Protein AF-0000000076790280 (afdb_homodimer)

InterPro domains:
  IPR036277 SMCs flexible hinge superfamily [SSF75553] (32-235)

Nearest PDB structures (foldseek):
  6oit-assembly1_D  TM=9.360E-01  e=8.923E-25  Arabidopsis thaliana
  6ois-assembly1_C  TM=7.483E-01  e=7.691E-26  Arabidopsis thaliana
  6ois-assembly1_E  TM=7.516E-01  e=1.442E-25  Arabidopsis thaliana
  6oit-assembly1_F  TM=7.176E-01  e=7.223E-26  Arabidopsis thaliana
  6oit-assembly1_E  TM=7.458E-01  e=9.502E-25  Arabidopsis thaliana

Sequence (640 aa):
ADEIGHRVGAKEITRHKIEENVGTAAAVLCNLSNHKAYEPGRSFKDEVVGIVALLGTVANRDLSRMLSVYLGEDNMLAVVCKTQDAANYFEKYDTEGNVDIRFGIHQEAAKLGVPISRRFPIICLDEIRPYNGDVFWNIRQKKLNLPFPHSKTHKGFRGLAVNLINLSAENLEIITSSGHGLRETLFYRLFGELQVYETRNDMRQAMPHLRNGAISLDGGIIKGDGMLLLGYSDPEIIFPVMPDAPDILEDPEDVFTKVKKMNAEKSVLETVENKIRKAEENRQKLVMKRNKKKRKFDEMAEVMSQPSGSQLDQYHPVSQADEIGHRVGAKEITRHKIEENVGTAAAVLCNLSNHKAYEPGRSFKDEVVGIVALLGTVANRDLSRMLSVYLGEDNMLAVVCKTQDAANYFEKYDTEGNVDIRFGIHQEAAKLGVPISRRFPIICLDEIRPYNGDVFWNIRQKKLNLPFPHSKTHKGFRGLAVNLINLSAENLEIITSSGHGLRETLFYRLFGELQVYETRNDMRQAMPHLRNGAISLDGGIIKGDGMLLLGYSDPEIIFPVMPDAPDILEDPEDVFTKVKKMNAEKSVLETVENKIRKAEENRQKLVMKRNKKKRKFDEMAEVMSQPSGSQLDQYHPVSQ

Organism: Aegilops tauschii subsp. strangulata (NCBI:txid200361)

Solvent-accessible surface area (backbone atoms only — not comparable to full-atom values): 34635 Å² total; per-residue (Å²): 117,67,65,60,50,48,49,53,47,26,46,46,53,35,48,50,47,40,46,65,41,72,25,32,61,47,16,44,52,52,51,50,68,69,45,73,76,68,73,86,61,94,47,68,61,77,41,44,75,44,40,49,36,72,59,36,28,22,53,38,64,48,55,19,45,46,54,30,54,70,57,29,68,61,54,38,47,15,36,30,20,48,38,64,72,42,54,53,49,41,53,46,62,48,97,86,50,44,75,37,59,82,29,45,52,38,29,54,16,49,75,71,70,50,53,60,56,39,58,41,38,35,35,17,51,59,52,34,79,53,64,84,70,55,60,40,72,93,38,96,75,49,37,69,60,66,81,67,80,49,99,59,83,56,66,48,60,75,46,44,50,44,62,54,49,43,58,50,74,74,48,64,66,42,59,38,91,88,67,45,36,46,60,36,26,59,40,29,69,74,39,48,68,17,32,33,19,53,31,48,69,38,39,58,72,42,49,91,63,50,80,48,18,34,34,11,50,58,59,37,40,33,61,30,66,29,31,33,45,40,71,60,63,81,65,83,64,34,36,19,51,42,66,73,66,74,86,72,76,69,63,66,66,62,55,49,53,47,48,50,49,45,49,51,47,46,50,50,47,48,52,48,47,50,49,48,51,53,50,48,51,52,47,49,53,51,50,50,54,49,48,53,52,48,48,55,50,49,51,54,48,52,65,65,60,52,73,74,78,70,77,72,73,81,73,72,80,77,81,123,117,68,64,62,50,50,50,53,46,28,46,47,53,36,50,50,47,40,46,67,41,72,27,33,61,48,16,43,52,54,50,50,65,68,44,70,81,69,71,85,60,93,48,70,63,76,40,44,75,43,39,50,36,72,59,37,29,22,53,39,63,49,55,19,44,45,52,29,55,70,60,28,68,61,54,38,47,13,36,30,21,49,39,64,72,43,53,53,46,41,54,46,63,48,96,86,49,44,75,38,60,81,29,46,52,39,29,54,16,48,75,72,70,50,52,61,56,40,58,38,38,37,35,17,52,58,51,34,78,52,64,83,70,54,58,41,73,93,39,96,76,49,37,68,60,66,82,66,80,50,99,60,84,56,66,49,60,75,47,44,51,45,60,54,50,42,58,50,74,73,49,64,65,42,59,37,90,89,68,45,35,45,59,36,24,59,40,30,70,74,41,47,69,19,32,32,18,52,30,47,69,38,39,58,72,41,48,91,65,51,80,49,19,34,34,10,48,57,59,38,39,35,62,31,68,28,31,32,46,41,71,62,61,82,65,86,65,36,38,17,50,42,66,71,67,73,85,72,76,68,61,67,67,62,56,50,53,47,47,51,48,46,50,52,46,46,51,51,48,49,53,48,46,51,48,48,50,52,49,48,50,51,47,49,54,52,50,50,53,48,49,52,52,47,48,54,48,50,53,54,48,51,64,64,59,50,73,73,78,67,79,72,72,81,72,76,79,77,85,119

Radius of gyration: 35.87 Å; Cα contacts (8 Å, |Δi|>4): 957; chains: 2; bounding box: 126×132×103 Å

Secondary structure (DSSP, 8-state):
-HHHHHHHHHHHHHHHHHHTSTTSHHHHHHHHHHS----SS--GGGGEEEEGGGS-BBSSHHHHHHHHHHH-HHHHT-EEESSHHHHHTT--B-TTS-B-TTSHHHHHHHHHT----S-EEEEEGGGS----S-B-TTSTT--B----S-SSPPTTEEEEHHHH-B--HHHHT-B-TTS-BTIIIIIHHHHTT-EEESSHHHHHHHGGG-SS-EEETTS-EEEETTEEEES----SS-PPB----------HHHHHHHHHHHHHHHHHHHHHHHHHHHHHHHHHHHHHHHHHHHHHHHHHHHHHTS--------------/-HHHHHHHHHHHHHHHHHHTSTTSHHHHHHHHHHS-----S--GGGGEEEEHHHH-BBSSHHHHHHHHHHH-HHHHT-EEESSHHHHHTT--B-TTS-B-TTSHHHHHHHHHT----S-EEEEEGGGS----S-B-TTSTT--B----S-SS--TTEEEEHHHH-B--HHHHT-B-TTS-BTIIIIIHHHHTT-EEESSHHHHHHHGGG-SS-EEETTS-EEEETTEEEES----SS-PPB----------HHHHHHHHHHHHHHHHHHHHHHHHHHHHHHHHHHHHHHHHHHHHHHHHHHHHHTS--------------

Foldseek 3Di:
DVQVVLLCVLLVLLLVLQLVPFQALLVLLSVVVVVPPPDPPPALNVQWPHFQLNFWAFADDLLQFFLDVLLDDQNRGEIEGAAVVSVPQQWDADPVGHTDCCGHSSVSCVVVVGGRDDDHHYHHQQPFDFAPAAFDPVDLQRAGPDDDLDPDDFAQWDAFSLRRIGGDPVQQPDAHPVGDGCSRGVSCVRRPRETEGADPVSQVVCVVRDAQWYDHSVGWTGRDPPDTDDDDDTDSRTHRHRRPDPPPCPPPVPVVVVVVVVVVVVVVVVVVVVVVVVVVVVVVVVVVVVVVVVVVVVVVVVVVPPPPPPPVPPPDPDPD/DVQVVLLCVLLVLLLVLQLVPFQALLVLLSVVVVVPPCPPPPALNVQWPHFQLNFWAFADDLLQFFLDVLLDDQNRGETEGAAVVSVPQQWDADPVGHTDCCGHSSVSCVVVVGGRDDDHHYHHQQPFDFAPAAFDPVDLQRAGPDDDLDPDDFPQWDAFSLRRIGGDPVQQPDAHPVGDGCSRGVSCVRRPRETEGADPVSQVVCVVRDDQWYDHSVGWTGRDPPDTDDDDDTDSRTHRHRNPDPPPPPPPVPVVVVVVVVVVVVVVVVVVVVVVVVVVVVVVVVVVVVVVVVVVVVVVVVVVPPPPPPPPPPPPPDPD

Structure (mmCIF, N/CA/C/O backbone):
data_AF-0000000076790280-model_v1
#
loop_
_entity.id
_entity.type
_entity.pdbx_description
1 polymer 'Uncharacterized protein'
#
loop_
_atom_site.group_PDB
_atom_site.id
_atom_site.type_symbol
_atom_site.label_atom_id
_atom_site.label_alt_id
_atom_site.label_comp_id
_atom_site.label_asym_id
_atom_site.label_entity_id
_atom_site.label_seq_id
_atom_site.pdbx_PDB_ins_code
_atom_site.Cartn_x
_atom_site.Cartn_y
_atom_site.Cartn_z
_atom_site.occupancy
_atom_site.B_iso_or_equiv
_atom_site.auth_seq_id
_atom_site.auth_comp_id
_atom_site.auth_asym_id
_atom_site.auth_atom_id
_atom_site.pdbx_PDB_model_num
ATOM 1 N N . ALA A 1 1 ? 20.922 -30.781 -12.688 1 37.59 1 ALA A N 1
ATOM 2 C CA . ALA A 1 1 ? 20.672 -31.328 -11.359 1 37.59 1 ALA A CA 1
ATOM 3 C C . ALA A 1 1 ? 20.953 -30.297 -10.273 1 37.59 1 ALA A C 1
ATOM 5 O O . ALA A 1 1 ? 20.172 -30.141 -9.328 1 37.59 1 ALA A O 1
ATOM 6 N N . ASP A 1 2 ? 22 -29.453 -10.32 1 41.66 2 ASP A N 1
ATOM 7 C CA . ASP A 1 2 ? 22.5 -28.531 -9.297 1 41.66 2 ASP A CA 1
ATOM 8 C C . ASP A 1 2 ? 21.656 -27.25 -9.273 1 41.66 2 ASP A C 1
ATOM 10 O O . ASP A 1 2 ? 21.438 -26.672 -8.203 1 41.66 2 ASP A O 1
ATOM 14 N N . GLU A 1 3 ? 21.281 -26.797 -10.477 1 40.38 3 GLU A N 1
ATOM 15 C CA . GLU A 1 3 ? 20.516 -25.547 -10.625 1 40.38 3 GLU A CA 1
ATOM 16 C C . GLU A 1 3 ? 19.125 -25.688 -10.031 1 40.38 3 GLU A C 1
ATOM 18 O O . GLU A 1 3 ? 18.609 -24.766 -9.398 1 40.38 3 GLU A O 1
ATOM 23 N N . ILE A 1 4 ? 18.469 -26.828 -10.344 1 40.03 4 ILE A N 1
ATOM 24 C CA . ILE A 1 4 ? 17.172 -27.156 -9.789 1 40.03 4 ILE A CA 1
ATOM 25 C C . ILE A 1 4 ? 17.25 -27.188 -8.266 1 40.03 4 ILE A C 1
ATOM 27 O O . ILE A 1 4 ? 16.359 -26.703 -7.57 1 40.03 4 ILE A O 1
ATOM 31 N N . GLY A 1 5 ? 18.297 -27.703 -7.852 1 38.91 5 GLY A N 1
ATOM 32 C CA . GLY A 1 5 ? 18.516 -27.781 -6.414 1 38.91 5 GLY A CA 1
ATOM 33 C C . GLY A 1 5 ? 18.594 -26.422 -5.75 1 38.91 5 GLY A C 1
ATOM 34 O O . GLY A 1 5 ? 18.016 -26.203 -4.684 1 38.91 5 GLY A O 1
ATOM 35 N N . HIS A 1 6 ? 19.312 -25.531 -6.5 1 44.66 6 HIS A N 1
ATOM 36 C CA . HIS A 1 6 ? 19.547 -24.203 -5.949 1 44.66 6 HIS A CA 1
ATOM 37 C C . HIS A 1 6 ? 18.281 -23.359 -5.98 1 44.66 6 HIS A C 1
ATOM 39 O O . HIS A 1 6 ? 18.016 -22.609 -5.043 1 44.66 6 HIS A O 1
ATOM 45 N N . ARG A 1 7 ? 17.531 -23.688 -7.102 1 48.97 7 ARG A N 1
ATOM 46 C CA . ARG A 1 7 ? 16.266 -22.953 -7.227 1 48.97 7 ARG A CA 1
ATOM 47 C C . ARG A 1 7 ? 15.297 -23.344 -6.117 1 48.97 7 ARG A C 1
ATOM 49 O O . ARG A 1 7 ? 14.625 -22.484 -5.539 1 48.97 7 ARG A O 1
ATOM 56 N N . VAL A 1 8 ? 15.242 -24.703 -5.91 1 53.31 8 VAL A N 1
ATOM 57 C CA . VAL A 1 8 ? 14.383 -25.266 -4.871 1 53.31 8 VAL A CA 1
ATOM 58 C C . VAL A 1 8 ? 14.797 -24.703 -3.51 1 53.31 8 VAL A C 1
ATOM 60 O O . VAL A 1 8 ? 13.945 -24.328 -2.699 1 53.31 8 VAL A O 1
ATOM 63 N N . GLY A 1 9 ? 16.078 -24.312 -3.514 1 75.81 9 GLY A N 1
ATOM 64 C CA . GLY A 1 9 ? 16.562 -23.859 -2.219 1 75.81 9 GLY A CA 1
ATOM 65 C C . GLY A 1 9 ? 16.172 -22.438 -1.893 1 75.81 9 GLY A C 1
ATOM 66 O O . GLY A 1 9 ? 15.711 -22.141 -0.784 1 75.81 9 GLY A O 1
ATOM 67 N N . ALA A 1 10 ? 16.141 -21.594 -2.939 1 81.06 10 ALA A N 1
ATOM 68 C CA . ALA A 1 10 ? 15.844 -20.188 -2.684 1 81.06 10 ALA A CA 1
ATOM 69 C C . ALA A 1 10 ? 14.359 -19.969 -2.42 1 81.06 10 ALA A C 1
ATOM 71 O O . ALA A 1 10 ? 13.984 -19.219 -1.515 1 81.06 10 ALA A O 1
ATOM 72 N N . LYS A 1 11 ? 13.555 -20.734 -3.201 1 88.56 11 LYS A N 1
ATOM 73 C CA . LYS A 1 11 ? 12.117 -20.609 -3.014 1 88.56 11 LYS A CA 1
ATOM 74 C C . LYS A 1 11 ? 11.68 -21.219 -1.683 1 88.56 11 LYS A C 1
ATOM 76 O O . LYS A 1 11 ? 10.758 -20.719 -1.04 1 88.56 11 LYS A O 1
ATOM 81 N N . GLU A 1 12 ? 12.391 -22.219 -1.351 1 87.69 12 GLU A N 1
ATOM 82 C CA . GLU A 1 12 ? 12.062 -22.875 -0.092 1 87.69 12 GLU A CA 1
ATOM 83 C C . GLU A 1 12 ? 12.352 -21.969 1.101 1 87.69 12 GLU A C 1
ATOM 85 O O . GLU A 1 12 ? 11.594 -21.953 2.076 1 87.69 12 GLU A O 1
ATOM 90 N N . ILE A 1 13 ? 13.375 -21.25 0.987 1 89.62 13 ILE A N 1
ATOM 91 C CA . ILE A 1 13 ? 13.711 -20.312 2.057 1 89.62 13 ILE A CA 1
ATOM 92 C C . ILE A 1 13 ? 12.602 -19.266 2.205 1 89.62 13 ILE A C 1
ATOM 94 O O . ILE A 1 13 ? 12.141 -19 3.316 1 89.62 13 ILE A O 1
ATOM 98 N N . THR A 1 14 ? 12.164 -18.734 1.117 1 93.88 14 THR A N 1
ATOM 99 C CA . THR A 1 14 ? 11.094 -17.75 1.14 1 93.88 14 THR A CA 1
ATOM 100 C C . THR A 1 14 ? 9.789 -18.375 1.632 1 93.88 14 THR A C 1
ATOM 102 O O . THR A 1 14 ? 9.055 -17.766 2.404 1 93.88 14 THR A O 1
ATOM 105 N N . ARG A 1 15 ? 9.531 -19.578 1.193 1 93.31 15 ARG A N 1
ATOM 106 C CA . ARG A 1 15 ? 8.328 -20.281 1.633 1 93.31 15 ARG A CA 1
ATOM 107 C C . ARG A 1 15 ? 8.312 -20.438 3.15 1 93.31 15 ARG A C 1
ATOM 109 O O . ARG A 1 15 ? 7.285 -20.234 3.791 1 93.31 15 ARG A O 1
ATOM 116 N N . HIS A 1 16 ? 9.406 -20.75 3.699 1 91.44 16 HIS A N 1
ATOM 117 C CA . HIS A 1 16 ? 9.508 -20.922 5.145 1 91.44 16 HIS A CA 1
ATOM 118 C C . HIS A 1 16 ? 9.25 -19.609 5.875 1 91.44 16 HIS A C 1
ATOM 120 O O . HIS A 1 16 ? 8.578 -19.594 6.91 1 91.44 16 HIS A O 1
ATOM 126 N N . LYS A 1 17 ? 9.805 -18.594 5.34 1 94.31 17 LYS A N 1
ATOM 127 C CA . LYS A 1 17 ? 9.586 -17.281 5.941 1 94.31 17 LYS A CA 1
ATOM 128 C C . LYS A 1 17 ? 8.102 -16.906 5.91 1 94.31 17 LYS A C 1
ATOM 130 O O . LYS A 1 17 ? 7.602 -16.281 6.844 1 94.31 17 LYS A O 1
ATOM 135 N N . ILE A 1 18 ? 7.43 -17.266 4.848 1 96.44 18 ILE A N 1
ATOM 136 C CA . ILE A 1 18 ? 5.996 -17 4.734 1 96.44 18 ILE A CA 1
ATOM 137 C C . ILE A 1 18 ? 5.238 -17.828 5.777 1 96.44 18 ILE A C 1
ATOM 139 O O . ILE A 1 18 ? 4.34 -17.312 6.445 1 96.44 18 ILE A O 1
ATOM 143 N N . GLU A 1 19 ? 5.629 -19.031 5.934 1 92 19 GLU A N 1
ATOM 144 C CA . GLU A 1 19 ? 4.984 -19.922 6.895 1 92 19 GLU A CA 1
ATOM 145 C C . GLU A 1 19 ? 5.113 -19.391 8.32 1 92 19 GLU A C 1
ATOM 147 O O . GLU A 1 19 ? 4.219 -19.578 9.141 1 92 19 GLU A O 1
ATOM 152 N N . GLU A 1 20 ? 6.164 -18.688 8.547 1 90.38 20 GLU A N 1
ATOM 153 C CA . GLU A 1 20 ? 6.426 -18.125 9.867 1 90.38 20 GLU A CA 1
ATOM 154 C C . GLU A 1 20 ? 5.602 -16.875 10.109 1 90.38 20 GLU A C 1
ATOM 156 O O . GLU A 1 20 ? 5.52 -16.375 11.234 1 90.38 20 GLU A O 1
ATOM 161 N N . ASN A 1 21 ? 5.035 -16.359 9.125 1 92.81 21 ASN A N 1
ATOM 162 C CA . ASN A 1 21 ? 4.203 -15.164 9.266 1 92.81 21 ASN A CA 1
ATOM 163 C C . ASN A 1 21 ? 2.785 -15.523 9.703 1 92.81 21 ASN A C 1
ATOM 165 O O . ASN A 1 21 ? 1.837 -15.367 8.93 1 92.81 21 ASN A O 1
ATOM 169 N N . VAL A 1 22 ? 2.629 -15.852 10.883 1 89.25 22 VAL A N 1
ATOM 170 C CA . VAL A 1 22 ? 1.412 -16.422 11.445 1 89.25 22 VAL A CA 1
ATOM 171 C C . VAL A 1 22 ? 0.276 -15.406 11.359 1 89.25 22 VAL A C 1
ATOM 173 O O . VAL A 1 22 ? 0.503 -14.195 11.484 1 89.25 22 VAL A O 1
ATOM 176 N N . GLY A 1 23 ? -0.874 -15.945 11.125 1 92.69 23 GLY A N 1
ATOM 177 C CA . GLY A 1 23 ? -2.066 -15.117 11.094 1 92.69 23 GLY A CA 1
ATOM 178 C C . GLY A 1 23 ? -2.402 -14.602 9.711 1 92.69 23 GLY A C 1
ATOM 179 O O . GLY A 1 23 ? -3.373 -13.859 9.531 1 92.69 23 GLY A O 1
ATOM 180 N N . THR A 1 24 ? -1.587 -14.953 8.75 1 95.44 24 THR A N 1
ATOM 181 C CA . THR A 1 24 ? -1.825 -14.516 7.379 1 95.44 24 THR A CA 1
ATOM 182 C C . THR A 1 24 ? -2.395 -15.656 6.539 1 95.44 24 THR A C 1
ATOM 184 O O . THR A 1 24 ? -2.143 -16.828 6.82 1 95.44 24 THR A O 1
ATOM 187 N N . ALA A 1 25 ? -3.189 -15.32 5.527 1 95.06 25 ALA A N 1
ATOM 188 C CA . ALA A 1 25 ? -3.711 -16.312 4.594 1 95.06 25 ALA A CA 1
ATOM 189 C C . ALA A 1 25 ? -2.576 -17.016 3.846 1 95.06 25 ALA A C 1
ATOM 191 O O . ALA A 1 25 ? -2.654 -18.219 3.566 1 95.06 25 ALA A O 1
ATOM 192 N N . ALA A 1 26 ? -1.526 -16.25 3.545 1 96.31 26 ALA A N 1
ATOM 193 C CA . ALA A 1 26 ? -0.38 -16.812 2.834 1 96.31 26 ALA A CA 1
ATOM 194 C C . ALA A 1 26 ? 0.265 -17.938 3.637 1 96.31 26 ALA A C 1
ATOM 196 O O . ALA A 1 26 ? 0.62 -18.984 3.08 1 96.31 26 ALA A O 1
ATOM 197 N N . ALA A 1 27 ? 0.389 -17.719 4.918 1 95.44 27 ALA A N 1
ATOM 198 C CA . ALA A 1 27 ? 0.971 -18.734 5.781 1 95.44 27 ALA A CA 1
ATOM 199 C C . ALA A 1 27 ? 0.121 -20 5.781 1 95.44 27 ALA A C 1
ATOM 201 O O . ALA A 1 27 ? 0.652 -21.125 5.723 1 95.44 27 ALA A O 1
ATOM 202 N N . VAL A 1 28 ? -1.146 -19.844 5.824 1 93.31 28 VAL A N 1
ATOM 203 C CA . VAL A 1 28 ? -2.072 -20.969 5.812 1 93.31 28 VAL A CA 1
ATOM 204 C C . VAL A 1 28 ? -1.938 -21.734 4.5 1 93.31 28 VAL A C 1
ATOM 206 O O . VAL A 1 28 ? -1.819 -22.969 4.496 1 93.31 28 VAL A O 1
ATOM 209 N N . LEU A 1 29 ? -1.911 -21.031 3.393 1 92 29 LEU A N 1
ATOM 210 C CA . LEU A 1 29 ? -1.804 -21.641 2.076 1 92 29 LEU A CA 1
ATOM 211 C C . LEU A 1 29 ? -0.496 -22.422 1.945 1 92 29 LEU A C 1
ATOM 213 O O . LEU A 1 29 ? -0.472 -23.516 1.389 1 92 29 LEU A O 1
ATOM 217 N N . CYS A 1 30 ? 0.544 -21.812 2.447 1 90.62 30 CYS A N 1
ATOM 218 C CA . CYS A 1 30 ? 1.837 -22.484 2.383 1 90.62 30 CYS A CA 1
ATOM 219 C C . CYS A 1 30 ? 1.834 -23.75 3.221 1 90.62 30 CYS A C 1
ATOM 221 O O . CYS A 1 30 ? 2.432 -24.75 2.834 1 90.62 30 CYS A O 1
ATOM 223 N N . ASN A 1 31 ? 1.155 -23.719 4.309 1 87.31 31 ASN A N 1
ATOM 224 C CA . ASN A 1 31 ? 1.062 -24.891 5.172 1 87.31 31 ASN A CA 1
ATOM 225 C C . ASN A 1 31 ? 0.216 -25.984 4.535 1 87.31 31 ASN A C 1
ATOM 227 O O . ASN A 1 31 ? 0.524 -27.172 4.668 1 87.31 31 ASN A O 1
ATOM 231 N N . LEU A 1 32 ? -0.841 -25.531 3.877 1 83.88 32 LEU A N 1
ATOM 232 C CA . LEU A 1 32 ? -1.73 -26.484 3.219 1 83.88 32 LEU A CA 1
ATOM 233 C C . LEU A 1 32 ? -1.023 -27.172 2.061 1 83.88 32 LEU A C 1
ATOM 235 O O . LEU A 1 32 ? -1.289 -28.344 1.778 1 83.88 32 LEU A O 1
ATOM 239 N N . SER A 1 33 ? -0.233 -26.438 1.41 1 76.62 33 SER A N 1
ATOM 240 C CA . SER A 1 33 ? 0.487 -27 0.275 1 76.62 33 SER A CA 1
ATOM 241 C C . SER A 1 33 ? 1.491 -28.062 0.729 1 76.62 33 SER A C 1
ATOM 243 O O . SER A 1 33 ? 1.824 -28.969 -0.027 1 76.62 33 SER A O 1
ATOM 245 N N . ASN A 1 34 ? 2.012 -27.875 1.895 1 65.25 34 ASN A N 1
ATOM 246 C CA . ASN A 1 34 ? 2.943 -28.844 2.457 1 65.25 34 ASN A CA 1
ATOM 247 C C . ASN A 1 34 ? 2.225 -30.109 2.922 1 65.25 34 ASN A C 1
ATOM 249 O O . ASN A 1 34 ? 2.834 -31.172 3.023 1 65.25 34 ASN A O 1
ATOM 253 N N . HIS A 1 35 ? 1.038 -29.859 3.338 1 56.97 35 HIS A N 1
ATOM 254 C CA . HIS A 1 35 ? 0.288 -31.016 3.83 1 56.97 35 HIS A CA 1
ATOM 255 C C . HIS A 1 35 ? -0.497 -31.672 2.707 1 56.97 35 HIS A C 1
ATOM 257 O O . HIS A 1 35 ? -1.242 -31.016 1.983 1 56.97 35 HIS A O 1
ATOM 263 N N . LYS A 1 36 ? 0.088 -32.5 1.906 1 50.97 36 LYS A N 1
ATOM 264 C CA . LYS A 1 36 ? -0.399 -33.375 0.832 1 50.97 36 LYS A CA 1
ATOM 265 C C . LYS A 1 36 ? -1.866 -33.75 1.041 1 50.97 36 LYS A C 1
ATOM 267 O O . LYS A 1 36 ? -2.461 -34.438 0.219 1 50.97 36 LYS A O 1
ATOM 272 N N . ALA A 1 37 ? -2.461 -33.656 2.182 1 43.94 37 ALA A N 1
ATOM 273 C CA . ALA A 1 37 ? -3.707 -34.406 2.295 1 43.94 37 ALA A CA 1
ATOM 274 C C . ALA A 1 37 ? -4.816 -33.75 1.474 1 43.94 37 ALA A C 1
ATOM 276 O O . ALA A 1 37 ? -5.586 -32.938 1.989 1 43.94 37 ALA A O 1
ATOM 277 N N . TYR A 1 38 ? -4.531 -33.344 0.346 1 40.44 38 TYR A N 1
ATOM 278 C CA . TYR A 1 38 ? -5.676 -32.781 -0.379 1 40.44 38 TYR A CA 1
ATOM 279 C C . TYR A 1 38 ? -6.832 -33.781 -0.404 1 40.44 38 TYR A C 1
ATOM 281 O O . TYR A 1 38 ? -6.637 -34.969 -0.689 1 40.44 38 TYR A O 1
ATOM 289 N N . GLU A 1 39 ? -7.871 -33.594 0.32 1 43.88 39 GLU A N 1
ATOM 290 C CA . GLU A 1 39 ? -9.188 -34.156 -0.005 1 43.88 39 GLU A CA 1
ATOM 291 C C . GLU A 1 39 ? -9.508 -33.969 -1.486 1 43.88 39 GLU A C 1
ATOM 293 O O . GLU A 1 39 ? -9.156 -32.969 -2.088 1 43.88 39 GLU A O 1
ATOM 298 N N . PRO A 1 40 ? -9.906 -34.844 -2.381 1 41.28 40 PRO A N 1
ATOM 299 C CA . PRO A 1 40 ? -10.281 -35 -3.791 1 41.28 40 PRO A CA 1
ATOM 300 C C . PRO A 1 40 ? -10.992 -33.75 -4.336 1 41.28 40 PRO A C 1
ATOM 302 O O . PRO A 1 40 ? -11.227 -33.656 -5.543 1 41.28 40 PRO A O 1
ATOM 305 N N . GLY A 1 41 ? -12.023 -33.125 -3.65 1 44.62 41 GLY A N 1
ATOM 306 C CA . GLY A 1 41 ? -12.992 -32.281 -4.32 1 44.62 41 GLY A CA 1
ATOM 307 C C . GLY A 1 41 ? -12.391 -30.984 -4.871 1 44.62 41 GLY A C 1
ATOM 308 O O . GLY A 1 41 ? -11.273 -30.625 -4.512 1 44.62 41 GLY A O 1
ATOM 309 N N . ARG A 1 42 ? -12.906 -30.5 -6.008 1 48.72 42 ARG A N 1
ATOM 310 C CA . ARG A 1 42 ? -12.508 -29.266 -6.66 1 48.72 42 ARG A CA 1
ATOM 311 C C . ARG A 1 42 ? -11.961 -28.266 -5.648 1 48.72 42 ARG A C 1
ATOM 313 O O . ARG A 1 42 ? -12.68 -27.812 -4.75 1 48.72 42 ARG A O 1
ATOM 320 N N . SER A 1 43 ? -10.844 -28.281 -5.062 1 55.47 43 SER A N 1
ATOM 321 C CA . SER A 1 43 ? -10.336 -27.531 -3.918 1 55.47 43 SER A CA 1
ATOM 322 C C . SER A 1 43 ? -9.914 -26.125 -4.32 1 55.47 43 SER A C 1
ATOM 324 O O . SER A 1 43 ? -9.523 -25.891 -5.469 1 55.47 43 SER A O 1
ATOM 326 N N . PHE A 1 44 ? -10.547 -25.047 -3.732 1 59.47 44 PHE A N 1
ATOM 327 C CA . PHE A 1 44 ? -10.234 -23.641 -3.967 1 59.47 44 PHE A CA 1
ATOM 328 C C . PHE A 1 44 ? -8.758 -23.469 -4.309 1 59.47 44 PHE A C 1
ATOM 330 O O . PHE A 1 44 ? -8.383 -22.516 -4.992 1 59.47 44 PHE A O 1
ATOM 337 N N . LYS A 1 45 ? -8.039 -24.531 -4.141 1 62.22 45 LYS A N 1
ATOM 338 C CA . LYS A 1 45 ? -6.594 -24.469 -4.316 1 62.22 45 LYS A CA 1
ATOM 339 C C . LYS A 1 45 ? -6.223 -24.5 -5.797 1 62.22 45 LYS A C 1
ATOM 341 O O . LYS A 1 45 ? -5.195 -23.953 -6.199 1 62.22 45 LYS A O 1
ATOM 346 N N . ASP A 1 46 ? -7.215 -25.094 -6.559 1 67.38 46 ASP A N 1
ATOM 347 C CA . ASP A 1 46 ? -6.848 -25.266 -7.961 1 67.38 46 ASP A CA 1
ATOM 348 C C . ASP A 1 46 ? -6.891 -23.938 -8.703 1 67.38 46 ASP A C 1
ATOM 350 O O . ASP A 1 46 ? -6.32 -23.812 -9.789 1 67.38 46 ASP A O 1
ATOM 354 N N . GLU A 1 47 ? -7.523 -23.078 -8.125 1 75.44 47 GLU A N 1
ATOM 355 C CA . GLU A 1 47 ? -7.652 -21.797 -8.812 1 75.44 47 GLU A CA 1
ATOM 356 C C . GLU A 1 47 ? -6.699 -20.75 -8.234 1 75.44 47 GLU A C 1
ATOM 358 O O . GLU A 1 47 ? -6.668 -19.609 -8.688 1 75.44 47 GLU A O 1
ATOM 363 N N . VAL A 1 48 ? -5.969 -21.219 -7.316 1 88.94 48 VAL A N 1
ATOM 364 C CA . VAL A 1 48 ? -4.949 -20.344 -6.742 1 88.94 48 VAL A CA 1
ATOM 365 C C . VAL A 1 48 ? -3.664 -20.453 -7.562 1 88.94 48 VAL A C 1
ATOM 367 O O . VAL A 1 48 ? -3.129 -21.531 -7.766 1 88.94 48 VAL A O 1
ATOM 370 N N . VAL A 1 49 ? -3.303 -19.344 -8.133 1 94.06 49 VAL A N 1
ATOM 371 C CA . VAL A 1 49 ? -2.064 -19.281 -8.906 1 94.06 49 VAL A CA 1
ATOM 372 C C . VAL A 1 49 ? -0.865 -19.344 -7.965 1 94.06 49 VAL A C 1
ATOM 374 O O . VAL A 1 49 ? 0.107 -20.062 -8.242 1 94.06 49 VAL A O 1
ATOM 377 N N . GLY A 1 50 ? -0.949 -18.625 -6.836 1 95.19 50 GLY A N 1
ATOM 378 C CA . GLY A 1 50 ? 0.121 -18.641 -5.852 1 95.19 50 GLY A CA 1
ATOM 379 C C . GLY A 1 50 ? 0.175 -17.391 -5.004 1 95.19 50 GLY A C 1
ATOM 380 O O . GLY A 1 50 ? -0.806 -16.641 -4.926 1 95.19 50 GLY A O 1
ATOM 381 N N . ILE A 1 51 ? 1.261 -17.297 -4.285 1 97 51 ILE A N 1
ATOM 382 C CA . ILE A 1 51 ? 1.581 -16.109 -3.498 1 97 51 ILE A CA 1
ATOM 383 C C . ILE A 1 51 ? 2.586 -15.242 -4.254 1 97 51 ILE A C 1
ATOM 385 O O . ILE A 1 51 ? 3.541 -15.758 -4.84 1 97 51 ILE A O 1
ATOM 389 N N . VAL A 1 52 ? 2.381 -13.938 -4.242 1 98.56 52 VAL A N 1
ATOM 390 C CA . VAL A 1 52 ? 3.178 -13.016 -5.047 1 98.56 52 VAL A CA 1
ATOM 391 C C . VAL A 1 52 ? 4.664 -13.281 -4.812 1 98.56 52 VAL A C 1
ATOM 393 O O . VAL A 1 52 ? 5.434 -13.414 -5.766 1 98.56 52 VAL A O 1
ATOM 396 N N . ALA A 1 53 ? 5.078 -13.453 -3.592 1 98.31 53 ALA A N 1
ATOM 397 C CA . ALA A 1 53 ? 6.48 -13.594 -3.215 1 98.31 53 ALA A CA 1
ATOM 398 C C . ALA A 1 53 ? 7.102 -14.828 -3.848 1 98.31 53 ALA A C 1
ATOM 400 O O . ALA A 1 53 ? 8.328 -14.922 -3.973 1 98.31 53 ALA A O 1
ATOM 401 N N . LEU A 1 54 ? 6.289 -15.727 -4.293 1 96.88 54 LEU A N 1
ATOM 402 C CA . LEU A 1 54 ? 6.809 -17.016 -4.758 1 96.88 54 LEU A CA 1
ATOM 403 C C . LEU A 1 54 ? 6.621 -17.156 -6.266 1 96.8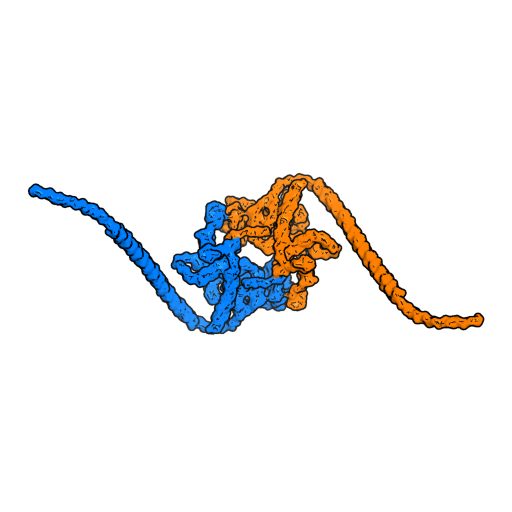8 54 LEU A C 1
ATOM 405 O O . LEU A 1 54 ? 6.988 -18.188 -6.844 1 96.88 54 LEU A O 1
ATOM 409 N N . LEU A 1 55 ? 6.125 -16.141 -6.91 1 97.44 55 LEU A N 1
ATOM 410 C CA . LEU A 1 55 ? 5.773 -16.281 -8.32 1 97.44 55 LEU A CA 1
ATOM 411 C C . LEU A 1 55 ? 6.918 -15.805 -9.211 1 97.44 55 LEU A C 1
ATOM 413 O O . LEU A 1 55 ? 6.883 -16 -10.43 1 97.44 55 LEU A O 1
ATOM 417 N N . GLY A 1 56 ? 7.875 -15.164 -8.648 1 96.44 56 GLY A N 1
ATOM 418 C CA . GLY A 1 56 ? 9.031 -14.695 -9.391 1 96.44 56 GLY A CA 1
ATOM 419 C C . GLY A 1 56 ? 10.336 -14.844 -8.633 1 96.44 56 GLY A C 1
ATOM 420 O O . GLY A 1 56 ? 10.328 -15.055 -7.414 1 96.44 56 GLY A O 1
ATOM 421 N N . THR A 1 57 ? 11.414 -14.844 -9.352 1 96.31 57 THR A N 1
ATOM 422 C CA . THR A 1 57 ? 12.75 -14.82 -8.773 1 96.31 57 THR A CA 1
ATOM 423 C C . THR A 1 57 ? 13.555 -13.633 -9.312 1 96.31 57 THR A C 1
ATOM 425 O O . THR A 1 57 ? 13.195 -13.062 -10.344 1 96.31 57 THR A O 1
ATOM 428 N N . VAL A 1 58 ? 14.539 -13.281 -8.57 1 96.25 58 VAL A N 1
ATOM 429 C CA . VAL A 1 58 ? 15.367 -12.156 -9 1 96.25 58 VAL A CA 1
ATOM 430 C C . VAL A 1 58 ? 16.844 -12.531 -8.906 1 96.25 58 VAL A C 1
ATOM 432 O O . VAL A 1 58 ? 17.203 -13.469 -8.188 1 96.25 58 VAL A O 1
ATOM 435 N N . ALA A 1 59 ? 17.688 -11.773 -9.523 1 92.56 59 ALA A N 1
ATOM 436 C CA . ALA A 1 59 ? 19.062 -12.164 -9.789 1 92.56 59 ALA A CA 1
ATOM 437 C C . ALA A 1 59 ? 19.938 -11.953 -8.562 1 92.56 59 ALA A C 1
ATOM 439 O O . ALA A 1 59 ? 20.953 -12.648 -8.383 1 92.56 59 ALA A O 1
ATOM 440 N N . ASN A 1 60 ? 19.672 -10.992 -7.758 1 91.38 60 ASN A N 1
ATOM 441 C CA . ASN A 1 60 ? 20.547 -10.758 -6.613 1 91.38 60 ASN A CA 1
ATOM 442 C C . ASN A 1 60 ? 19.766 -10.281 -5.395 1 91.38 60 ASN A C 1
ATOM 444 O O . ASN A 1 60 ? 18.609 -9.906 -5.512 1 91.38 60 ASN A O 1
ATOM 448 N N . ARG A 1 61 ? 20.5 -10.328 -4.344 1 93.31 61 ARG A N 1
ATOM 449 C CA . ARG A 1 61 ? 19.859 -10.102 -3.045 1 93.31 61 ARG A CA 1
ATOM 450 C C . ARG A 1 61 ? 19.438 -8.648 -2.885 1 93.31 61 ARG A C 1
ATOM 452 O O . ARG A 1 61 ? 18.391 -8.367 -2.312 1 93.31 61 ARG A O 1
ATOM 459 N N . ASP A 1 62 ? 20.25 -7.738 -3.35 1 94.5 62 ASP A N 1
ATOM 460 C CA . ASP A 1 62 ? 19.906 -6.324 -3.211 1 94.5 62 ASP A CA 1
ATOM 461 C C . ASP A 1 62 ? 18.641 -5.984 -3.984 1 94.5 62 ASP A C 1
ATOM 463 O O . ASP A 1 62 ? 17.781 -5.262 -3.482 1 94.5 62 ASP A O 1
ATOM 467 N N . LEU A 1 63 ? 18.562 -6.504 -5.121 1 97.06 63 LEU A N 1
ATOM 468 C CA . LEU A 1 63 ? 17.375 -6.297 -5.926 1 97.06 63 LEU A CA 1
ATOM 469 C C . LEU A 1 63 ? 16.141 -6.91 -5.25 1 97.06 63 LEU A C 1
ATOM 471 O O . LEU A 1 63 ? 15.094 -6.27 -5.164 1 97.06 63 LEU A O 1
ATOM 475 N N . SER A 1 64 ? 16.281 -8.086 -4.781 1 97.25 64 SER A N 1
ATOM 476 C CA . SER A 1 64 ? 15.203 -8.773 -4.082 1 97.25 64 SER A CA 1
ATOM 477 C C . SER A 1 64 ? 14.711 -7.957 -2.891 1 97.25 64 SER A C 1
ATOM 479 O O . SER A 1 64 ? 13.508 -7.734 -2.736 1 97.25 64 SER A O 1
ATOM 481 N N . ARG A 1 65 ? 15.656 -7.523 -2.168 1 96.75 65 ARG A N 1
ATOM 482 C CA . ARG A 1 65 ? 15.367 -6.719 -0.985 1 96.75 65 ARG A CA 1
ATOM 483 C C . ARG A 1 65 ? 14.602 -5.457 -1.357 1 96.75 65 ARG A C 1
ATOM 485 O O . ARG A 1 65 ? 13.531 -5.184 -0.803 1 96.75 65 ARG A O 1
ATOM 492 N N . MET A 1 66 ? 15.039 -4.723 -2.324 1 97.19 66 MET A N 1
ATOM 493 C CA . MET A 1 66 ? 14.477 -3.414 -2.639 1 97.19 66 MET A CA 1
ATOM 494 C C . MET A 1 66 ? 13.109 -3.553 -3.311 1 97.19 66 MET A C 1
ATOM 496 O O . MET A 1 66 ? 12.211 -2.75 -3.066 1 97.19 66 MET A O 1
ATOM 500 N N . LEU A 1 67 ? 12.961 -4.582 -4.133 1 98.25 67 LEU A N 1
ATOM 501 C CA . LEU A 1 67 ? 11.656 -4.816 -4.73 1 98.25 67 LEU A CA 1
ATOM 502 C C . LEU A 1 67 ? 10.625 -5.168 -3.664 1 98.25 67 LEU A C 1
ATOM 504 O O . LEU A 1 67 ? 9.469 -4.73 -3.736 1 98.25 67 LEU A O 1
ATOM 508 N N . SER A 1 68 ? 11.07 -5.918 -2.703 1 98.06 68 SER A N 1
ATOM 509 C CA . SER A 1 68 ? 10.172 -6.336 -1.63 1 98.06 68 SER A CA 1
ATOM 510 C C . SER A 1 68 ? 9.789 -5.156 -0.743 1 98.06 68 SER A C 1
ATOM 512 O O . SER A 1 68 ? 8.641 -5.035 -0.325 1 98.06 68 SER A O 1
ATOM 514 N N . VAL A 1 69 ? 10.766 -4.309 -0.486 1 96.88 69 VAL A N 1
ATOM 515 C CA . VAL A 1 69 ? 10.469 -3.111 0.291 1 96.88 69 VAL A CA 1
ATOM 516 C C . VAL A 1 69 ? 9.492 -2.229 -0.476 1 96.88 69 VAL A C 1
ATOM 518 O O . VAL A 1 69 ? 8.523 -1.724 0.098 1 96.88 69 VAL A O 1
ATOM 521 N N . TYR A 1 70 ? 9.719 -2.086 -1.682 1 97.12 70 TYR A N 1
ATOM 522 C CA . TYR A 1 70 ? 8.875 -1.243 -2.516 1 97.12 70 TYR A CA 1
ATOM 523 C C . TYR A 1 70 ? 7.43 -1.741 -2.504 1 97.12 70 TYR A C 1
ATOM 525 O O . TYR A 1 70 ? 6.496 -0.949 -2.367 1 97.12 70 TYR A O 1
ATOM 533 N N . LEU A 1 71 ? 7.191 -2.996 -2.664 1 97.06 71 LEU A N 1
ATOM 534 C CA . LEU A 1 71 ? 5.859 -3.586 -2.719 1 97.06 71 LEU A CA 1
ATOM 535 C C . LEU A 1 71 ? 5.191 -3.549 -1.349 1 97.06 71 LEU A C 1
ATOM 537 O O . LEU A 1 71 ? 3.977 -3.357 -1.251 1 97.06 71 LEU A O 1
ATOM 541 N N . GLY A 1 72 ? 5.98 -3.791 -0.347 1 95.69 72 GLY A N 1
ATOM 542 C CA . GLY A 1 72 ? 5.426 -3.938 0.99 1 95.69 72 GLY A CA 1
ATOM 543 C C . GLY A 1 72 ? 4.984 -5.355 1.3 1 95.69 72 GLY A C 1
ATOM 544 O O . GLY A 1 72 ? 4.727 -6.145 0.388 1 95.69 72 GLY A O 1
ATOM 545 N N . GLU A 1 73 ? 4.836 -5.605 2.553 1 95.19 73 GLU A N 1
ATOM 546 C CA . GLU A 1 73 ? 4.562 -6.961 3.027 1 95.19 73 GLU A CA 1
ATOM 547 C C . GLU A 1 73 ? 3.209 -7.457 2.533 1 95.19 73 GLU A C 1
ATOM 549 O O . GLU A 1 73 ? 3.078 -8.609 2.115 1 95.19 73 GLU A O 1
ATOM 554 N N . ASP A 1 74 ? 2.234 -6.648 2.557 1 95 74 ASP A N 1
ATOM 555 C CA . ASP A 1 74 ? 0.893 -7.059 2.154 1 95 74 ASP A CA 1
ATOM 556 C C . ASP A 1 74 ? 0.879 -7.555 0.711 1 95 74 ASP A C 1
ATOM 558 O O . ASP A 1 74 ? 0.332 -8.625 0.421 1 95 74 ASP A O 1
ATOM 562 N N . ASN A 1 75 ? 1.479 -6.789 -0.141 1 97.5 75 ASN A N 1
ATOM 563 C CA . ASN A 1 75 ? 1.513 -7.191 -1.543 1 97.5 75 ASN A CA 1
ATOM 564 C C . ASN A 1 75 ? 2.367 -8.438 -1.745 1 97.5 75 ASN A C 1
ATOM 566 O O . ASN A 1 75 ? 2.025 -9.312 -2.549 1 97.5 75 ASN A O 1
ATOM 570 N N . MET A 1 76 ? 3.428 -8.539 -0.984 1 98.25 76 MET A N 1
ATOM 571 C CA . MET A 1 76 ? 4.297 -9.711 -1.084 1 98.25 76 MET A CA 1
ATOM 572 C C . MET A 1 76 ? 3.553 -10.977 -0.669 1 98.25 76 MET A C 1
ATOM 574 O O . MET A 1 76 ? 3.801 -12.055 -1.213 1 98.25 76 MET A O 1
ATOM 578 N N . LEU A 1 77 ? 2.625 -10.812 0.239 1 98.19 77 LEU A N 1
ATOM 579 C CA . LEU A 1 77 ? 1.901 -11.953 0.783 1 98.19 77 LEU A CA 1
ATOM 580 C C . LEU A 1 77 ? 0.542 -12.109 0.111 1 98.19 77 LEU A C 1
ATOM 582 O O . LEU A 1 77 ? -0.264 -12.945 0.515 1 98.19 77 LEU A O 1
ATOM 586 N N . ALA A 1 78 ? 0.302 -11.344 -0.885 1 98.19 78 ALA A N 1
ATOM 587 C CA . ALA A 1 78 ? -0.993 -11.391 -1.56 1 98.19 78 ALA A CA 1
ATOM 588 C C . ALA A 1 78 ? -1.197 -12.742 -2.248 1 98.19 78 ALA A C 1
ATOM 590 O O . ALA A 1 78 ? -0.261 -13.297 -2.828 1 98.19 78 ALA A O 1
ATOM 591 N N . VAL A 1 79 ? -2.422 -13.18 -2.141 1 96.62 79 VAL A N 1
ATOM 592 C CA . VAL A 1 79 ? -2.805 -14.406 -2.832 1 96.62 79 VAL A CA 1
ATOM 593 C C . VAL A 1 79 ? -3.297 -14.078 -4.238 1 96.62 79 VAL A C 1
ATOM 595 O O . VAL A 1 79 ? -4.113 -13.172 -4.422 1 96.62 79 VAL A O 1
ATOM 598 N N . VAL A 1 80 ? -2.793 -14.805 -5.203 1 97.56 80 VAL A N 1
ATOM 599 C CA . VAL A 1 80 ? -3.158 -14.562 -6.594 1 97.56 80 VAL A CA 1
ATOM 600 C C . VAL A 1 80 ? -4.07 -15.68 -7.094 1 97.56 80 VAL A C 1
ATOM 602 O O . VAL A 1 80 ? -3.744 -16.859 -6.961 1 97.56 80 VAL A O 1
ATOM 605 N N . CYS A 1 81 ? -5.164 -15.211 -7.559 1 95.19 81 CYS A N 1
ATOM 606 C CA . CYS A 1 81 ? -6.105 -16.125 -8.195 1 95.19 81 CYS A CA 1
ATOM 607 C C . CYS A 1 81 ? -6.312 -15.773 -9.664 1 95.19 81 CYS A C 1
ATOM 609 O O . CYS A 1 81 ? -6.074 -14.633 -10.062 1 95.19 81 CYS A O 1
ATOM 611 N N . LYS A 1 82 ? -6.73 -16.75 -10.375 1 92.06 82 LYS A N 1
ATOM 612 C CA . LYS A 1 82 ? -6.973 -16.484 -11.797 1 92.06 82 LYS A CA 1
ATOM 613 C C . LYS A 1 82 ? -8.25 -15.68 -11.992 1 92.06 82 LYS A C 1
ATOM 615 O O . LYS A 1 82 ? -8.266 -14.695 -12.734 1 92.06 82 LYS A O 1
ATOM 620 N N . THR A 1 83 ? -9.32 -16.109 -11.312 1 90.06 83 THR A N 1
ATOM 621 C CA . THR A 1 83 ? -10.625 -15.5 -11.531 1 90.06 83 THR A CA 1
ATOM 622 C C . THR A 1 83 ? -11.203 -14.969 -10.227 1 90.06 83 THR A C 1
ATOM 624 O O . THR A 1 83 ? -10.766 -15.359 -9.141 1 90.06 83 THR A O 1
ATOM 627 N N . GLN A 1 84 ? -12.227 -14.156 -10.391 1 87.44 84 GLN A N 1
ATOM 628 C CA . GLN A 1 84 ? -12.945 -13.633 -9.227 1 87.44 84 GLN A CA 1
ATOM 629 C C . GLN A 1 84 ? -13.711 -14.75 -8.516 1 87.44 84 GLN A C 1
ATOM 631 O O . GLN A 1 84 ? -13.844 -14.727 -7.289 1 87.44 84 GLN A O 1
ATOM 636 N N . ASP A 1 85 ? -14.219 -15.648 -9.266 1 84.12 85 ASP A N 1
ATOM 637 C CA . ASP A 1 85 ? -14.938 -16.766 -8.688 1 84.12 85 ASP A CA 1
ATOM 638 C C . ASP A 1 85 ? -14.055 -17.562 -7.723 1 84.12 85 ASP A C 1
ATOM 640 O O . ASP A 1 85 ? -14.523 -18 -6.672 1 84.12 85 ASP A O 1
ATOM 644 N N . ALA A 1 86 ? -12.836 -17.703 -8.062 1 85.62 86 ALA A N 1
ATOM 645 C CA . ALA A 1 86 ? -11.891 -18.359 -7.176 1 85.62 86 ALA A CA 1
ATOM 646 C C . ALA A 1 86 ? -11.711 -17.578 -5.879 1 85.62 86 ALA A C 1
ATOM 648 O O . ALA A 1 86 ? -11.633 -18.172 -4.797 1 85.62 86 ALA A O 1
ATOM 649 N N . ALA A 1 87 ? -11.703 -16.312 -6.004 1 85.94 87 ALA A N 1
ATOM 650 C CA . ALA A 1 87 ? -11.555 -15.445 -4.832 1 85.94 87 ALA A CA 1
ATOM 651 C C . ALA A 1 87 ? -12.75 -15.586 -3.893 1 85.94 87 ALA A C 1
ATOM 653 O O . ALA A 1 87 ? -12.594 -15.539 -2.67 1 85.94 87 ALA A O 1
ATOM 654 N N . ASN A 1 88 ? -13.828 -15.797 -4.477 1 82.69 88 ASN A N 1
ATOM 655 C CA . ASN A 1 88 ? -15.055 -15.93 -3.693 1 82.69 88 ASN A CA 1
ATOM 656 C C . ASN A 1 88 ? -15.039 -17.188 -2.83 1 82.69 88 ASN A C 1
ATOM 658 O O . ASN A 1 88 ? -15.805 -17.297 -1.872 1 82.69 88 ASN A O 1
ATOM 662 N N . TYR A 1 89 ? -14.234 -18.078 -3.16 1 84.25 89 TYR A N 1
ATOM 663 C CA . TYR A 1 89 ? -14.141 -19.312 -2.406 1 84.25 89 TYR A CA 1
ATOM 664 C C . TYR A 1 89 ? -13.297 -19.141 -1.153 1 84.25 89 TYR A C 1
ATOM 666 O O . TYR A 1 89 ? -13.312 -19.984 -0.257 1 84.25 89 TYR A O 1
ATOM 674 N N . PHE A 1 90 ? -12.68 -18.047 -1.061 1 89.81 90 PHE A N 1
ATOM 675 C CA . PHE A 1 90 ? -11.812 -17.828 0.087 1 89.81 90 PHE A CA 1
ATOM 676 C C . PHE A 1 90 ? -12.617 -17.406 1.309 1 89.81 90 PHE A C 1
ATOM 678 O O . PHE A 1 90 ? -12.266 -17.75 2.439 1 89.81 90 PHE A O 1
ATOM 685 N N . GLU A 1 91 ? -13.617 -16.641 1.043 1 89.81 91 GLU A N 1
ATOM 686 C CA . GLU A 1 91 ? -14.336 -16.062 2.174 1 89.81 91 GLU A CA 1
ATOM 687 C C . GLU A 1 91 ? -15.812 -15.867 1.84 1 89.81 91 GLU A C 1
ATOM 689 O O . GLU A 1 91 ? -16.156 -15.484 0.718 1 89.81 91 GLU A O 1
ATOM 694 N N . LYS A 1 92 ? -16.578 -16.188 2.811 1 87.31 92 LYS A N 1
ATOM 695 C CA . LYS A 1 92 ? -18.016 -15.922 2.75 1 87.31 92 LYS A CA 1
ATOM 696 C C . LYS A 1 92 ? -18.484 -15.094 3.947 1 87.31 92 LYS A C 1
ATOM 698 O O . LYS A 1 92 ? -17.781 -15.016 4.957 1 87.31 92 LYS A O 1
ATOM 703 N N . TYR A 1 93 ? -19.641 -14.492 3.742 1 86 93 TYR A N 1
ATOM 704 C CA . TYR A 1 93 ? -20.156 -13.609 4.781 1 86 93 TYR A CA 1
ATOM 705 C C . TYR A 1 93 ? -21.562 -14 5.188 1 86 93 TYR A C 1
ATOM 707 O O . TYR A 1 93 ? -22.344 -14.477 4.355 1 86 93 TYR A O 1
ATOM 715 N N . ASP A 1 94 ? -21.875 -13.805 6.441 1 80.94 94 ASP A N 1
ATOM 716 C CA . ASP A 1 94 ? -23.219 -14.102 6.91 1 80.94 94 ASP A CA 1
ATOM 717 C C . ASP A 1 94 ? -24.172 -12.945 6.613 1 80.94 94 ASP A C 1
ATOM 719 O O . ASP A 1 94 ? -23.812 -12 5.91 1 80.94 94 ASP A O 1
ATOM 723 N N . THR A 1 95 ? -25.375 -13.086 7.082 1 77.56 95 THR A N 1
ATOM 724 C CA . THR A 1 95 ? -26.438 -12.133 6.77 1 77.56 95 THR A CA 1
ATOM 725 C C . THR A 1 95 ? -26.125 -10.773 7.387 1 77.56 95 THR A C 1
ATOM 727 O O . THR A 1 95 ? -26.641 -9.75 6.918 1 77.56 95 THR A O 1
ATOM 730 N N . GLU A 1 96 ? -25.312 -10.789 8.406 1 75.12 96 GLU A N 1
ATOM 731 C CA . GLU A 1 96 ? -24.969 -9.547 9.094 1 75.12 96 GLU A CA 1
ATOM 732 C C . GLU A 1 96 ? -23.688 -8.938 8.523 1 75.12 96 GLU A C 1
ATOM 734 O O . GLU A 1 96 ? -23.234 -7.891 8.992 1 75.12 96 GLU A O 1
ATOM 739 N N . GLY A 1 97 ? -23.062 -9.633 7.555 1 75.31 97 GLY A N 1
ATOM 740 C CA . GLY A 1 97 ? -21.859 -9.109 6.918 1 75.31 97 GLY A CA 1
ATOM 741 C C . GLY A 1 97 ? -20.578 -9.562 7.586 1 75.31 97 GLY A C 1
ATOM 742 O O . GLY A 1 97 ? -19.5 -9.086 7.238 1 75.31 97 GLY A O 1
ATOM 743 N N . ASN A 1 98 ? -20.719 -10.445 8.508 1 79.75 98 ASN A N 1
ATOM 744 C CA . ASN A 1 98 ? -19.531 -10.945 9.18 1 79.75 98 ASN A CA 1
ATOM 745 C C . ASN A 1 98 ? -18.891 -12.102 8.398 1 79.75 98 ASN A C 1
ATOM 747 O O . ASN A 1 98 ? -19.594 -12.867 7.738 1 79.75 98 ASN A O 1
ATOM 751 N N . VAL A 1 99 ? -17.609 -12.211 8.547 1 85.75 99 VAL A N 1
ATOM 752 C CA . VAL A 1 99 ? -16.875 -13.289 7.91 1 85.75 99 VAL A CA 1
ATOM 753 C C . VAL A 1 99 ? -17.297 -14.633 8.516 1 85.75 99 VAL A C 1
ATOM 755 O O . VAL A 1 99 ? -17.344 -14.773 9.734 1 85.75 99 VAL A O 1
ATOM 758 N N . ASP A 1 100 ? -17.656 -15.562 7.684 1 87.75 100 ASP A N 1
ATOM 759 C CA . ASP A 1 100 ? -17.938 -16.922 8.117 1 87.75 100 ASP A CA 1
ATOM 760 C C . ASP A 1 100 ? -16.656 -17.719 8.367 1 87.75 100 ASP A C 1
ATOM 762 O O . ASP A 1 100 ? -16.016 -18.188 7.422 1 87.75 100 ASP A O 1
ATOM 766 N N . ILE A 1 101 ? -16.344 -17.938 9.594 1 86.38 101 ILE A N 1
ATOM 767 C CA . ILE A 1 101 ? -15.07 -18.531 9.977 1 86.38 101 ILE A CA 1
ATOM 768 C C . ILE A 1 101 ? -15.078 -20.031 9.648 1 86.38 101 ILE A C 1
ATOM 770 O O . ILE A 1 101 ? -14.039 -20.688 9.688 1 86.38 101 ILE A O 1
ATOM 774 N N . ARG A 1 102 ? -16.203 -20.625 9.312 1 87.12 102 ARG A N 1
ATOM 775 C CA . ARG A 1 102 ? -16.328 -22.047 9.008 1 87.12 102 ARG A CA 1
ATOM 776 C C . ARG A 1 102 ? -16.297 -22.297 7.504 1 87.12 102 ARG A C 1
ATOM 778 O O . ARG A 1 102 ? -16.703 -23.359 7.031 1 87.12 102 ARG A O 1
ATOM 785 N N . PHE A 1 103 ? -15.844 -21.297 6.871 1 89.69 103 PHE A N 1
ATOM 786 C CA . PHE A 1 103 ? -15.844 -21.406 5.418 1 89.69 103 PHE A CA 1
ATOM 787 C C . PHE A 1 103 ? -14.492 -21.016 4.84 1 89.69 103 PHE A C 1
ATOM 789 O O . PHE A 1 103 ? -13.805 -20.156 5.383 1 89.69 103 PHE A O 1
ATOM 796 N N . GLY A 1 104 ? -14.164 -21.703 3.723 1 89.69 104 GLY A N 1
ATOM 797 C CA . GLY A 1 104 ? -13.023 -21.328 2.908 1 89.69 104 GLY A CA 1
ATOM 798 C C . GLY A 1 104 ? -11.703 -21.406 3.648 1 89.69 104 GLY A C 1
ATOM 799 O O . GLY A 1 104 ? -11.438 -22.391 4.348 1 89.69 104 GLY A O 1
ATOM 800 N N . ILE A 1 105 ? -10.938 -20.359 3.486 1 91.19 105 ILE A N 1
ATOM 801 C CA . ILE A 1 105 ? -9.578 -20.406 4.016 1 91.19 105 ILE A CA 1
ATOM 802 C C . ILE A 1 105 ? -9.617 -20.312 5.539 1 91.19 105 ILE A C 1
ATOM 804 O O . ILE A 1 105 ? -8.695 -20.766 6.219 1 91.19 105 ILE A O 1
ATOM 808 N N . HIS A 1 106 ? -10.617 -19.703 6.039 1 92.06 106 HIS A N 1
ATOM 809 C CA . HIS A 1 106 ? -10.75 -19.578 7.484 1 92.06 106 HIS A CA 1
ATOM 810 C C . HIS A 1 106 ? -10.984 -20.938 8.133 1 92.06 106 HIS A C 1
ATOM 812 O O . HIS A 1 106 ? -10.461 -21.203 9.219 1 92.06 106 HIS A O 1
ATOM 818 N N . GLN A 1 107 ? -11.758 -21.688 7.465 1 90.62 107 GLN A N 1
ATOM 819 C CA . GLN A 1 107 ? -11.992 -23.047 7.957 1 90.62 107 GLN A CA 1
ATOM 820 C C . GLN A 1 107 ? -10.703 -23.859 7.953 1 90.62 107 GLN A C 1
ATOM 822 O O . GLN A 1 107 ? -10.398 -24.562 8.922 1 90.62 107 GLN A O 1
ATOM 827 N N . GLU A 1 108 ? -9.984 -23.766 6.871 1 89.31 108 GLU A N 1
ATOM 828 C CA . GLU A 1 108 ? -8.711 -24.484 6.762 1 89.31 108 GLU A CA 1
ATOM 829 C C . GLU A 1 108 ? -7.723 -24.016 7.824 1 89.31 108 GLU A C 1
ATOM 831 O O . GLU A 1 108 ? -7 -24.812 8.406 1 89.31 108 GLU A O 1
ATOM 836 N N . ALA A 1 109 ? -7.719 -22.75 8.031 1 92.06 109 ALA A N 1
ATOM 837 C CA . ALA A 1 109 ? -6.848 -22.188 9.055 1 92.06 109 ALA A CA 1
ATOM 838 C C . ALA A 1 109 ? -7.199 -22.719 10.438 1 92.06 109 ALA A C 1
ATOM 840 O O . ALA A 1 109 ? -6.309 -23.047 11.227 1 92.06 109 ALA A O 1
ATOM 841 N N . ALA A 1 110 ? -8.445 -22.812 10.695 1 89.81 110 ALA A N 1
ATOM 842 C CA . ALA A 1 110 ? -8.914 -23.328 11.977 1 89.81 110 ALA A CA 1
ATOM 843 C C . ALA A 1 110 ? -8.477 -24.781 12.164 1 89.81 110 ALA A C 1
ATOM 845 O O . ALA A 1 110 ? -8.062 -25.172 13.258 1 89.81 110 ALA A O 1
ATOM 846 N N . LYS A 1 111 ? -8.602 -25.547 11.133 1 87.38 111 LYS A N 1
ATOM 847 C CA . LYS A 1 111 ? -8.203 -26.953 11.188 1 87.38 111 LYS A CA 1
ATOM 848 C C . LYS A 1 111 ? -6.719 -27.078 11.523 1 87.38 111 LYS A C 1
ATOM 850 O O . LYS A 1 111 ? -6.316 -28.031 12.203 1 87.38 111 LYS A O 1
ATOM 855 N N . LEU A 1 112 ? -5.949 -26.141 11.031 1 87.19 112 LEU A N 1
ATOM 856 C CA . LEU A 1 112 ? -4.508 -26.141 11.258 1 87.19 112 LEU A CA 1
ATOM 857 C C . LEU A 1 112 ? -4.168 -25.562 12.625 1 87.19 112 LEU A C 1
ATOM 859 O O . LEU A 1 112 ? -3.025 -25.672 13.086 1 87.19 112 LEU A O 1
ATOM 863 N N . GLY A 1 113 ? -5.152 -24.922 13.297 1 87.94 113 GLY A N 1
ATOM 864 C CA . GLY A 1 113 ? -4.918 -24.312 14.602 1 87.94 113 GLY A CA 1
ATOM 865 C C . GLY A 1 113 ? -4.242 -22.953 14.508 1 87.94 113 GLY A C 1
ATOM 866 O O . GLY A 1 113 ? -3.631 -22.5 15.477 1 87.94 113 GLY A O 1
ATOM 867 N N . VAL A 1 114 ? -4.207 -22.391 13.352 1 88.19 114 VAL A N 1
ATOM 868 C CA . VAL A 1 114 ? -3.562 -21.094 13.141 1 88.19 114 VAL A CA 1
ATOM 869 C C . VAL A 1 114 ? -4.543 -20.125 12.477 1 88.19 114 VAL A C 1
ATOM 871 O O . VAL A 1 114 ? -4.367 -19.75 11.312 1 88.19 114 VAL A O 1
ATOM 874 N N . PRO A 1 115 ? -5.469 -19.641 13.211 1 90.5 115 PRO A N 1
ATOM 875 C CA . PRO A 1 115 ? -6.484 -18.766 12.617 1 90.5 115 PRO A CA 1
ATOM 876 C C . PRO A 1 115 ? -5.891 -17.531 11.961 1 90.5 115 PRO A C 1
ATOM 878 O O . PRO A 1 115 ? -4.844 -17.031 12.391 1 90.5 115 PRO A O 1
ATOM 881 N N . ILE A 1 116 ? -6.574 -17.062 10.922 1 94.06 116 ILE A N 1
ATOM 882 C CA . ILE A 1 116 ? -6.184 -15.844 10.234 1 94.06 116 ILE A CA 1
ATOM 883 C C . ILE A 1 116 ? -6.645 -14.633 11.031 1 94.06 116 ILE A C 1
ATOM 885 O O . ILE A 1 116 ? -7.828 -14.5 11.352 1 94.06 116 ILE A O 1
ATOM 889 N N . SER A 1 117 ? -5.688 -13.789 11.375 1 92.19 117 SER A N 1
ATOM 890 C CA . SER A 1 117 ? -6.016 -12.648 12.219 1 92.19 117 SER A CA 1
ATOM 891 C C . SER A 1 117 ? -5.723 -11.328 11.516 1 92.19 117 SER A C 1
ATOM 893 O O . SER A 1 117 ? -5.977 -10.258 12.062 1 92.19 117 SER A O 1
ATOM 895 N N . ARG A 1 118 ? -5.23 -11.375 10.312 1 93.31 118 ARG A N 1
ATOM 896 C CA . ARG A 1 118 ? -4.895 -10.18 9.555 1 93.31 118 ARG A CA 1
ATOM 897 C C . ARG A 1 118 ? -5.66 -10.133 8.234 1 93.31 118 ARG A C 1
ATOM 899 O O . ARG A 1 118 ? -6 -11.172 7.672 1 93.31 118 ARG A O 1
ATOM 906 N N . ARG A 1 119 ? -5.918 -8.945 7.785 1 94.56 119 ARG A N 1
ATOM 907 C CA . ARG A 1 119 ? -6.449 -8.797 6.434 1 94.56 119 ARG A CA 1
ATOM 908 C C . ARG A 1 119 ? -5.441 -9.273 5.395 1 94.56 119 ARG A C 1
ATOM 910 O O . ARG A 1 119 ? -4.23 -9.227 5.629 1 94.56 119 ARG A O 1
ATOM 917 N N . PHE A 1 120 ? -5.965 -9.734 4.324 1 95.56 120 PHE A N 1
ATOM 918 C CA . PHE A 1 120 ? -5.043 -10.211 3.299 1 95.56 120 PHE A CA 1
ATOM 919 C C . PHE A 1 120 ? -5.574 -9.898 1.904 1 95.56 120 PHE A C 1
ATOM 921 O O . PHE A 1 120 ? -6.77 -10.047 1.639 1 95.56 120 PHE A O 1
ATOM 928 N N . PRO A 1 121 ? -4.703 -9.445 1.053 1 97.06 121 PRO A N 1
ATOM 929 C CA . PRO A 1 121 ? -5.098 -9.109 -0.319 1 97.06 121 PRO A CA 1
ATOM 930 C C . PRO A 1 121 ? -5.207 -10.344 -1.213 1 97.06 121 PRO A C 1
ATOM 932 O O . PRO A 1 121 ? -4.426 -11.289 -1.07 1 97.06 121 PRO A O 1
ATOM 935 N N . ILE A 1 122 ? -6.164 -10.305 -2.012 1 96.31 122 ILE A N 1
ATOM 936 C CA . ILE A 1 122 ? -6.305 -11.258 -3.109 1 96.31 122 ILE A CA 1
ATOM 937 C C . ILE A 1 122 ? -6.289 -10.516 -4.441 1 96.31 122 ILE A C 1
ATOM 939 O O . ILE A 1 122 ? -6.949 -9.484 -4.598 1 96.31 122 ILE A O 1
ATOM 943 N N . ILE A 1 123 ? -5.512 -10.992 -5.348 1 97.25 123 ILE A N 1
ATOM 944 C CA . ILE A 1 123 ? -5.414 -10.391 -6.672 1 97.25 123 ILE A CA 1
ATOM 945 C C . ILE A 1 123 ? -5.977 -11.352 -7.719 1 97.25 123 ILE A C 1
ATOM 947 O O . ILE A 1 123 ? -5.512 -12.484 -7.844 1 97.25 123 ILE A O 1
ATOM 951 N N . CYS A 1 124 ? -6.953 -10.867 -8.398 1 95.5 124 CYS A N 1
ATOM 952 C CA . CYS A 1 124 ? -7.57 -11.664 -9.461 1 95.5 124 CYS A CA 1
ATOM 953 C C . CYS A 1 124 ? -7.043 -11.25 -10.828 1 95.5 124 CYS A C 1
ATOM 955 O O . CYS A 1 124 ? -7.355 -10.164 -11.32 1 95.5 124 CYS A O 1
ATOM 957 N N . LEU A 1 125 ? -6.371 -12.18 -11.492 1 96.56 125 LEU A N 1
ATOM 958 C CA . LEU A 1 125 ? -5.648 -11.875 -12.719 1 96.56 125 LEU A CA 1
ATOM 959 C C . LEU A 1 125 ? -6.605 -11.422 -13.82 1 96.56 125 LEU A C 1
ATOM 961 O O . LEU A 1 125 ? -6.328 -10.461 -14.531 1 96.56 125 LEU A O 1
ATOM 965 N N . ASP A 1 126 ? -7.699 -12 -13.945 1 93.94 126 ASP A N 1
ATOM 966 C CA . ASP A 1 126 ? -8.625 -11.734 -15.039 1 93.94 126 ASP A CA 1
ATOM 967 C C . ASP A 1 126 ? -9.25 -10.344 -14.898 1 93.94 126 ASP A C 1
ATOM 969 O O . ASP A 1 126 ? -9.828 -9.82 -15.852 1 93.94 126 ASP A O 1
ATOM 973 N N . GLU A 1 127 ? -9.125 -9.836 -13.711 1 92.25 127 GLU A N 1
ATOM 974 C CA . GLU A 1 127 ? -9.766 -8.547 -13.453 1 92.25 127 GLU A CA 1
ATOM 975 C C . GLU A 1 127 ? -8.766 -7.398 -13.578 1 92.25 127 GLU A C 1
ATOM 977 O O . GLU A 1 127 ? -9.125 -6.23 -13.43 1 92.25 127 GLU A O 1
ATOM 982 N N . ILE A 1 128 ? -7.527 -7.723 -13.867 1 95.31 128 ILE A N 1
ATOM 983 C CA . ILE A 1 128 ? -6.477 -6.719 -13.992 1 95.31 128 ILE A CA 1
ATOM 984 C C . ILE A 1 128 ? -6.492 -6.141 -15.406 1 95.31 128 ILE A C 1
ATOM 986 O O . ILE A 1 128 ? -6.637 -6.879 -16.391 1 95.31 128 ILE A O 1
ATOM 990 N N . ARG A 1 129 ? -6.387 -4.832 -15.523 1 93.31 129 ARG A N 1
ATOM 991 C CA . ARG A 1 129 ? -6.074 -4.242 -16.828 1 93.31 129 ARG A CA 1
ATOM 992 C C . ARG A 1 129 ? -4.637 -4.547 -17.234 1 93.31 129 ARG A C 1
ATOM 994 O O . ARG A 1 129 ? -3.691 -4.059 -16.609 1 93.31 129 ARG A O 1
ATOM 1001 N N . PRO A 1 130 ? -4.445 -5.32 -18.219 1 95.88 130 PRO A N 1
ATOM 1002 C CA . PRO A 1 130 ? -3.092 -5.758 -18.578 1 95.88 130 PRO A CA 1
ATOM 1003 C C . PRO A 1 130 ? -2.299 -4.691 -19.328 1 95.88 130 PRO A C 1
ATOM 1005 O O . PRO A 1 130 ? -2.869 -3.691 -19.766 1 95.88 130 PRO A O 1
ATOM 1008 N N . TYR A 1 131 ? -0.982 -4.832 -19.312 1 95.88 131 TYR A N 1
ATOM 1009 C CA . TYR A 1 131 ? -0.138 -4.098 -20.234 1 95.88 131 TYR A CA 1
ATOM 1010 C C . TYR A 1 131 ? -0.511 -4.422 -21.688 1 95.88 131 TYR A C 1
ATOM 1012 O O . TYR A 1 131 ? -0.532 -5.59 -22.078 1 95.88 131 TYR A O 1
ATOM 1020 N N . ASN A 1 132 ? -0.733 -3.34 -22.406 1 91.38 132 ASN A N 1
ATOM 1021 C CA . ASN A 1 132 ? -1.222 -3.561 -23.766 1 91.38 132 ASN A CA 1
ATOM 1022 C C . ASN A 1 132 ? -0.158 -3.225 -24.812 1 91.38 132 ASN A C 1
ATOM 1024 O O . ASN A 1 132 ? -0.451 -3.162 -26 1 91.38 132 ASN A O 1
ATOM 1028 N N . GLY A 1 133 ? 1.039 -3.023 -24.375 1 90.5 133 GLY A N 1
ATOM 1029 C CA . GLY A 1 133 ? 2.119 -2.754 -25.312 1 90.5 133 GLY A CA 1
ATOM 1030 C C . GLY A 1 133 ? 2.775 -4.012 -25.844 1 90.5 133 GLY A C 1
ATOM 1031 O O . GLY A 1 133 ? 2.248 -5.113 -25.672 1 90.5 133 GLY A O 1
ATOM 1032 N N . ASP A 1 134 ? 3.93 -3.857 -26.484 1 87.06 134 ASP A N 1
ATOM 1033 C CA . ASP A 1 134 ? 4.637 -4.961 -27.125 1 87.06 134 ASP A CA 1
ATOM 1034 C C . ASP A 1 134 ? 5.477 -5.738 -26.109 1 87.06 134 ASP A C 1
ATOM 1036 O O . ASP A 1 134 ? 5.938 -5.18 -25.125 1 87.06 134 ASP A O 1
ATOM 1040 N N . VAL A 1 135 ? 5.59 -6.961 -26.422 1 88.31 135 VAL A N 1
ATOM 1041 C CA . VAL A 1 135 ? 6.438 -7.852 -25.641 1 88.31 135 VAL A CA 1
ATOM 1042 C C . VAL A 1 135 ? 7.566 -8.391 -26.516 1 88.31 135 VAL A C 1
ATOM 1044 O O . VAL A 1 135 ? 7.383 -8.594 -27.719 1 88.31 135 VAL A O 1
ATOM 1047 N N . PHE A 1 136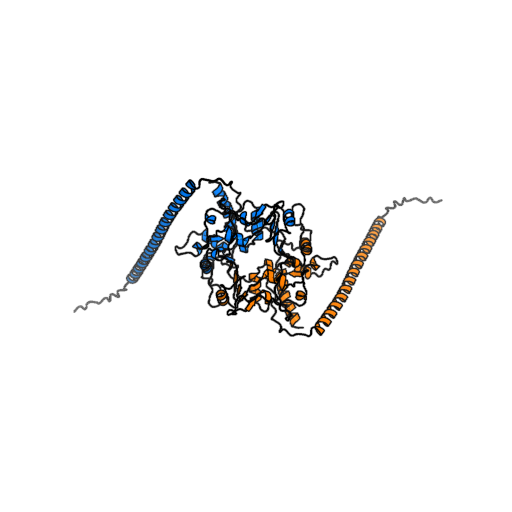 ? 8.695 -8.562 -25.844 1 85.88 136 PHE A N 1
ATOM 1048 C CA . PHE A 1 136 ? 9.805 -9.18 -26.562 1 85.88 136 PHE A CA 1
ATOM 1049 C C . PHE A 1 136 ? 9.594 -10.688 -26.672 1 85.88 136 PHE A C 1
ATOM 1051 O O . PHE A 1 136 ? 9.883 -11.422 -25.719 1 85.88 136 PHE A O 1
ATOM 1058 N N . TRP A 1 137 ? 9.219 -11.109 -27.812 1 72.62 137 TRP A N 1
ATOM 1059 C CA . TRP A 1 137 ? 8.805 -12.5 -28 1 72.62 137 TRP A CA 1
ATOM 1060 C C . TRP A 1 137 ? 10.016 -13.406 -28.203 1 72.62 137 TRP A C 1
ATOM 1062 O O . TRP A 1 137 ? 9.953 -14.602 -27.922 1 72.62 137 TRP A O 1
ATOM 1072 N N . ASN A 1 138 ? 11.023 -12.859 -28.609 1 66.06 138 ASN A N 1
ATOM 1073 C CA . ASN A 1 138 ? 12.188 -13.68 -28.938 1 66.06 138 ASN A CA 1
ATOM 1074 C C . ASN A 1 138 ? 12.969 -14.078 -27.688 1 66.06 138 ASN A C 1
ATOM 1076 O O . ASN A 1 138 ? 13.984 -14.766 -27.781 1 66.06 138 ASN A O 1
ATOM 1080 N N . ILE A 1 139 ? 12.352 -13.719 -26.578 1 72.19 139 ILE A N 1
ATOM 1081 C CA . ILE A 1 139 ? 13.039 -14.023 -25.328 1 72.19 139 ILE A CA 1
ATOM 1082 C C . ILE A 1 139 ? 12.125 -14.852 -24.422 1 72.19 139 ILE A C 1
ATOM 1084 O O . ILE A 1 139 ? 10.914 -14.609 -24.375 1 72.19 139 ILE A O 1
ATOM 1088 N N . ARG A 1 140 ? 12.602 -15.906 -23.906 1 80.25 140 ARG A N 1
ATOM 1089 C CA . ARG A 1 140 ? 11.883 -16.844 -23.047 1 80.25 140 ARG A CA 1
ATOM 1090 C C . ARG A 1 140 ? 11.133 -16.094 -21.938 1 80.25 140 ARG A C 1
ATOM 1092 O O . ARG A 1 140 ? 10.016 -16.484 -21.578 1 80.25 140 ARG A O 1
ATOM 1099 N N . GLN A 1 141 ? 11.602 -15.031 -21.531 1 91.44 141 GLN A N 1
ATOM 1100 C CA . GLN A 1 141 ? 11.078 -14.32 -20.375 1 91.44 141 GLN A CA 1
ATOM 1101 C C . GLN A 1 141 ? 9.992 -13.328 -20.781 1 91.44 141 GLN A C 1
ATOM 1103 O O . GLN A 1 141 ? 9.359 -12.711 -19.938 1 91.44 141 GLN A O 1
ATOM 1108 N N . LYS A 1 142 ? 9.711 -13.18 -22.094 1 89.81 142 LYS A N 1
ATOM 1109 C CA . LYS A 1 142 ? 8.656 -12.312 -22.609 1 89.81 142 LYS A CA 1
ATOM 1110 C C . LYS A 1 142 ? 8.68 -10.945 -21.906 1 89.81 142 LYS A C 1
ATOM 1112 O O . LYS A 1 142 ? 7.66 -10.477 -21.422 1 89.81 142 LYS A O 1
ATOM 1117 N N . LYS A 1 143 ? 9.734 -10.328 -21.922 1 93.88 143 LYS A N 1
ATOM 1118 C CA . LYS A 1 143 ? 9.906 -9.031 -21.281 1 93.88 143 LYS A CA 1
ATOM 1119 C C . LYS A 1 143 ? 9.086 -7.953 -22 1 93.88 143 LYS A C 1
ATOM 1121 O O . LYS A 1 143 ? 8.859 -8.039 -23.203 1 93.88 143 LYS A O 1
ATOM 1126 N N . LEU A 1 144 ? 8.633 -6.98 -21.219 1 94.44 144 LEU A N 1
ATOM 1127 C CA . LEU A 1 144 ? 7.809 -5.91 -21.766 1 94.44 144 LEU A CA 1
ATOM 1128 C C . LEU A 1 144 ? 8.664 -4.871 -22.484 1 94.44 144 LEU A C 1
ATOM 1130 O O . LEU A 1 144 ? 9.758 -4.531 -22.016 1 94.44 144 LEU A O 1
ATOM 1134 N N . ASN A 1 145 ? 8.148 -4.457 -23.594 1 90.06 145 ASN A N 1
ATOM 1135 C CA . ASN A 1 145 ? 8.797 -3.367 -24.312 1 90.06 145 ASN A CA 1
ATOM 1136 C C . ASN A 1 145 ? 8.305 -2.004 -23.828 1 90.06 145 ASN A C 1
ATOM 1138 O O . ASN A 1 145 ? 7.539 -1.337 -24.531 1 90.06 145 ASN A O 1
ATOM 1142 N N . LEU A 1 146 ? 8.781 -1.573 -22.703 1 87.12 146 LEU A N 1
ATOM 1143 C CA . LEU A 1 146 ? 8.367 -0.312 -22.094 1 87.12 146 LEU A CA 1
ATOM 1144 C C . LEU A 1 146 ? 9.227 0.842 -22.609 1 87.12 146 LEU A C 1
ATOM 1146 O O . LEU A 1 146 ? 10.43 0.675 -22.844 1 87.12 146 LEU A O 1
ATOM 1150 N N . PRO A 1 147 ? 8.508 1.895 -22.859 1 72.06 147 PRO A N 1
ATOM 1151 C CA . PRO A 1 147 ? 9.273 3.045 -23.359 1 72.06 147 PRO A CA 1
ATOM 1152 C C . PRO A 1 147 ? 10.32 3.527 -22.359 1 72.06 147 PRO A C 1
ATOM 1154 O O . PRO A 1 147 ? 10.086 3.482 -21.141 1 72.06 147 PRO A O 1
ATOM 1157 N N . PHE A 1 148 ? 11.516 3.436 -22.812 1 65.62 148 PHE A N 1
ATOM 1158 C CA . PHE A 1 148 ? 12.539 4.012 -21.953 1 65.62 148 PHE A CA 1
ATOM 1159 C C . PHE A 1 148 ? 12.375 5.527 -21.859 1 65.62 148 PHE A C 1
ATOM 1161 O O . PHE A 1 148 ? 12.227 6.203 -22.875 1 65.62 148 PHE A O 1
ATOM 1168 N N . PRO A 1 149 ? 11.961 5.938 -20.656 1 57.06 149 PRO A N 1
ATOM 1169 C CA . PRO A 1 149 ? 11.648 7.367 -20.547 1 57.06 149 PRO A CA 1
ATOM 1170 C C . PRO A 1 149 ? 12.711 8.25 -21.203 1 57.06 149 PRO A C 1
ATOM 1172 O O . PRO A 1 149 ? 12.445 9.422 -21.5 1 57.06 149 PRO A O 1
ATOM 1175 N N . HIS A 1 150 ? 14.055 7.832 -21.078 1 58 150 HIS A N 1
ATOM 1176 C CA . HIS A 1 150 ? 15.055 8.789 -21.547 1 58 150 HIS A CA 1
ATOM 1177 C C . HIS A 1 150 ? 15.727 8.297 -22.828 1 58 150 HIS A C 1
ATOM 1179 O O . HIS A 1 150 ? 15.781 7.09 -23.078 1 58 150 HIS A O 1
ATOM 1185 N N . SER A 1 151 ? 15.812 9.211 -23.781 1 55.16 151 SER A N 1
ATOM 1186 C CA . SER A 1 151 ? 16.625 8.992 -24.969 1 55.16 151 SER A CA 1
ATOM 1187 C C . SER A 1 151 ? 17.969 8.352 -24.625 1 55.16 151 SER A C 1
ATOM 1189 O O . SER A 1 151 ? 18.5 7.559 -25.391 1 55.16 151 SER A O 1
ATOM 1191 N N . LYS A 1 152 ? 18.5 8.859 -23.375 1 61.03 152 LYS A N 1
ATOM 1192 C CA . LYS A 1 152 ? 19.812 8.383 -22.938 1 61.03 152 LYS A CA 1
ATOM 1193 C C . LYS A 1 152 ? 19.719 7.617 -21.625 1 61.03 152 LYS A C 1
ATOM 1195 O O . LYS A 1 152 ? 18.953 8 -20.734 1 61.03 152 LYS A O 1
ATOM 1200 N N . THR A 1 153 ? 20.141 6.461 -21.641 1 67.75 153 THR A N 1
ATOM 1201 C CA . THR A 1 153 ? 20.219 5.656 -20.422 1 67.75 153 THR A CA 1
ATOM 1202 C C . THR A 1 153 ? 21.016 6.383 -19.344 1 67.75 153 THR A C 1
ATOM 1204 O O . THR A 1 153 ? 22.141 6.805 -19.562 1 67.75 153 THR A O 1
ATOM 1207 N N . HIS A 1 154 ? 20.312 6.695 -18.25 1 79.88 154 HIS A N 1
ATOM 1208 C CA . HIS A 1 154 ? 20.938 7.383 -17.125 1 79.88 154 HIS A CA 1
ATOM 1209 C C . HIS A 1 154 ? 21.984 6.5 -16.453 1 79.88 154 HIS A C 1
ATOM 1211 O O . HIS A 1 154 ? 21.875 5.273 -16.484 1 79.88 154 HIS A O 1
ATOM 1217 N N . LYS A 1 155 ? 22.938 7.121 -16.031 1 86.38 155 LYS A N 1
ATOM 1218 C CA . LYS A 1 155 ? 23.984 6.422 -15.289 1 86.38 155 LYS A CA 1
ATOM 1219 C C . LYS A 1 155 ? 23.406 5.574 -14.164 1 86.38 155 LYS A C 1
ATOM 1221 O O . LYS A 1 155 ? 22.5 6.023 -13.445 1 86.38 155 LYS A O 1
ATOM 1226 N N . GLY A 1 156 ? 23.859 4.301 -14.133 1 91.69 156 GLY A N 1
ATOM 1227 C CA . GLY A 1 156 ? 23.469 3.432 -13.031 1 91.69 156 GLY A CA 1
ATOM 1228 C C . GLY A 1 156 ? 22.125 2.768 -13.242 1 91.69 156 GLY A C 1
ATOM 1229 O O . GLY A 1 156 ? 21.656 2.004 -12.398 1 91.69 156 GLY A O 1
ATOM 1230 N N . PHE A 1 157 ? 21.562 3.059 -14.375 1 93.12 157 PHE A N 1
ATOM 1231 C CA . PHE A 1 157 ? 20.281 2.439 -14.68 1 93.12 157 PHE A CA 1
ATOM 1232 C C . PHE A 1 157 ? 20.438 0.94 -14.898 1 93.12 157 PHE A C 1
ATOM 1234 O O . PHE A 1 157 ? 21.266 0.509 -15.703 1 93.12 157 PHE A O 1
ATOM 1241 N N . ARG A 1 158 ? 19.578 0.117 -14.195 1 93.06 158 ARG A N 1
ATOM 1242 C CA . ARG A 1 158 ? 19.703 -1.335 -14.273 1 93.06 158 ARG A CA 1
ATOM 1243 C C . ARG A 1 158 ? 18.531 -1.946 -15.039 1 93.06 158 ARG A C 1
ATOM 1245 O O . ARG A 1 158 ? 18.609 -3.096 -15.477 1 93.06 158 ARG A O 1
ATOM 1252 N N . GLY A 1 159 ? 17.453 -1.197 -15.164 1 91.88 159 GLY A N 1
ATOM 1253 C CA . GLY A 1 159 ? 16.312 -1.698 -15.898 1 91.88 159 GLY A CA 1
ATOM 1254 C C . GLY A 1 159 ? 14.984 -1.37 -15.227 1 91.88 159 GLY A C 1
ATOM 1255 O O . GLY A 1 159 ? 14.945 -0.609 -14.258 1 91.88 159 GLY A O 1
ATOM 1256 N N . LEU A 1 160 ? 13.945 -1.854 -15.852 1 93.81 160 LEU A N 1
ATOM 1257 C CA . LEU A 1 160 ? 12.609 -1.749 -15.281 1 93.81 160 LEU A CA 1
ATOM 1258 C C . LEU A 1 160 ? 12.289 -2.957 -14.398 1 93.81 160 LEU A C 1
ATOM 1260 O O . LEU A 1 160 ? 12.484 -4.102 -14.82 1 93.81 160 LEU A O 1
ATOM 1264 N N . ALA A 1 161 ? 11.773 -2.68 -13.227 1 96.25 161 ALA A N 1
ATOM 1265 C CA . ALA A 1 161 ? 11.586 -3.713 -12.211 1 96.25 161 ALA A CA 1
ATOM 1266 C C . ALA A 1 161 ? 10.789 -4.891 -12.766 1 96.25 161 ALA A C 1
ATOM 1268 O O . ALA A 1 161 ? 11.148 -6.051 -12.539 1 96.25 161 ALA A O 1
ATOM 1269 N N . VAL A 1 162 ? 9.797 -4.598 -13.539 1 96.88 162 VAL A N 1
ATOM 1270 C CA . VAL A 1 162 ? 8.898 -5.621 -14.062 1 96.88 162 VAL A CA 1
ATOM 1271 C C . VAL A 1 162 ? 9.68 -6.605 -14.93 1 96.88 162 VAL A C 1
ATOM 1273 O O . VAL A 1 162 ? 9.359 -7.797 -14.969 1 96.88 162 VAL A O 1
ATOM 1276 N N . ASN A 1 163 ? 10.703 -6.16 -15.57 1 94.81 163 ASN A N 1
ATOM 1277 C CA . ASN A 1 163 ? 11.492 -6.977 -16.484 1 94.81 163 ASN A CA 1
ATOM 1278 C C . ASN A 1 163 ? 12.68 -7.629 -15.781 1 94.81 163 ASN A C 1
ATOM 1280 O O . ASN A 1 163 ? 13.406 -8.422 -16.375 1 94.81 163 ASN A O 1
ATOM 1284 N N . LEU A 1 164 ? 12.828 -7.344 -14.539 1 95.88 164 LEU A N 1
ATOM 1285 C CA . LEU A 1 164 ? 13.953 -7.902 -13.789 1 95.88 164 LEU A CA 1
ATOM 1286 C C . LEU A 1 164 ? 13.508 -9.094 -12.953 1 95.88 164 LEU A C 1
ATOM 1288 O O . LEU A 1 164 ? 14.328 -9.758 -12.32 1 95.88 164 LEU A O 1
ATOM 1292 N N . ILE A 1 165 ? 12.227 -9.328 -12.992 1 96.75 165 ILE A N 1
ATOM 1293 C CA . ILE A 1 165 ? 11.68 -10.516 -12.336 1 96.75 165 ILE A CA 1
ATOM 1294 C C . ILE A 1 165 ? 11.734 -11.695 -13.305 1 96.75 165 ILE A C 1
ATOM 1296 O O . ILE A 1 165 ? 11.266 -11.602 -14.438 1 96.75 165 ILE A O 1
ATOM 1300 N N . ASN A 1 166 ? 12.289 -12.766 -12.836 1 95.25 166 ASN A N 1
ATOM 1301 C CA . ASN A 1 166 ? 12.328 -13.984 -13.641 1 95.25 166 ASN A CA 1
ATOM 1302 C C . ASN A 1 166 ? 11.172 -14.922 -13.305 1 95.25 166 ASN A C 1
ATOM 1304 O O . ASN A 1 166 ? 10.898 -15.172 -12.133 1 95.25 166 ASN A O 1
ATOM 1308 N N . LEU A 1 167 ? 10.609 -15.383 -14.344 1 95.19 167 LEU A N 1
ATOM 1309 C CA . LEU A 1 167 ? 9.508 -16.328 -14.188 1 95.19 167 LEU A CA 1
ATOM 1310 C C . LEU A 1 167 ? 9.922 -17.734 -14.586 1 95.19 167 LEU A C 1
ATOM 1312 O O . LEU A 1 167 ? 10.641 -17.906 -15.57 1 95.19 167 LEU A O 1
ATOM 1316 N N . SER A 1 168 ? 9.5 -18.688 -13.773 1 91 168 SER A N 1
ATOM 1317 C CA . SER A 1 168 ? 9.727 -20.078 -14.141 1 91 168 SER A CA 1
ATOM 1318 C C . SER A 1 168 ? 8.93 -20.469 -15.383 1 91 168 SER A C 1
ATOM 1320 O O . SER A 1 168 ? 8.023 -19.734 -15.789 1 91 168 SER A O 1
ATOM 1322 N N . ALA A 1 169 ? 9.297 -21.547 -15.922 1 89 169 ALA A N 1
ATOM 1323 C CA . ALA A 1 169 ? 8.586 -22.047 -17.109 1 89 169 ALA A CA 1
ATOM 1324 C C . ALA A 1 169 ? 7.109 -22.25 -16.812 1 89 169 ALA A C 1
ATOM 1326 O O . ALA A 1 169 ? 6.25 -21.906 -17.625 1 89 169 ALA A O 1
ATOM 1327 N N . GLU A 1 170 ? 6.805 -22.812 -15.672 1 89.56 170 GLU A N 1
ATOM 1328 C CA . GLU A 1 170 ? 5.422 -23.047 -15.258 1 89.56 170 GLU A CA 1
ATOM 1329 C C . GLU A 1 170 ? 4.656 -21.734 -15.148 1 89.56 170 GLU A C 1
ATOM 1331 O O . GLU A 1 170 ? 3.504 -21.641 -15.578 1 89.56 170 GLU A O 1
ATOM 1336 N N . ASN A 1 171 ? 5.293 -20.75 -14.641 1 93.69 171 ASN A N 1
ATOM 1337 C CA . ASN A 1 171 ? 4.633 -19.469 -14.43 1 93.69 171 ASN A CA 1
ATOM 1338 C C . ASN A 1 171 ? 4.441 -18.703 -15.734 1 93.69 171 ASN A C 1
ATOM 1340 O O . ASN A 1 171 ? 3.494 -17.938 -15.875 1 93.69 171 ASN A O 1
ATOM 1344 N N . LEU A 1 172 ? 5.348 -18.953 -16.656 1 93.88 172 LEU A N 1
ATOM 1345 C CA . LEU A 1 172 ? 5.23 -18.328 -17.969 1 93.88 172 LEU A CA 1
ATOM 1346 C C . LEU A 1 172 ? 4.02 -18.859 -18.719 1 93.88 172 LEU A C 1
ATOM 1348 O O . LEU A 1 172 ? 3.537 -18.234 -19.656 1 93.88 172 LEU A O 1
ATOM 1352 N N . GLU A 1 173 ? 3.551 -19.984 -18.297 1 91.69 173 GLU A N 1
ATOM 1353 C CA . GLU A 1 173 ? 2.428 -20.625 -18.969 1 91.69 173 GLU A CA 1
ATOM 1354 C C . GLU A 1 173 ? 1.095 -20.125 -18.422 1 91.69 173 GLU A C 1
ATOM 1356 O O . GLU A 1 173 ? 0.036 -20.422 -18.969 1 91.69 173 GLU A O 1
ATOM 1361 N N . ILE A 1 174 ? 1.139 -19.469 -17.375 1 94 174 ILE A N 1
ATOM 1362 C CA . ILE A 1 174 ? -0.091 -18.922 -16.797 1 94 174 ILE A CA 1
ATOM 1363 C C . ILE A 1 174 ? -0.595 -17.766 -17.656 1 94 174 ILE A C 1
ATOM 1365 O O . ILE A 1 174 ? 0.086 -16.75 -17.797 1 94 174 ILE A O 1
ATOM 1369 N N . ILE A 1 175 ? -1.814 -17.938 -18.203 1 93.25 175 ILE A N 1
ATOM 1370 C CA . ILE A 1 175 ? -2.395 -16.953 -19.109 1 93.25 175 ILE A CA 1
ATOM 1371 C C . ILE A 1 175 ? -3.836 -16.656 -18.688 1 93.25 175 ILE A C 1
ATOM 1373 O O . ILE A 1 175 ? -4.59 -17.578 -18.344 1 93.25 175 ILE A O 1
ATOM 1377 N N . THR A 1 176 ? -4.145 -15.398 -18.734 1 94.31 176 THR A N 1
ATOM 1378 C CA . THR A 1 176 ? -5.512 -15 -18.406 1 94.31 176 THR A CA 1
ATOM 1379 C C . THR A 1 176 ? -6.465 -15.352 -19.547 1 94.31 176 THR A C 1
ATOM 1381 O O . THR A 1 176 ? -6.031 -15.781 -20.609 1 94.31 176 THR A O 1
ATOM 1384 N N . SER A 1 177 ? -7.746 -15.102 -19.219 1 92.31 177 SER A N 1
ATOM 1385 C CA . SER A 1 177 ? -8.766 -15.344 -20.234 1 92.31 177 SER A CA 1
ATOM 1386 C C . SER A 1 177 ? -8.57 -14.422 -21.438 1 92.31 177 SER A C 1
ATOM 1388 O O . SER A 1 177 ? -8.93 -14.781 -22.562 1 92.31 177 SER A O 1
ATOM 1390 N N . SER A 1 178 ? -7.965 -13.289 -21.281 1 93 178 SER A N 1
ATOM 1391 C CA . SER A 1 178 ? -7.742 -12.336 -22.359 1 93 178 SER A CA 1
ATOM 1392 C C . SER A 1 178 ? -6.41 -12.594 -23.062 1 93 178 SER A C 1
ATOM 1394 O O . SER A 1 178 ? -6.035 -11.859 -23.984 1 93 178 SER A O 1
ATOM 1396 N N . GLY A 1 179 ? -5.629 -13.562 -22.594 1 93.75 179 GLY A N 1
ATOM 1397 C CA . GLY A 1 179 ? -4.438 -13.992 -23.297 1 93.75 179 GLY A CA 1
ATOM 1398 C C . GLY A 1 179 ? -3.166 -13.352 -22.781 1 93.75 179 GLY A C 1
ATOM 1399 O O . GLY A 1 179 ? -2.121 -13.414 -23.438 1 93.75 179 GLY A O 1
ATOM 1400 N N . HIS A 1 180 ? -3.232 -12.758 -21.672 1 95.62 180 HIS A N 1
ATOM 1401 C CA . HIS A 1 180 ? -2.066 -12.07 -21.125 1 95.62 180 HIS A CA 1
ATOM 1402 C C . HIS A 1 180 ? -1.411 -12.898 -20.016 1 95.62 180 HIS A C 1
ATOM 1404 O O . HIS A 1 180 ? -2.1 -13.539 -19.219 1 95.62 180 HIS A O 1
ATOM 1410 N N . GLY A 1 181 ? -0.097 -12.805 -19.938 1 95.81 181 GLY A N 1
ATOM 1411 C CA . GLY A 1 181 ? 0.652 -13.555 -18.938 1 95.81 181 GLY A CA 1
ATOM 1412 C C . GLY A 1 181 ? 0.814 -12.812 -17.625 1 95.81 181 GLY A C 1
ATOM 1413 O O . GLY A 1 181 ? 0.297 -11.703 -17.469 1 95.81 181 GLY A O 1
ATOM 1414 N N . LEU A 1 182 ? 1.588 -13.43 -16.703 1 97.5 182 LEU A N 1
ATOM 1415 C CA . LEU A 1 182 ? 1.811 -12.898 -15.375 1 97.5 182 LEU A CA 1
ATOM 1416 C C . LEU A 1 182 ? 2.557 -11.57 -15.43 1 97.5 182 LEU A C 1
ATOM 1418 O O . LEU A 1 182 ? 2.248 -10.641 -14.68 1 97.5 182 LEU A O 1
ATOM 1422 N N . ARG A 1 183 ? 3.502 -11.492 -16.297 1 97.69 183 ARG A N 1
ATOM 1423 C CA . ARG A 1 183 ? 4.277 -10.258 -16.391 1 97.69 183 ARG A CA 1
ATOM 1424 C C . ARG A 1 183 ? 3.412 -9.094 -16.875 1 97.69 183 ARG A C 1
ATOM 1426 O O . ARG A 1 183 ? 3.48 -7.996 -16.328 1 97.69 183 ARG A O 1
ATOM 1433 N N . GLU A 1 184 ? 2.551 -9.328 -17.828 1 97.12 184 GLU A N 1
ATOM 1434 C CA . GLU A 1 184 ? 1.702 -8.297 -18.422 1 97.12 184 GLU A CA 1
ATOM 1435 C C . GLU A 1 184 ? 0.576 -7.895 -17.484 1 97.12 184 GLU A C 1
ATOM 1437 O O . GLU A 1 184 ? -0.063 -6.859 -17.672 1 97.12 184 GLU A O 1
ATOM 1442 N N . THR A 1 185 ? 0.265 -8.719 -16.547 1 97.44 185 THR A N 1
ATOM 1443 C CA . THR A 1 185 ? -0.85 -8.453 -15.641 1 97.44 185 THR A CA 1
ATOM 1444 C C . THR A 1 185 ? -0.347 -8.188 -14.227 1 97.44 185 THR A C 1
ATOM 1446 O O . THR A 1 185 ? -0.028 -7.051 -13.875 1 97.44 185 THR A O 1
ATOM 1449 N N . LEU A 1 186 ? 0.027 -9.258 -13.531 1 98.38 186 LEU A N 1
ATOM 1450 C CA . LEU A 1 186 ? 0.348 -9.18 -12.109 1 98.38 186 LEU A CA 1
ATOM 1451 C C . LEU A 1 186 ? 1.524 -8.242 -11.867 1 98.38 186 LEU A C 1
ATOM 1453 O O . LEU A 1 186 ? 1.398 -7.254 -11.141 1 98.38 186 LEU A O 1
ATOM 1457 N N . PHE A 1 187 ? 2.635 -8.531 -12.492 1 98.44 187 PHE A N 1
ATOM 1458 C CA . PHE A 1 187 ? 3.848 -7.801 -12.148 1 98.44 187 PHE A CA 1
ATOM 1459 C C . PHE A 1 187 ? 3.814 -6.387 -12.719 1 98.44 187 PHE A C 1
ATOM 1461 O O . PHE A 1 187 ? 4.348 -5.453 -12.117 1 98.44 187 PHE A O 1
ATOM 1468 N N . TYR A 1 188 ? 3.156 -6.223 -13.852 1 97.12 188 TYR A N 1
ATOM 1469 C CA . TYR A 1 188 ? 2.984 -4.859 -14.344 1 97.12 188 TYR A CA 1
ATOM 1470 C C . TYR A 1 188 ? 2.086 -4.055 -13.414 1 97.12 188 TYR A C 1
ATOM 1472 O O . TYR A 1 188 ? 2.318 -2.861 -13.195 1 97.12 188 TYR A O 1
ATOM 1480 N N . ARG A 1 189 ? 1.101 -4.637 -12.914 1 96.38 189 ARG A N 1
ATOM 1481 C CA . ARG A 1 189 ? 0.235 -3.955 -11.961 1 96.38 189 ARG A CA 1
ATOM 1482 C C . ARG A 1 189 ? 1.011 -3.547 -10.711 1 96.38 189 ARG A C 1
ATOM 1484 O O . ARG A 1 189 ? 0.808 -2.455 -10.18 1 96.38 189 ARG A O 1
ATOM 1491 N N . LEU A 1 190 ? 1.866 -4.371 -10.266 1 97.31 190 LEU A N 1
ATOM 1492 C CA . LEU A 1 190 ? 2.561 -4.184 -8.992 1 97.31 190 LEU A CA 1
ATOM 1493 C C . LEU A 1 190 ? 3.703 -3.186 -9.141 1 97.31 190 LEU A C 1
ATOM 1495 O O . LEU A 1 190 ? 3.945 -2.373 -8.25 1 97.31 190 LEU A O 1
ATOM 1499 N N . PHE A 1 191 ? 4.359 -3.213 -10.305 1 96.62 191 PHE A N 1
ATOM 1500 C CA . PHE A 1 191 ? 5.582 -2.426 -10.414 1 96.62 191 PHE A CA 1
ATOM 1501 C C . PHE A 1 191 ? 5.426 -1.326 -11.461 1 96.62 191 PHE A C 1
ATOM 1503 O O . PHE A 1 191 ? 6.191 -0.361 -11.469 1 96.62 191 PHE A O 1
ATOM 1510 N N . GLY A 1 192 ? 4.484 -1.522 -12.344 1 93.06 192 GLY A N 1
ATOM 1511 C CA . GLY A 1 192 ? 4.375 -0.562 -13.43 1 93.06 192 GLY A CA 1
ATOM 1512 C C . GLY A 1 192 ? 5.691 -0.303 -14.141 1 93.06 192 GLY A C 1
ATOM 1513 O O . GLY A 1 192 ? 6.371 -1.242 -14.555 1 93.06 192 GLY A O 1
ATOM 1514 N N . GLU A 1 193 ? 6.035 0.954 -14.234 1 92.44 193 GLU A N 1
ATOM 1515 C CA . GLU A 1 193 ? 7.262 1.349 -14.922 1 92.44 193 GLU A CA 1
ATOM 1516 C C . GLU A 1 193 ? 8.352 1.735 -13.93 1 92.44 193 GLU A C 1
ATOM 1518 O O . GLU A 1 193 ? 9.18 2.604 -14.211 1 92.44 193 GLU A O 1
ATOM 1523 N N . LEU A 1 194 ? 8.312 1.127 -12.852 1 94.88 194 LEU A N 1
ATOM 1524 C CA . LEU A 1 194 ? 9.305 1.368 -11.805 1 94.88 194 LEU A CA 1
ATOM 1525 C C . LEU A 1 194 ? 10.719 1.137 -12.328 1 94.88 194 LEU A C 1
ATOM 1527 O O . LEU A 1 194 ? 11.016 0.068 -12.867 1 94.88 194 LEU A O 1
ATOM 1531 N N . GLN A 1 195 ? 11.555 2.131 -12.086 1 93.94 195 GLN A N 1
ATOM 1532 C CA . GLN A 1 195 ? 12.938 2.045 -12.547 1 93.94 195 GLN A CA 1
ATOM 1533 C C . GLN A 1 195 ? 13.867 1.618 -11.422 1 93.94 195 GLN A C 1
ATOM 1535 O O . GLN A 1 195 ? 13.641 1.955 -10.258 1 93.94 195 GLN A O 1
ATOM 1540 N N . VAL A 1 196 ? 14.906 0.891 -11.812 1 95.44 196 VAL A N 1
ATOM 1541 C CA . VAL A 1 196 ? 15.898 0.417 -10.852 1 95.44 196 VAL A CA 1
ATOM 1542 C C . VAL A 1 196 ? 17.25 1.033 -11.156 1 95.44 196 VAL A C 1
ATOM 1544 O O . VAL A 1 196 ? 17.719 0.986 -12.297 1 95.44 196 VAL A O 1
ATOM 1547 N N . TYR A 1 197 ? 17.844 1.582 -10.109 1 94.38 197 TYR A N 1
ATOM 1548 C CA . TYR A 1 197 ? 19.156 2.205 -10.234 1 94.38 197 TYR A CA 1
ATOM 1549 C C . TYR A 1 197 ? 20.156 1.57 -9.273 1 94.38 197 TYR A C 1
ATOM 1551 O O . TYR A 1 197 ? 19.766 0.949 -8.281 1 94.38 197 TYR A O 1
ATOM 1559 N N . GLU A 1 198 ? 21.438 1.751 -9.609 1 94.38 198 GLU A N 1
ATOM 1560 C CA . GLU A 1 198 ? 22.5 1.2 -8.773 1 94.38 198 GLU A CA 1
ATOM 1561 C C . GLU A 1 198 ? 22.578 1.937 -7.438 1 94.38 198 GLU A C 1
ATOM 1563 O O . GLU A 1 198 ? 22.688 1.309 -6.379 1 94.38 198 GLU A O 1
ATOM 1568 N N . THR A 1 199 ? 22.531 3.221 -7.508 1 92.44 199 THR A N 1
ATOM 1569 C CA . THR A 1 199 ? 22.703 4.012 -6.293 1 92.44 199 THR A CA 1
ATOM 1570 C C . THR A 1 199 ? 21.625 5.082 -6.184 1 92.44 199 THR A C 1
ATOM 1572 O O . THR A 1 199 ? 21.016 5.461 -7.188 1 92.44 199 THR A O 1
ATOM 1575 N N . ARG A 1 200 ? 21.5 5.629 -4.98 1 91.56 200 ARG A N 1
ATOM 1576 C CA . ARG A 1 200 ? 20.594 6.734 -4.719 1 91.56 200 ARG A CA 1
ATOM 1577 C C . ARG A 1 200 ? 20.953 7.961 -5.551 1 91.56 200 ARG A C 1
ATOM 1579 O O . ARG A 1 200 ? 20.078 8.672 -6.039 1 91.56 200 ARG A O 1
ATOM 1586 N N . ASN A 1 201 ? 22.25 8.18 -5.637 1 88.44 201 ASN A N 1
ATOM 1587 C CA . ASN A 1 201 ? 22.719 9.328 -6.406 1 88.44 201 ASN A CA 1
ATOM 1588 C C . ASN A 1 201 ? 22.312 9.219 -7.875 1 88.44 201 ASN A C 1
ATOM 1590 O O . ASN A 1 201 ? 21.859 10.188 -8.477 1 88.44 201 ASN A O 1
ATOM 1594 N N . ASP A 1 202 ? 22.484 8.078 -8.453 1 90.75 202 ASP A N 1
ATOM 1595 C CA . ASP A 1 202 ? 22.062 7.844 -9.828 1 90.75 202 ASP A CA 1
ATOM 1596 C C . ASP A 1 202 ? 20.562 8.062 -9.984 1 90.75 202 ASP A C 1
ATOM 1598 O O . ASP A 1 202 ? 20.109 8.695 -10.945 1 90.75 202 ASP A O 1
ATOM 1602 N N . MET A 1 203 ? 19.844 7.582 -9.062 1 91.62 203 MET A N 1
ATOM 1603 C CA . MET A 1 203 ? 18.391 7.68 -9.07 1 91.62 203 MET A CA 1
ATOM 1604 C C . MET A 1 203 ? 17.938 9.133 -8.984 1 91.62 203 MET A C 1
ATOM 1606 O O . MET A 1 203 ? 17.031 9.555 -9.703 1 91.62 203 MET A O 1
ATOM 1610 N N . ARG A 1 204 ? 18.547 9.867 -8.148 1 86.38 204 ARG A N 1
ATOM 1611 C CA . ARG A 1 204 ? 18.203 11.273 -7.953 1 86.38 204 ARG A CA 1
ATOM 1612 C C . ARG A 1 204 ? 18.422 12.07 -9.234 1 86.38 204 ARG A C 1
ATOM 1614 O O . ARG A 1 204 ? 17.656 12.984 -9.531 1 86.38 204 ARG A O 1
ATOM 1621 N N . GLN A 1 205 ? 19.406 11.695 -9.898 1 85.75 205 GLN A N 1
ATOM 1622 C CA . GLN A 1 205 ? 19.703 12.383 -11.148 1 85.75 205 GLN A CA 1
ATOM 1623 C C . GLN A 1 205 ? 18.625 12.109 -12.188 1 85.75 205 GLN A C 1
ATOM 1625 O O . GLN A 1 205 ? 18.391 12.922 -13.094 1 85.75 205 GLN A O 1
ATOM 1630 N N . ALA A 1 206 ? 17.953 11.086 -12 1 86.25 206 ALA A N 1
ATOM 1631 C CA . ALA A 1 206 ? 16.938 10.688 -12.969 1 86.25 206 ALA A CA 1
ATOM 1632 C C . ALA A 1 206 ? 15.547 11.164 -12.539 1 86.25 206 ALA A C 1
ATOM 1634 O O . ALA A 1 206 ? 14.578 11.023 -13.289 1 86.25 206 ALA A O 1
ATOM 1635 N N . MET A 1 207 ? 15.383 11.719 -11.414 1 82.88 207 MET A N 1
ATOM 1636 C CA . MET A 1 207 ? 14.117 12.039 -10.758 1 82.88 207 MET A CA 1
ATOM 1637 C C . MET A 1 207 ? 13.227 12.867 -11.68 1 82.88 207 MET A C 1
ATOM 1639 O O . MET A 1 207 ? 12.039 12.586 -11.812 1 82.88 207 MET A O 1
ATOM 1643 N N . PRO A 1 208 ? 13.797 13.844 -12.367 1 76.12 208 PRO A N 1
ATOM 1644 C CA . PRO A 1 208 ? 12.93 14.648 -13.227 1 76.12 208 PRO A CA 1
ATOM 1645 C C . PRO A 1 208 ? 12.312 13.836 -14.367 1 76.12 208 PRO A C 1
ATOM 1647 O O . PRO A 1 208 ? 11.344 14.273 -14.984 1 76.12 208 PRO A O 1
ATOM 1650 N N . HIS A 1 209 ? 12.828 12.672 -14.516 1 77.31 209 HIS A N 1
ATOM 1651 C CA . HIS A 1 209 ? 12.391 11.875 -15.656 1 77.31 209 HIS A CA 1
ATOM 1652 C C . HIS A 1 209 ? 11.602 10.648 -15.195 1 77.31 209 HIS A C 1
ATOM 1654 O O . HIS A 1 209 ? 11.234 9.805 -16.016 1 77.31 209 HIS A O 1
ATOM 1660 N N . LEU A 1 210 ? 11.359 10.641 -13.945 1 81.44 210 LEU A N 1
ATOM 1661 C CA . LEU A 1 210 ? 10.648 9.484 -13.422 1 81.44 210 LEU A CA 1
ATOM 1662 C C . LEU A 1 210 ? 9.141 9.648 -13.578 1 81.44 210 LEU A C 1
ATOM 1664 O O . LEU A 1 210 ? 8.594 10.703 -13.266 1 81.44 210 LEU A O 1
ATOM 1668 N N . ARG A 1 211 ? 8.469 8.688 -14.141 1 72.56 211 ARG A N 1
ATOM 1669 C CA . ARG A 1 211 ? 7.016 8.703 -14.242 1 72.56 211 ARG A CA 1
ATOM 1670 C C . ARG A 1 211 ? 6.379 7.98 -13.055 1 72.56 211 ARG A C 1
ATOM 1672 O O . ARG A 1 211 ? 5.414 8.477 -12.469 1 72.56 211 ARG A O 1
ATOM 1679 N N . ASN A 1 212 ? 6.801 6.695 -12.68 1 76.25 212 ASN A N 1
ATOM 1680 C CA . ASN A 1 212 ? 6.152 5.844 -11.688 1 76.25 212 ASN A CA 1
ATOM 1681 C C . ASN A 1 212 ? 7.055 5.602 -10.484 1 76.25 212 ASN A C 1
ATOM 1683 O O . ASN A 1 212 ? 6.777 4.734 -9.656 1 76.25 212 ASN A O 1
ATOM 1687 N N . GLY A 1 213 ? 8.102 6.102 -10.438 1 91.31 213 GLY A N 1
ATOM 1688 C CA . GLY A 1 213 ? 8.969 5.898 -9.289 1 91.31 213 GLY A CA 1
ATOM 1689 C C . GLY A 1 213 ? 10.258 5.172 -9.625 1 91.31 213 GLY A C 1
ATOM 1690 O O . GLY A 1 213 ? 10.531 4.898 -10.797 1 91.31 213 GLY A O 1
ATOM 1691 N N . ALA A 1 214 ? 11 4.961 -8.578 1 95.94 214 ALA A N 1
ATOM 1692 C CA . ALA A 1 214 ? 12.305 4.328 -8.766 1 95.94 214 ALA A CA 1
ATOM 1693 C C . ALA A 1 214 ? 12.844 3.795 -7.438 1 95.94 214 ALA A C 1
ATOM 1695 O O . ALA A 1 214 ? 12.453 4.266 -6.367 1 95.94 214 ALA A O 1
ATOM 1696 N N . ILE A 1 215 ? 13.656 2.803 -7.613 1 96.81 215 ILE A N 1
ATOM 1697 C CA . ILE A 1 215 ? 14.383 2.297 -6.453 1 96.81 215 ILE A CA 1
ATOM 1698 C C . ILE A 1 215 ? 15.883 2.25 -6.758 1 96.81 215 ILE A C 1
ATOM 1700 O O . ILE A 1 215 ? 16.281 2.16 -7.922 1 96.81 215 ILE A O 1
ATOM 1704 N N . SER A 1 216 ? 16.656 2.393 -5.762 1 95.56 216 SER A N 1
ATOM 1705 C CA . SER A 1 216 ? 18.094 2.174 -5.875 1 95.56 216 SER A CA 1
ATOM 1706 C C . SER A 1 216 ? 18.531 0.977 -5.043 1 95.56 216 SER A C 1
ATOM 1708 O O . SER A 1 216 ? 18 0.731 -3.961 1 95.56 216 SER A O 1
ATOM 1710 N N . LEU A 1 217 ? 19.484 0.267 -5.492 1 95.19 217 LEU A N 1
ATOM 1711 C CA . LEU A 1 217 ? 19.922 -0.976 -4.863 1 95.19 217 LEU A CA 1
ATOM 1712 C C . LEU A 1 217 ? 20.531 -0.706 -3.494 1 95.19 217 LEU A C 1
ATOM 1714 O O . LEU A 1 217 ? 20.547 -1.584 -2.629 1 95.19 217 LEU A O 1
ATOM 1718 N N . ASP A 1 218 ? 20.984 0.484 -3.271 1 91.81 218 ASP A N 1
ATOM 1719 C CA . ASP A 1 218 ? 21.594 0.81 -1.985 1 91.81 218 ASP A CA 1
ATOM 1720 C C . ASP A 1 218 ? 20.547 1.32 -0.996 1 91.81 218 ASP A C 1
ATOM 1722 O O . ASP A 1 218 ? 20.891 1.735 0.114 1 91.81 218 ASP A O 1
ATOM 1726 N N . GLY A 1 219 ? 19.25 1.431 -1.426 1 93.06 219 GLY A N 1
ATOM 1727 C CA . GLY A 1 219 ? 18.25 1.607 -0.377 1 93.06 219 GLY A CA 1
ATOM 1728 C C . GLY A 1 219 ? 17.266 2.723 -0.671 1 93.06 219 GLY A C 1
ATOM 1729 O O . GLY A 1 219 ? 16.312 2.926 0.079 1 93.06 219 GLY A O 1
ATOM 1730 N N . GLY A 1 220 ? 17.453 3.441 -1.707 1 93.5 220 GLY A N 1
ATOM 1731 C CA . GLY A 1 220 ? 16.547 4.535 -2.021 1 93.5 220 GLY A CA 1
ATOM 1732 C C . GLY A 1 220 ? 15.258 4.074 -2.668 1 93.5 220 GLY A C 1
ATOM 1733 O O . GLY A 1 220 ? 15.258 3.143 -3.473 1 93.5 220 GLY A O 1
ATOM 1734 N N . ILE A 1 221 ? 14.156 4.766 -2.273 1 95.19 221 ILE A N 1
ATOM 1735 C CA . ILE A 1 221 ? 12.859 4.438 -2.867 1 95.19 221 ILE A CA 1
ATOM 1736 C C . ILE A 1 221 ? 12.07 5.719 -3.125 1 95.19 221 ILE A C 1
ATOM 1738 O O . ILE A 1 221 ? 11.852 6.516 -2.209 1 95.19 221 ILE A O 1
ATOM 1742 N N . ILE A 1 222 ? 11.688 5.832 -4.32 1 94.5 222 ILE A N 1
ATOM 1743 C CA . ILE A 1 222 ? 10.742 6.855 -4.754 1 94.5 222 ILE A CA 1
ATOM 1744 C C . ILE A 1 222 ? 9.469 6.195 -5.273 1 94.5 222 ILE A C 1
ATOM 1746 O O . ILE A 1 222 ? 9.508 5.441 -6.254 1 94.5 222 ILE A O 1
ATOM 1750 N N . LYS A 1 223 ? 8.359 6.395 -4.633 1 93.38 223 LYS A N 1
ATOM 1751 C CA . LYS A 1 223 ? 7.098 5.766 -5.023 1 93.38 223 LYS A CA 1
ATOM 1752 C C . LYS A 1 223 ? 6.402 6.562 -6.121 1 93.38 223 LYS A C 1
ATOM 1754 O O . LYS A 1 223 ? 5.543 6.031 -6.828 1 93.38 223 LYS A O 1
ATOM 1759 N N . GLY A 1 224 ? 6.855 7.789 -6.301 1 87.5 224 GLY A N 1
ATOM 1760 C CA . GLY A 1 224 ? 6.25 8.641 -7.312 1 87.5 224 GLY A CA 1
ATOM 1761 C C . GLY A 1 224 ? 5.164 9.547 -6.762 1 87.5 224 GLY A C 1
ATOM 1762 O O . GLY A 1 224 ? 4.727 9.375 -5.621 1 87.5 224 GLY A O 1
ATOM 1763 N N . ASP A 1 225 ? 4.848 10.492 -7.504 1 90.06 225 ASP A N 1
ATOM 1764 C CA . ASP A 1 225 ? 3.77 11.43 -7.195 1 90.06 225 ASP A CA 1
ATOM 1765 C C . ASP A 1 225 ? 3.928 12 -5.789 1 90.06 225 ASP A C 1
ATOM 1767 O O . ASP A 1 225 ? 2.998 11.953 -4.98 1 90.06 225 ASP A O 1
ATOM 1771 N N . GLY A 1 226 ? 5.121 12.344 -5.434 1 90.5 226 GLY A N 1
ATOM 1772 C CA . GLY A 1 226 ? 5.426 13.078 -4.215 1 90.5 226 GLY A CA 1
ATOM 1773 C C . GLY A 1 226 ? 5.695 12.18 -3.025 1 90.5 226 GLY A C 1
ATOM 1774 O O . GLY A 1 226 ? 5.922 12.656 -1.913 1 90.5 226 GLY A O 1
ATOM 1775 N N . MET A 1 227 ? 5.691 10.945 -3.254 1 94.25 227 MET A N 1
ATOM 1776 C CA . MET A 1 227 ? 5.867 10.031 -2.125 1 94.25 227 MET A CA 1
ATOM 1777 C C . MET A 1 227 ? 7.25 9.391 -2.152 1 94.25 227 MET A C 1
ATOM 1779 O O . MET A 1 227 ? 7.684 8.891 -3.188 1 94.25 227 MET A O 1
ATOM 1783 N N . LEU A 1 228 ? 7.914 9.461 -0.985 1 94.31 228 LEU A N 1
ATOM 1784 C CA . LEU A 1 228 ? 9.203 8.82 -0.743 1 94.31 228 LEU A CA 1
ATOM 1785 C C . LEU A 1 228 ? 9.109 7.832 0.416 1 94.31 228 LEU A C 1
ATOM 1787 O O . LEU A 1 228 ? 8.266 7.984 1.3 1 94.31 228 LEU A O 1
ATOM 1791 N N . LEU A 1 229 ? 9.852 6.855 0.296 1 95.81 229 LEU A N 1
ATOM 1792 C CA . LEU A 1 229 ? 10 5.945 1.427 1 95.81 229 LEU A CA 1
ATOM 1793 C C . LEU A 1 229 ? 11.398 6.055 2.031 1 95.81 229 LEU A C 1
ATOM 1795 O O . LEU A 1 229 ? 12.383 5.688 1.389 1 95.81 229 LEU A O 1
ATOM 1799 N N . LEU A 1 230 ? 11.422 6.555 3.254 1 94.5 230 LEU A N 1
ATOM 1800 C CA . LEU A 1 230 ? 12.695 6.793 3.93 1 94.5 230 LEU A CA 1
ATOM 1801 C C . LEU A 1 230 ? 12.93 5.758 5.023 1 94.5 230 LEU A C 1
ATOM 1803 O O . LEU A 1 230 ? 12.102 4.863 5.227 1 94.5 230 LEU A O 1
ATOM 1807 N N . GLY A 1 231 ? 14.094 5.871 5.613 1 91.19 231 GLY A N 1
ATOM 1808 C CA . GLY A 1 231 ? 14.461 4.91 6.641 1 91.19 231 GLY A CA 1
ATOM 1809 C C . GLY A 1 231 ? 15.172 3.691 6.094 1 91.19 231 GLY A C 1
ATOM 1810 O O . GLY A 1 231 ? 15.516 3.648 4.91 1 91.19 231 GLY A O 1
ATOM 1811 N N . TYR A 1 232 ? 15.406 2.799 7.125 1 86.62 232 TYR A N 1
ATOM 1812 C CA . TYR A 1 232 ? 16.078 1.562 6.754 1 86.62 232 TYR A CA 1
ATOM 1813 C C . TYR A 1 232 ? 15.516 0.377 7.531 1 86.62 232 TYR A C 1
ATOM 1815 O O . TYR A 1 232 ? 15.359 0.446 8.75 1 86.62 232 TYR A O 1
ATOM 1823 N N . SER A 1 233 ? 15.039 -0.522 6.781 1 86.94 233 SER A N 1
ATOM 1824 C CA . SER A 1 233 ? 14.594 -1.802 7.328 1 86.94 233 SER A CA 1
ATOM 1825 C C . SER A 1 233 ? 14.539 -2.873 6.242 1 86.94 233 SER A C 1
ATOM 1827 O O . SER A 1 233 ? 14.133 -2.6 5.109 1 86.94 233 SER A O 1
ATOM 1829 N N . ASP A 1 234 ? 15.016 -3.986 6.699 1 88.5 234 ASP A N 1
ATOM 1830 C CA . ASP A 1 234 ? 14.953 -5.094 5.75 1 88.5 234 ASP A CA 1
ATOM 1831 C C . ASP A 1 234 ? 13.672 -5.902 5.934 1 88.5 234 ASP A C 1
ATOM 1833 O O . ASP A 1 234 ? 13.258 -6.168 7.066 1 88.5 234 ASP A O 1
ATOM 1837 N N . PRO A 1 235 ? 13.109 -6.18 4.793 1 93.69 235 PRO A N 1
ATOM 1838 C CA . PRO A 1 235 ? 11.914 -7.02 4.887 1 93.69 235 PRO A CA 1
ATOM 1839 C C . PRO A 1 235 ? 12.234 -8.477 5.219 1 93.69 235 PRO A C 1
ATOM 1841 O O . PRO A 1 235 ? 13.297 -8.969 4.852 1 93.69 235 PRO A O 1
ATOM 1844 N N . GLU A 1 236 ? 11.312 -9.102 5.895 1 90.81 236 GLU A N 1
ATOM 1845 C CA . GLU A 1 236 ? 11.492 -10.516 6.238 1 90.81 236 GLU A CA 1
ATOM 1846 C C . GLU A 1 236 ? 11.219 -11.406 5.035 1 90.81 236 GLU A C 1
ATOM 1848 O O . GLU A 1 236 ? 11.875 -12.438 4.855 1 90.81 236 GLU A O 1
ATOM 1853 N N . ILE A 1 237 ? 10.281 -11.016 4.281 1 96.56 237 ILE A N 1
ATOM 1854 C CA . ILE A 1 237 ? 9.891 -11.797 3.107 1 96.56 237 ILE A CA 1
ATOM 1855 C C . ILE A 1 237 ? 10.383 -11.094 1.841 1 96.56 237 ILE A C 1
ATOM 1857 O O . ILE A 1 237 ? 10.016 -9.953 1.573 1 96.56 237 ILE A O 1
ATOM 1861 N N . ILE A 1 238 ? 11.258 -11.766 1.132 1 97.31 238 ILE A N 1
ATOM 1862 C CA . ILE A 1 238 ? 11.773 -11.219 -0.115 1 97.31 238 ILE A CA 1
ATOM 1863 C C . ILE A 1 238 ? 11.594 -12.227 -1.242 1 97.31 238 ILE A C 1
ATOM 1865 O O . ILE A 1 238 ? 11.305 -13.398 -0.991 1 97.31 238 ILE A O 1
ATOM 1869 N N . PHE A 1 239 ? 11.695 -11.789 -2.477 1 97.81 239 PHE A N 1
ATOM 1870 C CA . PHE A 1 239 ? 11.672 -12.703 -3.607 1 97.81 239 PHE A CA 1
ATOM 1871 C C . PHE A 1 239 ? 12.836 -13.688 -3.529 1 97.81 239 PHE A C 1
ATOM 1873 O O . PHE A 1 239 ? 13.945 -13.312 -3.133 1 97.81 239 PHE A O 1
ATOM 1880 N N . PRO A 1 240 ? 12.562 -14.883 -3.926 1 96.75 240 PRO A N 1
ATOM 1881 C CA . PRO A 1 240 ? 13.695 -15.805 -4.012 1 96.75 240 PRO A CA 1
ATOM 1882 C C . PRO A 1 240 ? 14.797 -15.305 -4.941 1 96.75 240 PRO A C 1
ATOM 1884 O O . PRO A 1 240 ? 14.516 -14.766 -6.012 1 96.75 240 PRO A O 1
ATOM 1887 N N . VAL A 1 241 ? 16.047 -15.469 -4.473 1 94.81 241 VAL A N 1
ATOM 1888 C CA . VAL A 1 241 ? 17.203 -15.008 -5.234 1 94.81 241 VAL A CA 1
ATOM 1889 C C . VAL A 1 241 ? 17.812 -16.172 -6.004 1 94.81 241 VAL A C 1
ATOM 1891 O O . VAL A 1 241 ? 18.219 -17.172 -5.41 1 94.81 241 VAL A O 1
ATOM 1894 N N . MET A 1 242 ? 17.812 -16.016 -7.332 1 88.38 242 MET A N 1
ATOM 1895 C CA . MET A 1 242 ? 18.422 -17.016 -8.211 1 88.38 242 MET A CA 1
ATOM 1896 C C . MET A 1 242 ? 19.297 -16.344 -9.266 1 88.38 242 MET A C 1
ATOM 1898 O O . MET A 1 242 ? 18.797 -15.523 -10.055 1 88.38 242 MET A O 1
ATOM 1902 N N . PRO A 1 243 ? 20.625 -16.625 -9.102 1 75.31 243 PRO A N 1
ATOM 1903 C CA . PRO A 1 243 ? 21.5 -16 -10.109 1 75.31 243 PRO A CA 1
ATOM 1904 C C . PRO A 1 243 ? 21.094 -16.359 -11.539 1 75.31 243 PRO A C 1
ATOM 1906 O O . PRO A 1 243 ? 20.578 -17.453 -11.781 1 75.31 243 PRO A O 1
ATOM 1909 N N . ASP A 1 244 ? 21 -15.375 -12.398 1 60.97 244 ASP A N 1
ATOM 1910 C CA . ASP A 1 244 ? 20.625 -15.547 -13.805 1 60.97 244 ASP A CA 1
ATOM 1911 C C . ASP A 1 244 ? 21.344 -16.75 -14.422 1 60.97 244 ASP A C 1
ATOM 1913 O O . ASP A 1 244 ? 22.562 -16.906 -14.25 1 60.97 244 ASP A O 1
ATOM 1917 N N . ALA A 1 245 ? 20.844 -17.984 -14.406 1 50.44 245 ALA A N 1
ATOM 1918 C CA . ALA A 1 245 ? 21.5 -18.969 -15.258 1 50.44 245 ALA A CA 1
ATOM 1919 C C . ALA A 1 245 ? 21.766 -18.406 -16.656 1 50.44 245 ALA A C 1
ATOM 1921 O O . ALA A 1 245 ? 21 -17.562 -17.141 1 50.44 245 ALA A O 1
ATOM 1922 N N . PRO A 1 246 ? 22.938 -18.516 -17.219 1 43.41 246 PRO A N 1
ATOM 1923 C CA . PRO A 1 246 ? 23.047 -18.188 -18.656 1 43.41 246 PRO A CA 1
ATOM 1924 C C . PRO A 1 246 ? 21.844 -18.672 -19.453 1 43.41 246 PRO A C 1
ATOM 1926 O O . PRO A 1 246 ? 21.188 -19.641 -19.062 1 43.41 246 PRO A O 1
ATOM 1929 N N . ASP A 1 247 ? 21.172 -17.938 -20.25 1 39.12 247 ASP A N 1
ATOM 1930 C CA . ASP A 1 247 ? 20.266 -18.406 -21.281 1 39.12 247 ASP A CA 1
ATOM 1931 C C . ASP A 1 247 ? 20.688 -19.781 -21.797 1 39.12 247 ASP A C 1
ATOM 1933 O O . ASP A 1 247 ? 21.328 -19.891 -22.844 1 39.12 247 ASP A O 1
ATOM 1937 N N . ILE A 1 248 ? 21.422 -20.734 -21.266 1 37.06 248 ILE A N 1
ATOM 1938 C CA . ILE A 1 248 ? 21.594 -22.016 -21.938 1 37.06 248 ILE A CA 1
ATOM 1939 C C . ILE A 1 248 ? 20.25 -22.516 -22.438 1 37.06 248 ILE A C 1
ATOM 1941 O O . ILE A 1 248 ? 19.328 -22.75 -21.641 1 37.06 248 ILE A O 1
ATOM 1945 N N . LEU A 1 249 ? 19.891 -22.344 -23.719 1 36.41 249 LEU A N 1
ATOM 1946 C CA . LEU A 1 249 ? 19.031 -22.984 -24.703 1 36.41 249 LEU A CA 1
ATOM 1947 C C . LEU A 1 249 ? 18.953 -24.484 -24.469 1 36.41 249 LEU A C 1
ATOM 1949 O O . LEU A 1 249 ? 19.812 -25.234 -24.953 1 36.41 249 LEU A O 1
ATOM 1953 N N . GLU A 1 250 ? 18.922 -25.172 -23.422 1 36.22 250 GLU A N 1
ATOM 1954 C CA . GLU A 1 250 ? 18.625 -26.578 -23.672 1 36.22 250 GLU A CA 1
ATOM 1955 C C . GLU A 1 250 ? 17.5 -26.734 -24.688 1 36.22 250 GLU A C 1
ATOM 1957 O O . GLU A 1 250 ? 16.609 -25.891 -24.781 1 36.22 250 GLU A O 1
ATOM 1962 N N . ASP A 1 251 ? 17.766 -27.453 -25.812 1 35.97 251 ASP A N 1
ATOM 1963 C CA . ASP A 1 251 ? 16.844 -27.781 -26.891 1 35.97 251 ASP A CA 1
ATOM 1964 C C . ASP A 1 251 ? 15.43 -28.031 -26.375 1 35.97 251 ASP A C 1
ATOM 1966 O O . ASP A 1 251 ? 15.242 -28.828 -25.453 1 35.97 251 ASP A O 1
ATOM 1970 N N . PRO A 1 252 ? 14.516 -27.234 -26.625 1 36.75 252 PRO A N 1
ATOM 1971 C CA . PRO A 1 252 ? 13.117 -27.438 -26.234 1 36.75 252 PRO A CA 1
ATOM 1972 C C . PRO A 1 252 ? 12.648 -28.875 -26.438 1 36.75 252 PRO A C 1
ATOM 1974 O O . PRO A 1 252 ? 11.68 -29.312 -25.812 1 36.75 252 PRO A O 1
ATOM 1977 N N . GLU A 1 253 ? 13.219 -29.594 -27.438 1 37.25 253 GLU A N 1
ATOM 1978 C CA . GLU A 1 253 ? 12.742 -30.922 -27.828 1 37.25 253 GLU A CA 1
ATOM 1979 C C . GLU A 1 253 ? 12.898 -31.922 -26.672 1 37.25 253 GLU A C 1
ATOM 1981 O O . GLU A 1 253 ? 12.016 -32.75 -26.453 1 37.25 253 GLU A O 1
ATOM 1986 N N . ASP A 1 254 ? 14.109 -31.938 -26.156 1 39.59 254 ASP A N 1
ATOM 1987 C CA . ASP A 1 254 ? 14.383 -33.031 -25.219 1 39.59 254 ASP A CA 1
ATOM 1988 C C . ASP A 1 254 ? 13.664 -32.812 -23.891 1 39.59 254 ASP A C 1
ATOM 1990 O O . ASP A 1 254 ? 13.156 -33.75 -23.297 1 39.59 254 ASP A O 1
ATOM 1994 N N . VAL A 1 255 ? 13.578 -31.625 -23.422 1 37.12 255 VAL A N 1
ATOM 1995 C CA . VAL A 1 255 ? 13.039 -31.391 -22.078 1 37.12 255 VAL A CA 1
ATOM 1996 C C . VAL A 1 255 ? 11.508 -31.391 -22.141 1 37.12 255 VAL A C 1
ATOM 1998 O O .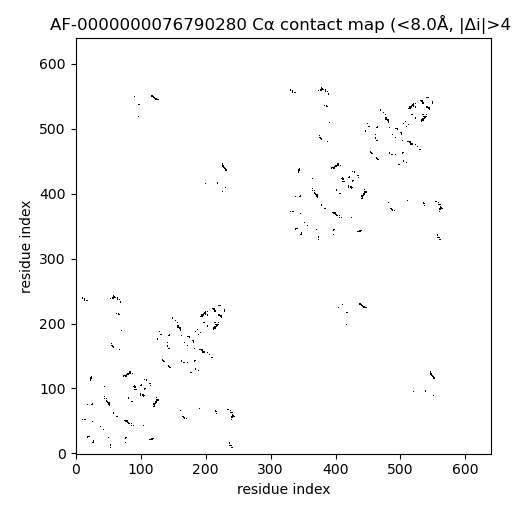 VAL A 1 255 ? 10.844 -31.797 -21.188 1 37.12 255 VAL A O 1
ATOM 2001 N N . PHE A 1 256 ? 10.867 -30.984 -23.188 1 34.38 256 PHE A N 1
ATOM 2002 C CA . PHE A 1 256 ? 9.43 -31.109 -23.406 1 34.38 256 PHE A CA 1
ATOM 2003 C C . PHE A 1 256 ? 9.008 -32.562 -23.391 1 34.38 256 PHE A C 1
ATOM 2005 O O . PHE A 1 256 ? 7.996 -32.938 -22.781 1 34.38 256 PHE A O 1
ATOM 2012 N N . THR A 1 257 ? 9.758 -33.406 -24.109 1 43.75 257 THR A N 1
ATOM 2013 C CA . THR A 1 257 ? 9.469 -34.844 -24.125 1 43.75 257 THR A CA 1
ATOM 2014 C C . THR A 1 257 ? 9.617 -35.438 -22.734 1 43.75 257 THR A C 1
ATOM 2016 O O . THR A 1 257 ? 8.82 -36.312 -22.344 1 43.75 257 THR A O 1
ATOM 2019 N N . LYS A 1 258 ? 10.602 -34.938 -22 1 42.03 258 LYS A N 1
ATOM 2020 C CA . LYS A 1 258 ? 10.812 -35.5 -20.672 1 42.03 258 LYS A CA 1
ATOM 2021 C C . LYS A 1 258 ? 9.742 -35.031 -19.688 1 42.03 258 LYS A C 1
ATOM 2023 O O . LYS A 1 258 ? 9.234 -35.844 -18.906 1 42.03 258 LYS A O 1
ATOM 2028 N N . VAL A 1 259 ? 9.406 -33.812 -19.781 1 40.62 259 VAL A N 1
ATOM 2029 C CA . VAL A 1 259 ? 8.398 -33.25 -18.906 1 40.62 259 VAL A CA 1
ATOM 2030 C C . VAL A 1 259 ? 7.02 -33.781 -19.281 1 40.62 259 VAL A C 1
ATOM 2032 O O . VAL A 1 259 ? 6.219 -34.125 -18.422 1 40.62 259 VAL A O 1
ATOM 2035 N N . LYS A 1 260 ? 6.77 -33.906 -20.562 1 41.53 260 LYS A N 1
ATOM 2036 C CA . LYS A 1 260 ? 5.566 -34.625 -21.016 1 41.53 260 LYS A CA 1
ATOM 2037 C C . LYS A 1 260 ? 5.523 -36.031 -20.484 1 41.53 260 LYS A C 1
ATOM 2039 O O . LYS A 1 260 ? 4.48 -36.5 -20.016 1 41.53 260 LYS A O 1
ATOM 2044 N N . LYS A 1 261 ? 6.656 -36.688 -20.625 1 47.53 261 LYS A N 1
ATOM 2045 C CA . LYS A 1 261 ? 6.758 -38.062 -20.125 1 47.53 261 LYS A CA 1
ATOM 2046 C C . LYS A 1 261 ? 6.605 -38.094 -18.609 1 47.53 261 LYS A C 1
ATOM 2048 O O . LYS A 1 261 ? 5.91 -38.969 -18.078 1 47.53 261 LYS A O 1
ATOM 2053 N N . MET A 1 262 ? 7.219 -37.156 -17.969 1 44.47 262 MET A N 1
ATOM 2054 C CA . MET A 1 262 ? 7.137 -37.094 -16.5 1 44.47 262 MET A CA 1
ATOM 2055 C C . MET A 1 262 ? 5.742 -36.688 -16.047 1 44.47 262 MET A C 1
ATOM 2057 O O . MET A 1 262 ? 5.195 -37.281 -15.109 1 44.47 262 MET A O 1
ATOM 2061 N N . ASN A 1 263 ? 5.223 -35.781 -16.641 1 44.41 263 ASN A N 1
ATOM 2062 C CA . ASN A 1 263 ? 3.844 -35.375 -16.359 1 44.41 263 ASN A CA 1
ATOM 2063 C C . ASN A 1 263 ? 2.865 -36.5 -16.688 1 44.41 263 ASN A C 1
ATOM 2065 O O . ASN A 1 263 ? 1.897 -36.719 -15.961 1 44.41 263 ASN A O 1
ATOM 2069 N N . ALA A 1 264 ? 3.131 -37.188 -17.797 1 47.34 264 ALA A N 1
ATOM 2070 C CA . ALA A 1 264 ? 2.363 -38.375 -18.141 1 47.34 264 ALA A CA 1
ATOM 2071 C C . ALA A 1 264 ? 2.516 -39.438 -17.062 1 47.34 264 ALA A C 1
ATOM 2073 O O . ALA A 1 264 ? 1.533 -40.062 -16.656 1 47.34 264 ALA A O 1
ATOM 2074 N N . GLU A 1 265 ? 3.773 -39.531 -16.609 1 51.06 265 GLU A N 1
ATOM 2075 C CA . GLU A 1 265 ? 4.023 -40.531 -15.555 1 51.06 265 GLU A CA 1
ATOM 2076 C C . GLU A 1 265 ? 3.396 -40.094 -14.234 1 51.06 265 GLU A C 1
ATOM 2078 O O . GLU A 1 265 ? 2.828 -40.906 -13.516 1 51.06 265 GLU A O 1
ATOM 2083 N N . LYS A 1 266 ? 3.518 -38.875 -13.977 1 46.78 266 LYS A N 1
ATOM 2084 C CA . LYS A 1 266 ? 2.93 -38.312 -12.758 1 46.78 266 LYS A CA 1
ATOM 2085 C C . LYS A 1 266 ? 1.406 -38.406 -12.805 1 46.78 266 LYS A C 1
ATOM 2087 O O . LYS A 1 266 ? 0.766 -38.719 -11.805 1 46.78 266 LYS A O 1
ATOM 2092 N N . SER A 1 267 ? 0.79 -38.125 -13.867 1 48.84 267 SER A N 1
ATOM 2093 C CA . SER A 1 267 ? -0.643 -38.312 -14.055 1 48.84 267 SER A CA 1
ATOM 2094 C C . SER A 1 267 ? -1.025 -39.781 -13.836 1 48.84 267 SER A C 1
ATOM 2096 O O . SER A 1 267 ? -2.059 -40.062 -13.227 1 48.84 267 SER A O 1
ATOM 2098 N N . VAL A 1 268 ? -0.123 -40.719 -14.367 1 53.66 268 VAL A N 1
ATOM 2099 C CA . VAL A 1 268 ? -0.331 -42.125 -14.148 1 53.66 268 VAL A CA 1
ATOM 2100 C C . VAL A 1 268 ? -0.205 -42.469 -12.664 1 53.66 268 VAL A C 1
ATOM 2102 O O . VAL A 1 268 ? -1.025 -43.188 -12.109 1 53.66 268 VAL A O 1
ATOM 2105 N N . LEU A 1 269 ? 0.777 -41.719 -12.078 1 51.41 269 LEU A N 1
ATOM 2106 C CA . LEU A 1 269 ? 0.976 -41.969 -10.648 1 51.41 269 LEU A CA 1
ATOM 2107 C C . LEU A 1 269 ? -0.173 -41.406 -9.836 1 51.41 269 LEU A C 1
ATOM 2109 O O . LEU A 1 269 ? -0.662 -42.031 -8.898 1 51.41 269 LEU A O 1
ATOM 2113 N N . GLU A 1 270 ? -0.657 -40.312 -10.18 1 54.41 270 GLU A N 1
ATOM 2114 C CA . GLU A 1 270 ? -1.804 -39.688 -9.531 1 54.41 270 GLU A CA 1
ATOM 2115 C C . GLU A 1 270 ? -3.068 -40.531 -9.719 1 54.41 270 GLU A C 1
ATOM 2117 O O . GLU A 1 270 ? -3.857 -40.688 -8.789 1 54.41 270 GLU A O 1
ATOM 2122 N N . THR A 1 271 ? -3.193 -41 -10.875 1 55 271 THR A N 1
ATOM 2123 C CA . THR A 1 271 ? -4.305 -41.906 -11.156 1 55 271 THR A CA 1
ATOM 2124 C C . THR A 1 271 ? -4.223 -43.156 -10.281 1 55 271 THR A C 1
ATOM 2126 O O . THR A 1 271 ? -5.23 -43.594 -9.734 1 55 271 THR A O 1
ATOM 2129 N N . VAL A 1 272 ? -2.955 -43.594 -10.133 1 56.12 272 VAL A N 1
ATOM 2130 C CA . VAL A 1 272 ? -2.736 -44.781 -9.32 1 56.12 272 VAL A CA 1
ATOM 2131 C C . VAL A 1 272 ? -2.975 -44.469 -7.848 1 56.12 272 VAL A C 1
ATOM 2133 O O . VAL A 1 272 ? -3.619 -45.219 -7.129 1 56.12 272 VAL A O 1
ATOM 2136 N N . GLU A 1 273 ? -2.535 -43.344 -7.465 1 52.97 273 GLU A N 1
ATOM 2137 C CA . GLU A 1 273 ? -2.705 -42.906 -6.078 1 52.97 273 GLU A CA 1
ATOM 2138 C C . GLU A 1 273 ? -4.176 -42.688 -5.754 1 52.97 273 GLU A C 1
ATOM 2140 O O . GLU A 1 273 ? -4.645 -43.062 -4.676 1 52.97 273 GLU A O 1
ATOM 2145 N N . ASN A 1 274 ? -4.852 -42.094 -6.59 1 53.41 274 ASN A N 1
ATOM 2146 C CA . ASN A 1 274 ? -6.297 -41.938 -6.461 1 53.41 274 ASN A CA 1
ATOM 2147 C C . ASN A 1 274 ? -7 -43.281 -6.363 1 53.41 274 ASN A C 1
ATOM 2149 O O . ASN A 1 274 ? -7.93 -43.469 -5.57 1 53.41 274 ASN A O 1
ATOM 2153 N N . LYS A 1 275 ? -6.48 -44.156 -7.141 1 55.84 275 LYS A N 1
ATOM 2154 C CA . LYS A 1 275 ? -7.023 -45.5 -7.078 1 55.84 275 LYS A CA 1
ATOM 2155 C C . LYS A 1 275 ? -6.73 -46.156 -5.727 1 55.84 275 LYS A C 1
ATOM 2157 O O . LYS A 1 275 ? -7.594 -46.812 -5.148 1 55.84 275 LYS A O 1
ATOM 2162 N N . ILE A 1 276 ? -5.582 -45.844 -5.277 1 54.75 276 ILE A N 1
ATOM 2163 C CA . ILE A 1 276 ? -5.184 -46.406 -3.986 1 54.75 276 ILE A CA 1
ATOM 2164 C C . ILE A 1 276 ? -6.023 -45.781 -2.875 1 54.75 276 ILE A C 1
ATOM 2166 O O . ILE A 1 276 ? -6.52 -46.469 -1.991 1 54.75 276 ILE A O 1
ATOM 2170 N N . ARG A 1 277 ? -6.207 -44.594 -2.941 1 56.59 277 ARG A N 1
ATOM 2171 C CA . ARG A 1 277 ? -6.98 -43.844 -1.942 1 56.59 277 ARG A CA 1
ATOM 2172 C C . ARG A 1 277 ? -8.438 -44.312 -1.941 1 56.59 277 ARG A C 1
ATOM 2174 O O . ARG A 1 277 ? -9.016 -44.531 -0.88 1 56.59 277 ARG A O 1
ATOM 2181 N N . LYS A 1 278 ? -8.938 -44.375 -3.07 1 63.03 278 LYS A N 1
ATOM 2182 C CA . LYS A 1 278 ? -10.297 -44.906 -3.201 1 63.03 278 LYS A CA 1
ATOM 2183 C C . LYS A 1 278 ? -10.406 -46.312 -2.641 1 63.03 278 LYS A C 1
ATOM 2185 O O . LYS A 1 278 ? -11.383 -46.656 -1.971 1 63.03 278 LYS A O 1
ATOM 2190 N N . ALA A 1 279 ? -9.352 -47.062 -2.895 1 59.72 279 ALA A N 1
ATOM 2191 C CA . ALA A 1 279 ? -9.312 -48.438 -2.387 1 59.72 279 ALA A CA 1
ATOM 2192 C C . ALA A 1 279 ? -9.211 -48.438 -0.864 1 59.72 279 ALA A C 1
ATOM 2194 O O . ALA A 1 279 ? -9.852 -49.25 -0.201 1 59.72 279 ALA A O 1
ATOM 2195 N N . GLU A 1 280 ? -8.516 -47.5 -0.389 1 60.34 280 GLU A N 1
ATOM 2196 C CA . GLU A 1 280 ? -8.344 -47.406 1.058 1 60.34 280 GLU A CA 1
ATOM 2197 C C . GLU A 1 280 ? -9.633 -46.938 1.737 1 60.34 280 GLU A C 1
ATOM 2199 O O . GLU A 1 280 ? -9.992 -47.438 2.801 1 60.34 280 GLU A O 1
ATOM 2204 N N . GLU A 1 281 ? -10.273 -46.094 1.21 1 66.31 281 GLU A N 1
ATOM 2205 C CA . GLU A 1 281 ? -11.578 -45.625 1.689 1 66.31 281 GLU A CA 1
ATOM 2206 C C . GLU A 1 281 ? -12.586 -46.781 1.691 1 66.31 281 GLU A C 1
ATOM 2208 O O . GLU A 1 281 ? -13.352 -46.938 2.648 1 66.31 281 GLU A O 1
ATOM 2213 N N . ASN A 1 282 ? -12.539 -47.438 0.638 1 62.53 282 ASN A N 1
ATOM 2214 C CA . ASN A 1 282 ? -13.422 -48.594 0.538 1 62.53 282 ASN A CA 1
ATOM 2215 C C . ASN A 1 282 ? -13.102 -49.625 1.604 1 62.53 282 ASN A C 1
ATOM 2217 O O . ASN A 1 282 ? -14 -50.219 2.197 1 62.53 282 ASN A O 1
ATOM 2221 N N . ARG A 1 283 ? -11.867 -49.75 1.815 1 59.22 283 ARG A N 1
ATOM 2222 C CA . ARG A 1 283 ? -11.414 -50.656 2.863 1 59.22 283 ARG A CA 1
ATOM 2223 C C . ARG A 1 283 ? -11.891 -50.188 4.234 1 59.22 283 ARG A C 1
ATOM 2225 O O . ARG A 1 283 ? -12.391 -51 5.031 1 59.22 283 ARG A O 1
ATOM 2232 N N . GLN A 1 284 ? -11.781 -49.031 4.449 1 63.72 284 GLN A N 1
ATOM 2233 C CA . GLN A 1 284 ? -12.18 -48.469 5.738 1 63.72 284 GLN A CA 1
ATOM 2234 C C . GLN A 1 284 ? -13.68 -48.625 5.953 1 63.72 284 GLN A C 1
ATOM 2236 O O . GLN A 1 284 ? -14.133 -48.969 7.051 1 63.72 284 GLN A O 1
ATOM 2241 N N . LYS A 1 285 ? -14.422 -48.312 5.012 1 67.44 285 LYS A N 1
ATOM 2242 C CA . LYS A 1 285 ? -15.867 -48.5 5.07 1 67.44 285 LYS A CA 1
ATOM 2243 C C . LYS A 1 285 ? -16.219 -49.969 5.359 1 67.44 285 LYS A C 1
ATOM 2245 O O . LYS A 1 285 ? -17.125 -50.25 6.156 1 67.44 285 LYS A O 1
ATOM 2250 N N . LEU A 1 286 ? -15.477 -50.812 4.754 1 63 286 LEU A N 1
ATOM 2251 C CA . LEU A 1 286 ? -15.711 -52.25 4.938 1 63 286 LEU A CA 1
ATOM 2252 C C . LEU A 1 286 ? -15.344 -52.688 6.352 1 63 286 LEU A C 1
ATOM 2254 O O . LEU A 1 286 ? -16.047 -53.469 6.965 1 63 286 LEU A O 1
ATOM 2258 N N . VAL A 1 287 ? -14.336 -52.062 6.801 1 64.56 287 VAL A N 1
ATOM 2259 C CA . VAL A 1 287 ? -13.891 -52.375 8.164 1 64.56 287 VAL A CA 1
ATOM 2260 C C . VAL A 1 287 ? -14.922 -51.844 9.164 1 64.56 287 VAL A C 1
ATOM 2262 O O . VAL A 1 287 ? -15.266 -52.531 10.117 1 64.56 287 VAL A O 1
ATOM 2265 N N . MET A 1 288 ? -15.422 -50.781 8.977 1 67.19 288 MET A N 1
ATOM 2266 C CA . MET A 1 288 ? -16.422 -50.188 9.859 1 67.19 288 MET A CA 1
ATOM 2267 C C . MET A 1 288 ? -17.703 -51 9.844 1 67.19 288 MET A C 1
ATOM 2269 O O . MET A 1 288 ? -18.312 -51.219 10.898 1 67.19 288 MET A O 1
ATOM 2273 N N . LYS A 1 289 ? -18.094 -51.406 8.742 1 64.69 289 LYS A N 1
ATOM 2274 C CA . LYS A 1 289 ? -19.281 -52.25 8.625 1 64.69 289 LYS A CA 1
ATOM 2275 C C . LYS A 1 289 ? -19.078 -53.562 9.375 1 64.69 289 LYS A C 1
ATOM 2277 O O . LYS A 1 289 ? -19.984 -54.062 10.055 1 64.69 289 LYS A O 1
ATOM 2282 N N . ARG A 1 290 ? -17.906 -54.062 9.281 1 63.47 290 ARG A N 1
ATOM 2283 C CA . ARG A 1 290 ? -17.547 -55.312 9.984 1 63.47 290 ARG A CA 1
ATOM 2284 C C . ARG A 1 290 ? -17.594 -55.094 11.5 1 63.47 290 ARG A C 1
ATOM 2286 O O . ARG A 1 290 ? -18.125 -55.938 12.227 1 63.47 290 ARG A O 1
ATOM 2293 N N . ASN A 1 291 ? -17.062 -54.031 11.828 1 64.19 291 ASN A N 1
ATOM 2294 C CA . ASN A 1 291 ? -17.031 -53.75 13.258 1 64.19 291 ASN A CA 1
ATOM 2295 C C . ASN A 1 291 ? -18.438 -53.531 13.82 1 64.19 291 ASN A C 1
ATOM 2297 O O . ASN A 1 291 ? -18.734 -54 14.93 1 64.19 291 ASN A O 1
ATOM 2301 N N . LYS A 1 292 ? -19.234 -52.875 13.188 1 68.38 292 LYS A N 1
ATOM 2302 C CA . LYS A 1 292 ? -20.625 -52.688 13.562 1 68.38 292 LYS A CA 1
ATOM 2303 C C . LYS A 1 292 ? -21.359 -54.031 13.664 1 68.38 292 LYS A C 1
ATOM 2305 O O . LYS A 1 292 ? -22.125 -54.25 14.609 1 68.38 292 LYS A O 1
ATOM 2310 N N . LYS A 1 293 ? -21.078 -54.844 12.703 1 61.84 293 LYS A N 1
ATOM 2311 C CA . LYS A 1 293 ? -21.688 -56.188 12.727 1 61.84 293 LYS A CA 1
ATOM 2312 C C . LYS A 1 293 ? -21.172 -57 13.922 1 61.84 293 LYS A C 1
ATOM 2314 O O . LYS A 1 293 ? -21.953 -57.688 14.57 1 61.84 293 LYS A O 1
ATOM 2319 N N . LYS A 1 294 ? -19.938 -56.75 14.133 1 62.44 294 LYS A N 1
ATOM 2320 C CA . LYS A 1 294 ? -19.344 -57.438 15.266 1 62.44 294 LYS A CA 1
ATOM 2321 C C . LYS A 1 294 ? -19.938 -56.969 16.578 1 62.44 294 LYS A C 1
ATOM 2323 O O . LYS A 1 294 ? -20.234 -57.781 17.469 1 62.44 294 LYS A O 1
ATOM 2328 N N . ARG A 1 295 ? -20.141 -55.75 16.703 1 68.38 295 ARG A N 1
ATOM 2329 C CA . ARG A 1 295 ? -20.734 -55.188 17.906 1 68.38 295 ARG A CA 1
ATOM 2330 C C . ARG A 1 295 ? -22.156 -55.719 18.109 1 68.38 295 ARG A C 1
ATOM 2332 O O . ARG A 1 295 ? -22.547 -56.062 19.234 1 68.38 295 ARG A O 1
ATOM 2339 N N . LYS A 1 296 ? -22.859 -55.719 17.109 1 63.94 296 LYS A N 1
ATOM 2340 C CA . LYS A 1 296 ? -24.219 -56.25 17.188 1 63.94 296 LYS A CA 1
ATOM 2341 C C . LYS A 1 296 ? -24.219 -57.719 17.609 1 63.94 296 LYS A C 1
ATOM 2343 O O . LYS A 1 296 ? -25.062 -58.156 18.391 1 63.94 296 LYS A O 1
ATOM 2348 N N . PHE A 1 297 ? -23.219 -58.375 17.188 1 61.12 297 PHE A N 1
ATOM 2349 C CA . PHE A 1 297 ? -23.062 -59.781 17.531 1 61.12 297 PHE A CA 1
ATOM 2350 C C . PHE A 1 297 ? -22.688 -59.938 19 1 61.12 297 PHE A C 1
ATOM 2352 O O . PHE A 1 297 ? -23.219 -60.812 19.703 1 61.12 297 PHE A O 1
ATOM 2359 N N . ASP A 1 298 ? -21.906 -59.031 19.391 1 66.06 298 ASP A N 1
ATOM 2360 C CA . ASP A 1 298 ? -21.469 -59.062 20.781 1 66.06 298 ASP A CA 1
ATOM 2361 C C . ASP A 1 298 ? -22.609 -58.719 21.719 1 66.06 298 ASP A C 1
ATOM 2363 O O . ASP A 1 298 ? -22.766 -59.344 22.781 1 66.06 298 ASP A O 1
ATOM 2367 N N . GLU A 1 299 ? -23.359 -57.75 21.422 1 65.81 299 GLU A N 1
ATOM 2368 C CA . GLU A 1 299 ? -24.531 -57.375 22.188 1 65.81 299 GLU A CA 1
ATOM 2369 C C . GLU A 1 299 ? -25.547 -58.5 22.266 1 65.81 299 GLU A C 1
ATOM 2371 O O . GLU A 1 299 ? -26.125 -58.75 23.328 1 65.81 299 GLU A O 1
ATOM 2376 N N . MET A 1 300 ? -25.766 -59.094 21.219 1 60.81 300 MET A N 1
ATOM 2377 C CA . MET A 1 300 ? -26.672 -60.25 21.172 1 60.81 300 MET A CA 1
ATOM 2378 C C . MET A 1 300 ? -26.156 -61.406 22.031 1 60.81 300 MET A C 1
ATOM 2380 O O . MET A 1 300 ? -26.938 -62.062 22.719 1 60.81 300 MET A O 1
ATOM 2384 N N . ALA A 1 301 ? -24.891 -61.469 22.016 1 60.84 301 ALA A N 1
ATOM 2385 C CA . ALA A 1 301 ? -24.266 -62.531 22.797 1 60.84 301 ALA A CA 1
ATOM 2386 C C . ALA A 1 301 ? -24.375 -62.219 24.297 1 60.84 301 ALA A C 1
ATOM 2388 O O . ALA A 1 301 ? -24.609 -63.125 25.094 1 60.84 301 ALA A O 1
ATOM 2389 N N . GLU A 1 302 ? -24.234 -61.062 24.688 1 60.69 302 GLU A N 1
ATOM 2390 C CA . GLU A 1 302 ? -24.344 -60.625 26.078 1 60.69 302 GLU A CA 1
ATOM 2391 C C . GLU A 1 302 ? -25.766 -60.844 26.609 1 60.69 302 GLU A C 1
ATOM 2393 O O . GLU A 1 302 ? -25.953 -61.281 27.734 1 60.69 302 GLU A O 1
ATOM 2398 N N . VAL A 1 303 ? -26.781 -60.438 25.906 1 58.84 303 VAL A N 1
ATOM 2399 C CA . VAL A 1 303 ? -28.172 -60.625 26.297 1 58.84 303 VAL A CA 1
ATOM 2400 C C . VAL A 1 303 ? -28.469 -62.125 26.453 1 58.84 303 VAL A C 1
ATOM 2402 O O . VAL A 1 303 ? -29.172 -62.531 27.391 1 58.84 303 VAL A O 1
ATOM 2405 N N . MET A 1 304 ? -27.875 -62.844 25.609 1 53.19 304 MET A N 1
ATOM 2406 C CA . MET A 1 304 ? -28.109 -64.312 25.672 1 53.19 304 MET A CA 1
ATOM 2407 C C . MET A 1 304 ? -27.406 -64.938 26.859 1 53.19 304 MET A C 1
ATOM 2409 O O . MET A 1 304 ? -27.766 -66 27.312 1 53.19 304 MET A O 1
ATOM 2413 N N . SER A 1 305 ? -26.312 -64.25 27.234 1 51.25 305 SER A N 1
ATOM 2414 C CA . SER A 1 305 ? -25.562 -64.812 28.344 1 51.25 305 SER A CA 1
ATOM 2415 C C . SER A 1 305 ? -26.219 -64.5 29.688 1 51.25 305 SER A C 1
ATOM 2417 O O . SER A 1 305 ? -25.688 -64.875 30.75 1 51.25 305 SER A O 1
ATOM 2419 N N . GLN A 1 306 ? -27.172 -63.5 29.719 1 49.53 306 GLN A N 1
ATOM 2420 C CA . GLN A 1 306 ? -27.844 -63.281 31 1 49.53 306 GLN A CA 1
ATOM 2421 C C . GLN A 1 306 ? -28.516 -64.562 31.484 1 49.53 306 GLN A C 1
ATOM 2423 O O . GLN A 1 306 ? -29.172 -65.25 30.703 1 49.53 306 GLN A O 1
ATOM 2428 N N . PRO A 1 307 ? -27.953 -65.188 32.438 1 45.88 307 PRO A N 1
ATOM 2429 C CA . PRO A 1 307 ? -28.375 -66.438 33.031 1 45.88 307 PRO A CA 1
ATOM 2430 C C . PRO A 1 307 ? -29.891 -66.5 33.281 1 45.88 307 PRO A C 1
ATOM 2432 O O . PRO A 1 307 ? -30.469 -65.5 33.75 1 45.88 307 PRO A O 1
ATOM 2435 N N . SER A 1 308 ? -30.625 -66.938 32.375 1 40.81 308 SER A N 1
ATOM 2436 C CA . SER A 1 308 ? -32 -67.312 32.656 1 40.81 308 SER A CA 1
ATOM 2437 C C . SER A 1 308 ? -32.156 -68 33.969 1 40.81 308 SER A C 1
ATOM 2439 O O . SER A 1 308 ? -31.547 -69.062 34.156 1 40.81 308 SER A O 1
ATOM 2441 N N . GLY A 1 309 ? -31.953 -67.375 35.125 1 39.62 309 GLY A N 1
ATOM 2442 C CA . GLY A 1 309 ? -32.281 -68 36.406 1 39.62 309 GLY A CA 1
ATOM 2443 C C . GLY A 1 309 ? -33.531 -68.875 36.375 1 39.62 309 GLY A C 1
ATOM 2444 O O . GLY A 1 309 ? -34.625 -68.312 36.156 1 39.62 309 GLY A O 1
ATOM 2445 N N . SER A 1 310 ? -33.469 -69.938 35.594 1 34.72 310 SER A N 1
ATOM 2446 C CA . SER A 1 310 ? -34.469 -71 35.562 1 34.72 310 SER A CA 1
ATOM 2447 C C . SER A 1 310 ? -34.906 -71.375 36.969 1 34.72 310 SER A C 1
ATOM 2449 O O . SER A 1 310 ? -34.094 -71.812 37.781 1 34.72 310 SER A O 1
ATOM 2451 N N . GLN A 1 311 ? -35.688 -70.5 37.656 1 34.62 311 GLN A N 1
ATOM 2452 C CA . GLN A 1 311 ? -36.469 -70.938 38.812 1 34.62 311 GLN A CA 1
ATOM 2453 C C . GLN A 1 311 ? -37.156 -72.25 38.562 1 34.62 311 GLN A C 1
ATOM 2455 O O . GLN A 1 311 ? -38.094 -72.312 37.781 1 34.62 311 GLN A O 1
ATOM 2460 N N . LEU A 1 312 ? -36.344 -73.312 38.25 1 30.48 312 LEU A N 1
ATOM 2461 C CA . LEU A 1 312 ? -36.844 -74.688 38.156 1 30.48 312 LEU A CA 1
ATOM 2462 C C . LEU A 1 312 ? -37.594 -75.062 39.438 1 30.48 312 LEU A C 1
ATOM 2464 O O . LEU A 1 312 ? -37.031 -75.125 40.5 1 30.48 312 LEU A O 1
ATOM 2468 N N . ASP A 1 313 ? -38.844 -74.562 39.5 1 31.98 313 ASP A N 1
ATOM 2469 C CA . ASP A 1 313 ? -39.812 -74.938 40.5 1 31.98 313 ASP A CA 1
ATOM 2470 C C . ASP A 1 313 ? -39.906 -76.5 40.562 1 31.98 313 ASP A C 1
ATOM 2472 O O . ASP A 1 313 ? -40 -77.125 39.531 1 31.98 313 ASP A O 1
ATOM 2476 N N . GLN A 1 314 ? -39.25 -77.188 41.5 1 32.56 314 GLN A N 1
ATOM 2477 C CA . GLN A 1 314 ? -39.219 -78.562 42 1 32.56 314 GLN A CA 1
ATOM 2478 C C . GLN A 1 314 ? -40.625 -79.125 42.125 1 32.56 314 GLN A C 1
ATOM 2480 O O . GLN A 1 314 ? -41.375 -78.75 43.031 1 32.56 314 GLN A O 1
ATOM 2485 N N . TYR A 1 315 ? -41.406 -79.062 41 1 30.02 315 TYR A N 1
ATOM 2486 C CA . TYR A 1 315 ? -42.719 -79.625 41.125 1 30.02 315 TYR A CA 1
ATOM 2487 C C . TYR A 1 315 ? -42.656 -81.125 41.438 1 30.02 315 TYR A C 1
ATOM 2489 O O . TYR A 1 315 ? -41.969 -81.875 40.75 1 30.02 315 TYR A O 1
ATOM 2497 N N . HIS A 1 316 ? -42.688 -81.5 42.75 1 35.66 316 HIS A N 1
ATOM 2498 C CA . HIS A 1 316 ? -42.875 -82.75 43.406 1 35.66 316 HIS A CA 1
ATOM 2499 C C . HIS A 1 316 ? -44.031 -83.562 42.812 1 35.66 316 HIS A C 1
ATOM 2501 O O . HIS A 1 316 ? -45.156 -83 42.688 1 35.66 316 HIS A O 1
ATOM 2507 N N . PRO A 1 317 ? -43.719 -84.438 41.812 1 30.73 317 PRO A N 1
ATOM 2508 C CA . PRO A 1 317 ? -44.781 -85.25 41.25 1 30.73 317 PRO A CA 1
ATOM 2509 C C . PRO A 1 317 ? -45.594 -86 42.344 1 30.73 317 PRO A C 1
ATOM 2511 O O . PRO A 1 317 ? -45.031 -86.375 43.344 1 30.73 317 PRO A O 1
ATOM 2514 N N . VAL A 1 318 ? -46.875 -85.688 42.438 1 34.19 318 VAL A N 1
ATOM 2515 C CA . VAL A 1 318 ? -47.969 -86.188 43.219 1 34.19 318 VAL A CA 1
ATOM 2516 C C . VAL A 1 318 ? -48.094 -87.688 43 1 34.19 318 VAL A C 1
ATOM 2518 O O . VAL A 1 318 ? -48.125 -88.188 41.875 1 34.19 318 VAL A O 1
ATOM 2521 N N . SER A 1 319 ? -47.688 -88.688 44 1 31.95 319 SER A N 1
ATOM 2522 C CA . SER A 1 319 ? -47.969 -90.062 44.25 1 31.95 319 SER A CA 1
ATOM 2523 C C . SER A 1 319 ? -49.469 -90.312 44.125 1 31.95 319 SER A C 1
ATOM 2525 O O . SER A 1 319 ? -49.906 -91.5 44.219 1 31.95 319 SER A O 1
ATOM 2527 N N . GLN A 1 320 ? -50.375 -89.875 43.281 1 25.69 320 GLN A N 1
ATOM 2528 C CA . GLN A 1 320 ? -51.5 -90.875 43.312 1 25.69 320 GLN A CA 1
ATOM 2529 C C . GLN A 1 320 ? -51.156 -92.125 42.5 1 25.69 320 GLN A C 1
ATOM 2531 O O . GLN A 1 320 ? -50.5 -92 41.438 1 25.69 320 GLN A O 1
ATOM 2536 N N . ALA B 1 1 ? -17.359 25.734 23.406 1 37.31 1 ALA B N 1
ATOM 2537 C CA . ALA B 1 1 ? -16.453 25.219 24.422 1 37.31 1 ALA B CA 1
ATOM 2538 C C . ALA B 1 1 ? -16.422 23.688 24.406 1 37.31 1 ALA B C 1
ATOM 2540 O O . ALA B 1 1 ? -15.359 23.078 24.5 1 37.31 1 ALA B O 1
ATOM 2541 N N . ASP B 1 2 ? -17.531 22.953 24.234 1 41.53 2 ASP B N 1
ATOM 2542 C CA . ASP B 1 2 ? -17.703 21.516 24.359 1 41.53 2 ASP B CA 1
ATOM 2543 C C . ASP B 1 2 ? -17.203 20.781 23.109 1 41.53 2 ASP B C 1
ATOM 2545 O O . ASP B 1 2 ? -16.688 19.672 23.203 1 41.53 2 ASP B O 1
ATOM 2549 N N . GLU B 1 3 ? -17.453 21.406 21.953 1 40.47 3 GLU B N 1
ATOM 2550 C CA . GLU B 1 3 ? -17.094 20.812 20.672 1 40.47 3 GLU B CA 1
ATOM 2551 C C . GLU B 1 3 ? -15.586 20.75 20.5 1 40.47 3 GLU B C 1
ATOM 2553 O O . GLU B 1 3 ? -15.055 19.766 19.984 1 40.47 3 GLU B O 1
ATOM 2558 N N . ILE B 1 4 ? -14.922 21.859 20.844 1 40.28 4 ILE B N 1
ATOM 2559 C CA . ILE B 1 4 ? -13.469 21.938 20.828 1 40.28 4 ILE B CA 1
ATOM 2560 C C . ILE B 1 4 ? -12.891 20.875 21.75 1 40.28 4 ILE B C 1
ATOM 2562 O O . ILE B 1 4 ? -11.898 20.219 21.406 1 40.28 4 ILE B O 1
ATOM 2566 N N . GLY B 1 5 ? -13.531 20.719 22.797 1 39.25 5 GLY B N 1
ATOM 2567 C CA . GLY B 1 5 ? -13.094 19.703 23.75 1 39.25 5 GLY B CA 1
ATOM 2568 C C . GLY B 1 5 ? -13.148 18.297 23.203 1 39.25 5 GLY B C 1
ATOM 2569 O O . GLY B 1 5 ? -12.227 17.516 23.406 1 39.25 5 GLY B O 1
ATOM 2570 N N . HIS B 1 6 ? -14.289 18.109 22.453 1 44.12 6 HIS B N 1
ATOM 2571 C CA . HIS B 1 6 ? -14.516 16.766 21.938 1 44.12 6 HIS B CA 1
ATOM 2572 C C . HIS B 1 6 ? -13.562 16.453 20.781 1 44.12 6 HIS B C 1
ATOM 2574 O O . HIS B 1 6 ? -13.078 15.328 20.656 1 44.12 6 HIS B O 1
ATOM 2580 N N . ARG B 1 7 ? -13.297 17.625 20.031 1 48.88 7 ARG B N 1
ATOM 2581 C CA . ARG B 1 7 ? -12.375 17.453 18.922 1 48.88 7 ARG B CA 1
ATOM 2582 C C . ARG B 1 7 ? -10.969 17.125 19.422 1 48.88 7 ARG B C 1
ATOM 2584 O O . ARG B 1 7 ? -10.297 16.266 18.844 1 48.88 7 ARG B O 1
ATOM 2591 N N . VAL B 1 8 ? -10.578 17.906 20.484 1 53.22 8 VAL B N 1
ATOM 2592 C CA . VAL B 1 8 ? -9.266 17.703 21.094 1 53.22 8 VAL B CA 1
ATOM 2593 C C . VAL B 1 8 ? -9.164 16.297 21.656 1 53.22 8 VAL B C 1
ATOM 2595 O O . VAL B 1 8 ? -8.141 15.625 21.484 1 53.22 8 VAL B O 1
ATOM 2598 N N . GLY B 1 9 ? -10.398 15.773 21.938 1 75.88 9 GLY B N 1
ATOM 2599 C CA . GLY B 1 9 ? -10.359 14.461 22.547 1 75.88 9 GLY B CA 1
ATOM 2600 C C . GLY B 1 9 ? -10.148 13.336 21.547 1 75.88 9 GLY B C 1
ATOM 2601 O O . GLY B 1 9 ? -9.328 12.445 21.781 1 75.88 9 GLY B O 1
ATOM 2602 N N . ALA B 1 10 ? -10.727 13.516 20.344 1 81.31 10 ALA B N 1
ATOM 2603 C CA . ALA B 1 10 ? -10.633 12.438 19.375 1 81.31 10 ALA B CA 1
ATOM 2604 C C . ALA B 1 10 ? -9.242 12.398 18.734 1 81.31 10 ALA B C 1
ATOM 2606 O O . ALA B 1 10 ? -8.672 11.328 18.547 1 81.31 10 ALA B O 1
ATOM 2607 N N . LYS B 1 11 ? -8.734 13.633 18.484 1 88.62 11 LYS B N 1
ATOM 2608 C CA . LYS B 1 11 ? -7.402 13.695 17.891 1 88.62 11 LYS B CA 1
ATOM 2609 C C . LYS B 1 11 ? -6.332 13.242 18.891 1 88.62 11 LYS B C 1
ATOM 2611 O O . LYS B 1 11 ? -5.34 12.625 18.5 1 88.62 11 LYS B O 1
ATOM 2616 N N . GLU B 1 12 ? -6.629 13.555 20.078 1 87.56 12 GLU B N 1
ATOM 2617 C CA . GLU B 1 12 ? -5.668 13.172 21.109 1 87.56 12 GLU B CA 1
ATOM 2618 C C . GLU B 1 12 ? -5.598 11.656 21.266 1 87.56 12 GLU B C 1
ATOM 2620 O O . GLU B 1 12 ? -4.52 11.094 21.484 1 87.56 12 GLU B O 1
ATOM 2625 N N . ILE B 1 13 ? -6.691 11.039 21.125 1 89.75 13 ILE B N 1
ATOM 2626 C CA . ILE B 1 13 ? -6.719 9.586 21.203 1 89.75 13 ILE B CA 1
ATOM 2627 C C . ILE B 1 13 ? -5.875 8.992 20.078 1 89.75 13 ILE B C 1
ATOM 2629 O O . ILE B 1 13 ? -5.047 8.109 20.312 1 89.75 13 ILE B O 1
ATOM 2633 N N . THR B 1 14 ? -6.059 9.477 18.906 1 93.88 14 THR B N 1
ATOM 2634 C CA . THR B 1 14 ? -5.289 9 17.75 1 93.88 14 THR B CA 1
ATOM 2635 C C . THR B 1 14 ? -3.807 9.328 17.922 1 93.88 14 THR B C 1
ATOM 2637 O O . THR B 1 14 ? -2.945 8.508 17.609 1 93.88 14 THR B O 1
ATOM 2640 N N . ARG B 1 15 ? -3.535 10.508 18.406 1 93.44 15 ARG B N 1
ATOM 2641 C CA . ARG B 1 15 ? -2.152 10.906 18.641 1 93.44 15 ARG B CA 1
ATOM 2642 C C . ARG B 1 15 ? -1.461 9.945 19.609 1 93.44 15 ARG B C 1
ATOM 2644 O O . ARG B 1 15 ? -0.318 9.539 19.375 1 93.44 15 ARG B O 1
ATOM 2651 N N . HIS B 1 16 ? -2.129 9.547 20.594 1 91.31 16 HIS B N 1
ATOM 2652 C CA . HIS B 1 16 ? -1.571 8.617 21.578 1 91.31 16 HIS B CA 1
ATOM 2653 C C . HIS B 1 16 ? -1.287 7.262 20.953 1 91.31 16 HIS B C 1
ATOM 2655 O O . HIS B 1 16 ? -0.255 6.645 21.219 1 91.31 16 HIS B O 1
ATOM 2661 N N . LYS B 1 17 ? -2.199 6.844 20.172 1 94.25 17 LYS B N 1
ATOM 2662 C CA . LYS B 1 17 ? -2.002 5.57 19.469 1 94.25 17 LYS B CA 1
ATOM 2663 C C . LYS B 1 17 ? -0.78 5.621 18.562 1 94.25 17 LYS B C 1
ATOM 2665 O O . LYS B 1 17 ? -0.061 4.633 18.422 1 94.25 17 LYS B O 1
ATOM 2670 N N . ILE B 1 18 ? -0.573 6.758 17.922 1 96.44 18 ILE B N 1
ATOM 2671 C CA . ILE B 1 18 ? 0.593 6.934 17.062 1 96.44 18 ILE B CA 1
ATOM 2672 C C . ILE B 1 18 ? 1.865 6.902 17.906 1 96.44 18 ILE B C 1
ATOM 2674 O O . ILE B 1 18 ? 2.848 6.254 17.547 1 96.44 18 ILE B O 1
ATOM 2678 N N . GLU B 1 19 ? 1.815 7.531 19.016 1 91.94 19 GLU B N 1
ATOM 2679 C CA . GLU B 1 19 ? 2.967 7.574 19.922 1 91.94 19 GLU B CA 1
ATOM 2680 C C . GLU B 1 19 ? 3.355 6.176 20.391 1 91.94 19 GLU B C 1
ATOM 2682 O O . GLU B 1 19 ? 4.535 5.891 20.609 1 91.94 19 GLU B O 1
ATOM 2687 N N . GLU B 1 20 ? 2.396 5.324 20.469 1 90.38 20 GLU B N 1
ATOM 2688 C CA . GLU B 1 20 ? 2.621 3.955 20.922 1 90.38 20 GLU B CA 1
ATOM 2689 C C . GLU B 1 20 ? 3.209 3.092 19.812 1 90.38 20 GLU B C 1
ATOM 2691 O O . GLU B 1 20 ? 3.668 1.975 20.062 1 90.38 20 GLU B O 1
ATOM 2696 N N . ASN B 1 21 ? 3.182 3.553 18.656 1 92.88 21 ASN B N 1
ATOM 2697 C CA . ASN B 1 21 ? 3.75 2.809 17.531 1 92.88 21 ASN B CA 1
ATOM 2698 C C . ASN B 1 21 ? 5.258 3.018 17.438 1 92.88 21 ASN B C 1
ATOM 2700 O O . ASN B 1 21 ? 5.738 3.637 16.484 1 92.88 21 ASN B O 1
ATOM 2704 N N . VAL B 1 22 ? 5.969 2.441 18.266 1 89.31 22 VAL B N 1
ATOM 2705 C CA . VAL B 1 22 ? 7.398 2.664 18.469 1 89.31 22 VAL B CA 1
ATOM 2706 C C . VAL B 1 22 ? 8.172 2.252 17.219 1 89.31 22 VAL B C 1
ATOM 2708 O O . VAL B 1 22 ? 7.793 1.297 16.531 1 89.31 22 VAL B O 1
ATOM 2711 N N . GLY B 1 23 ? 9.188 3.01 16.984 1 92.69 23 GLY B N 1
ATOM 2712 C CA . GLY B 1 23 ? 10.07 2.697 15.875 1 92.69 23 GLY B CA 1
ATOM 2713 C C . GLY B 1 23 ? 9.688 3.4 14.586 1 92.69 23 GLY B C 1
ATOM 2714 O O . GLY B 1 23 ? 10.32 3.207 13.547 1 92.69 23 GLY B O 1
ATOM 2715 N N . THR B 1 24 ? 8.625 4.172 14.648 1 95.44 24 THR B N 1
ATOM 2716 C CA . THR B 1 24 ? 8.172 4.895 13.461 1 95.44 24 THR B CA 1
ATOM 2717 C C . THR B 1 24 ? 8.539 6.371 13.555 1 95.44 24 THR B C 1
ATOM 2719 O O . THR B 1 24 ? 8.664 6.918 14.656 1 95.44 24 THR B O 1
ATOM 2722 N N . ALA B 1 25 ? 8.734 7.02 12.398 1 95.12 25 ALA B N 1
ATOM 2723 C CA . ALA B 1 25 ? 8.984 8.453 12.359 1 95.12 25 ALA B CA 1
ATOM 2724 C C . ALA B 1 25 ? 7.797 9.234 12.922 1 95.12 25 ALA B C 1
ATOM 2726 O O . ALA B 1 25 ? 7.977 10.258 13.586 1 95.12 25 ALA B O 1
ATOM 2727 N N . ALA B 1 26 ? 6.594 8.727 12.672 1 96.38 26 ALA B N 1
ATOM 2728 C CA . ALA B 1 26 ? 5.387 9.383 13.156 1 96.38 26 ALA B CA 1
ATOM 2729 C C . ALA B 1 26 ? 5.375 9.445 14.68 1 96.38 26 ALA B C 1
ATOM 2731 O O . ALA B 1 26 ? 5.027 10.477 15.266 1 96.38 26 ALA B O 1
ATOM 2732 N N . ALA B 1 27 ? 5.77 8.359 15.289 1 95.44 27 ALA B N 1
ATOM 2733 C CA . ALA B 1 27 ? 5.824 8.328 16.75 1 95.44 27 ALA B CA 1
ATOM 2734 C C . ALA B 1 27 ? 6.82 9.352 17.281 1 95.44 27 ALA B C 1
ATOM 2736 O O . ALA B 1 27 ? 6.539 10.039 18.266 1 95.44 27 ALA B O 1
ATOM 2737 N N . VAL B 1 28 ? 7.934 9.469 16.656 1 93.31 28 VAL B N 1
ATOM 2738 C CA . VAL B 1 28 ? 8.961 10.422 17.047 1 93.31 28 VAL B CA 1
ATOM 2739 C C . VAL B 1 28 ? 8.43 11.844 16.906 1 93.31 28 VAL B C 1
ATOM 2741 O O . VAL B 1 28 ? 8.562 12.656 17.828 1 93.31 28 VAL B O 1
ATOM 2744 N N . LEU B 1 29 ? 7.793 12.141 15.797 1 92 29 LEU B N 1
ATOM 2745 C CA . LEU B 1 29 ? 7.258 13.477 15.547 1 92 29 LEU B CA 1
ATOM 2746 C C . LEU B 1 29 ? 6.195 13.836 16.578 1 92 29 LEU B C 1
ATOM 2748 O O . LEU B 1 29 ? 6.148 14.969 17.062 1 92 29 LEU B O 1
ATOM 2752 N N . CYS B 1 30 ? 5.379 12.867 16.875 1 90.75 30 CYS B N 1
ATOM 2753 C CA . CYS B 1 30 ? 4.34 13.117 17.859 1 90.75 30 CYS B CA 1
ATOM 2754 C C . CYS B 1 30 ? 4.945 13.383 19.234 1 90.75 30 CYS B C 1
ATOM 2756 O O . CYS B 1 30 ? 4.449 14.227 19.984 1 90.75 30 CYS B O 1
ATOM 2758 N N . ASN B 1 31 ? 6.008 12.711 19.531 1 87.25 31 ASN B N 1
ATOM 2759 C CA . ASN B 1 31 ? 6.688 12.914 20.812 1 87.25 31 ASN B CA 1
ATOM 2760 C C . ASN B 1 31 ? 7.379 14.273 20.859 1 87.25 31 ASN B C 1
ATOM 2762 O O . ASN B 1 31 ? 7.402 14.914 21.922 1 87.25 31 ASN B O 1
ATOM 2766 N N . LEU B 1 32 ? 7.941 14.633 19.719 1 83.81 32 LEU B N 1
ATOM 2767 C CA . LEU B 1 32 ? 8.633 15.914 19.641 1 83.81 32 LEU B CA 1
ATOM 2768 C C . LEU B 1 32 ? 7.645 17.078 19.797 1 83.81 32 LEU B C 1
ATOM 2770 O O . LEU B 1 32 ? 7.984 18.125 20.359 1 83.81 32 LEU B O 1
ATOM 2774 N N . SER B 1 33 ? 6.508 16.859 19.25 1 76.38 33 SER B N 1
ATOM 2775 C CA . SER B 1 33 ? 5.5 17.906 19.328 1 76.38 33 SER B CA 1
ATOM 2776 C C . SER B 1 33 ? 5.008 18.094 20.75 1 76.38 33 SER B C 1
ATOM 2778 O O . SER B 1 33 ? 4.566 19.188 21.125 1 76.38 33 SER B O 1
ATOM 2780 N N . ASN B 1 34 ? 4.996 17.016 21.484 1 64.69 34 ASN B N 1
ATOM 2781 C CA . ASN B 1 34 ? 4.594 17.078 22.891 1 64.69 34 ASN B CA 1
ATOM 2782 C C . ASN B 1 34 ? 5.668 17.734 23.75 1 64.69 34 ASN B C 1
ATOM 2784 O O . ASN B 1 34 ? 5.371 18.266 24.828 1 64.69 34 ASN B O 1
ATOM 2788 N N . HIS B 1 35 ? 6.848 17.422 23.281 1 56.19 35 HIS B N 1
ATOM 2789 C CA . HIS B 1 35 ? 7.934 18.016 24.062 1 56.19 35 HIS B CA 1
ATOM 2790 C C . HIS B 1 35 ? 8.266 19.422 23.594 1 56.19 35 HIS B C 1
ATOM 2792 O O . HIS B 1 35 ? 8.508 19.641 22.406 1 56.19 35 HIS B O 1
ATOM 2798 N N . LYS B 1 36 ? 7.504 20.344 23.984 1 48.81 36 LYS B N 1
ATOM 2799 C CA . LYS B 1 36 ? 7.641 21.781 23.812 1 48.81 36 LYS B CA 1
ATOM 2800 C C . LYS B 1 36 ? 9.102 22.188 23.609 1 48.81 36 LYS B C 1
ATOM 2802 O O . LYS B 1 36 ? 9.414 23.375 23.5 1 48.81 36 LYS B O 1
ATOM 2807 N N . ALA B 1 37 ? 10.125 21.375 23.766 1 42.59 37 ALA B N 1
ATOM 2808 C CA . ALA B 1 37 ? 11.422 22.047 23.812 1 42.59 37 ALA B CA 1
ATOM 2809 C C . ALA B 1 37 ? 11.812 22.594 22.453 1 42.59 37 ALA B C 1
ATOM 2811 O O . ALA B 1 37 ? 11.938 21.844 21.484 1 42.59 37 ALA B O 1
ATOM 2812 N N . TYR B 1 38 ? 11.656 23.953 22.312 1 39.59 38 TYR B N 1
ATOM 2813 C CA . TYR B 1 38 ? 11.805 25.172 21.531 1 39.59 38 TYR B CA 1
ATOM 2814 C C . TYR B 1 38 ? 13.203 25.266 20.938 1 39.59 38 TYR B C 1
ATOM 2816 O O . TYR B 1 38 ? 14.055 25.984 21.469 1 39.59 38 TYR B O 1
ATOM 2824 N N . GLU B 1 39 ? 13.961 24.359 20.625 1 44.22 39 GLU B N 1
ATOM 2825 C CA . GLU B 1 39 ? 15.141 25.078 20.172 1 44.22 39 GLU B CA 1
ATOM 2826 C C . GLU B 1 39 ? 14.781 26.031 19.016 1 44.22 39 GLU B C 1
ATOM 2828 O O . GLU B 1 39 ? 13.984 25.672 18.141 1 44.22 39 GLU B O 1
ATOM 2833 N N . PRO B 1 40 ? 14.938 27.344 19 1 41.31 40 PRO B N 1
ATOM 2834 C CA . PRO B 1 40 ? 14.719 28.469 18.094 1 41.31 40 PRO B CA 1
ATOM 2835 C C . PRO B 1 40 ? 14.875 28.094 16.625 1 41.31 40 PRO B C 1
ATOM 2837 O O . PRO B 1 40 ? 14.555 28.906 15.742 1 41.31 40 PRO B O 1
ATOM 2840 N N . GLY B 1 41 ? 15.969 27.359 16.203 1 44.78 41 GLY B N 1
ATOM 2841 C CA . GLY B 1 41 ? 16.391 27.438 14.805 1 44.78 41 GLY B CA 1
ATOM 2842 C C . GLY B 1 41 ? 15.391 26.812 13.844 1 44.78 41 GLY B C 1
ATOM 2843 O O . GLY B 1 41 ? 14.469 26.109 14.266 1 44.78 41 GLY B O 1
ATOM 2844 N N . ARG B 1 42 ? 15.328 27.328 12.617 1 48.56 42 ARG B N 1
ATOM 2845 C CA . ARG B 1 42 ? 14.469 26.859 11.539 1 48.56 42 ARG B CA 1
ATOM 2846 C C . ARG B 1 42 ? 14.203 25.359 11.664 1 48.56 42 ARG B C 1
ATOM 2848 O O . ARG B 1 42 ? 15.125 24.547 11.586 1 48.56 42 ARG B O 1
ATOM 2855 N N . SER B 1 43 ? 13.461 24.781 12.484 1 54.47 43 SER B N 1
ATOM 2856 C CA . SER B 1 43 ? 13.328 23.359 12.82 1 54.47 43 SER B CA 1
ATOM 2857 C C . SER B 1 43 ? 12.531 22.609 11.766 1 54.47 43 SER B C 1
ATOM 2859 O O . SER B 1 43 ? 11.664 23.188 11.102 1 54.47 43 SER B O 1
ATOM 2861 N N . PHE B 1 44 ? 13.156 21.594 11.094 1 58.84 44 PHE B N 1
ATOM 2862 C CA . PHE B 1 44 ? 12.523 20.734 10.094 1 58.84 44 PHE B CA 1
ATOM 2863 C C . PHE B 1 44 ? 11.031 20.578 10.375 1 58.84 44 PHE B C 1
ATOM 2865 O O . PHE B 1 44 ? 10.242 20.344 9.461 1 58.84 44 PHE B O 1
ATOM 2872 N N . LYS B 1 45 ? 10.648 21.047 11.508 1 61.91 45 LYS B N 1
ATOM 2873 C CA . LYS B 1 45 ? 9.273 20.859 11.969 1 61.91 45 LYS B CA 1
ATOM 2874 C C . LYS B 1 45 ? 8.336 21.875 11.305 1 61.91 45 LYS B C 1
ATOM 2876 O O . LYS B 1 45 ? 7.152 21.594 11.109 1 61.91 45 LYS B O 1
ATOM 2881 N N . ASP B 1 46 ? 9.031 23 10.844 1 66.94 46 ASP B N 1
ATOM 2882 C CA . ASP B 1 46 ? 8.148 24.047 10.32 1 66.94 46 ASP B CA 1
ATOM 2883 C C . ASP B 1 46 ? 7.617 23.672 8.945 1 66.94 46 ASP B C 1
ATOM 2885 O O . ASP B 1 46 ? 6.625 24.234 8.484 1 66.94 46 ASP B O 1
ATOM 2889 N N . GLU B 1 47 ? 8.258 22.781 8.391 1 75.25 47 GLU B N 1
ATOM 2890 C CA . GLU B 1 47 ? 7.828 22.422 7.039 1 75.25 47 GLU B CA 1
ATOM 2891 C C . GLU B 1 47 ? 7.031 21.125 7.043 1 75.25 47 GLU B C 1
ATOM 2893 O O . GLU B 1 47 ? 6.59 20.656 5.988 1 75.25 47 GLU B O 1
ATOM 2898 N N . VAL B 1 48 ? 6.867 20.656 8.211 1 88.81 48 VAL B N 1
ATOM 2899 C CA . VAL B 1 48 ? 6.039 19.453 8.344 1 88.81 48 VAL B CA 1
ATOM 2900 C C . VAL B 1 48 ? 4.574 19.859 8.492 1 88.81 48 VAL B C 1
ATOM 2902 O O . VAL B 1 48 ? 4.227 20.641 9.383 1 88.81 48 VAL B O 1
ATOM 2905 N N . VAL B 1 49 ? 3.803 19.438 7.547 1 93.88 49 VAL B N 1
ATOM 2906 C CA . VAL B 1 49 ? 2.367 19.703 7.59 1 93.88 49 VAL B CA 1
ATOM 2907 C C . VAL B 1 49 ? 1.716 18.859 8.672 1 93.88 49 VAL B C 1
ATOM 2909 O O . VAL B 1 49 ? 0.873 19.344 9.43 1 93.88 49 VAL B O 1
ATOM 2912 N N . GLY B 1 50 ? 2.127 17.578 8.758 1 95.12 50 GLY B N 1
ATOM 2913 C CA . GLY B 1 50 ? 1.599 16.688 9.781 1 95.12 50 GLY B CA 1
ATOM 2914 C C . GLY B 1 50 ? 1.67 15.219 9.383 1 95.12 50 GLY B C 1
ATOM 2915 O O . GLY B 1 50 ? 2.432 14.852 8.484 1 95.12 50 GLY B O 1
ATOM 2916 N N . ILE B 1 51 ? 1.006 14.438 10.195 1 97 51 ILE B N 1
ATOM 2917 C CA . ILE B 1 51 ? 0.829 13.016 9.938 1 97 51 ILE B CA 1
ATOM 2918 C C . ILE B 1 51 ? -0.551 12.773 9.328 1 97 51 ILE B C 1
ATOM 2920 O O . ILE B 1 51 ? -1.544 13.352 9.773 1 97 51 ILE B O 1
ATOM 2924 N N . VAL B 1 52 ? -0.621 11.914 8.32 1 98.56 52 VAL B N 1
ATOM 2925 C CA . VAL B 1 52 ? -1.847 11.711 7.551 1 98.56 52 VAL B CA 1
ATOM 2926 C C . VAL B 1 52 ? -3.008 11.43 8.5 1 98.56 52 VAL B C 1
ATOM 2928 O O . VAL B 1 52 ? -4.066 12.055 8.398 1 98.56 52 VAL B O 1
ATOM 2931 N N . ALA B 1 53 ? -2.824 10.609 9.492 1 98.38 53 ALA B N 1
ATOM 2932 C CA . ALA B 1 53 ? -3.879 10.164 10.398 1 98.38 53 ALA B CA 1
ATOM 2933 C C . ALA B 1 53 ? -4.457 11.336 11.188 1 98.38 53 ALA B C 1
ATOM 2935 O O . ALA B 1 53 ? -5.574 11.25 11.703 1 98.38 53 ALA B O 1
ATOM 2936 N N . LEU B 1 54 ? -3.754 12.414 11.227 1 96.88 54 LEU B N 1
ATOM 2937 C CA . LEU B 1 54 ? -4.156 13.516 12.094 1 96.88 54 LEU B CA 1
ATOM 2938 C C . LEU B 1 54 ? -4.605 14.719 11.273 1 96.88 54 LEU B C 1
ATOM 2940 O O . LEU B 1 54 ? -4.984 15.75 11.828 1 96.88 54 LEU B O 1
ATOM 2944 N N . LEU B 1 55 ? -4.633 14.586 9.984 1 97.5 55 LEU B N 1
ATOM 2945 C CA . LEU B 1 55 ? -4.895 15.75 9.141 1 97.5 55 LEU B CA 1
ATOM 2946 C C . LEU B 1 55 ? -6.379 15.844 8.797 1 97.5 55 LEU B C 1
ATOM 2948 O O . LEU B 1 55 ? -6.828 16.859 8.242 1 97.5 55 LEU B O 1
ATOM 2952 N N . GLY B 1 56 ? -7.102 14.82 9.055 1 96.44 56 GLY B N 1
ATOM 2953 C CA . GLY B 1 56 ? -8.531 14.805 8.797 1 96.44 56 GLY B CA 1
ATOM 2954 C C . GLY B 1 56 ? -9.328 14.117 9.891 1 96.44 56 GLY B C 1
ATOM 2955 O O . GLY B 1 56 ? -8.766 13.391 10.711 1 96.44 56 GLY B O 1
ATOM 2956 N N . THR B 1 57 ? -10.594 14.414 9.938 1 96.38 57 THR B N 1
ATOM 2957 C CA . THR B 1 57 ? -11.539 13.734 10.812 1 96.38 57 THR B CA 1
ATOM 2958 C C . THR B 1 57 ? -12.703 13.164 10.008 1 96.38 57 THR B C 1
ATOM 2960 O O . THR B 1 57 ? -12.938 13.57 8.867 1 96.38 57 THR B O 1
ATOM 2963 N N . VAL B 1 58 ? -13.336 12.195 10.594 1 96.25 58 VAL B N 1
ATOM 2964 C CA . VAL B 1 58 ? -14.469 11.586 9.906 1 96.25 58 VAL B CA 1
ATOM 2965 C C . VAL B 1 58 ? -15.656 11.492 10.859 1 96.25 58 VAL B C 1
ATOM 2967 O O . VAL B 1 58 ? -15.484 11.539 12.078 1 96.25 58 VAL B O 1
ATOM 2970 N N . ALA B 1 59 ? -16.812 11.25 10.328 1 92.5 59 ALA B N 1
ATOM 2971 C CA . ALA B 1 59 ? -18.078 11.43 11.039 1 92.5 59 ALA B CA 1
ATOM 2972 C C . ALA B 1 59 ? -18.359 10.25 11.961 1 92.5 59 ALA B C 1
ATOM 2974 O O . ALA B 1 59 ? -19.031 10.398 12.984 1 92.5 59 ALA B O 1
ATOM 2975 N N . ASN B 1 60 ? -17.969 9.07 11.617 1 91.38 60 ASN B N 1
ATOM 2976 C CA . ASN B 1 60 ? -18.297 7.934 12.469 1 91.38 60 ASN B CA 1
ATOM 2977 C C . ASN B 1 60 ? -17.188 6.898 12.477 1 91.38 60 ASN B C 1
ATOM 2979 O O . ASN B 1 60 ? -16.281 6.949 11.641 1 91.38 60 ASN B O 1
ATOM 2983 N N . ARG B 1 61 ? -17.359 6.035 13.414 1 93.25 61 ARG B N 1
ATOM 2984 C CA . ARG B 1 61 ? -16.281 5.086 13.711 1 93.25 61 ARG B CA 1
ATOM 2985 C C . ARG B 1 61 ? -16.125 4.07 12.578 1 93.25 61 ARG B C 1
ATOM 2987 O O . ARG B 1 61 ? -15.016 3.676 12.242 1 93.25 61 ARG B O 1
ATOM 2994 N N . ASP B 1 62 ? -17.234 3.629 12.031 1 94.44 62 ASP B N 1
ATOM 2995 C CA . ASP B 1 62 ? -17.156 2.643 10.961 1 94.44 62 ASP B CA 1
ATOM 2996 C C . ASP B 1 62 ? -16.422 3.207 9.742 1 94.44 62 ASP B C 1
ATOM 2998 O O . ASP B 1 62 ? -15.586 2.525 9.141 1 94.44 62 ASP B O 1
ATOM 3002 N N . LEU B 1 63 ? -16.734 4.387 9.438 1 97.06 63 LEU B N 1
ATOM 3003 C CA . LEU B 1 63 ? -16.062 5.047 8.32 1 97.06 63 LEU B CA 1
ATOM 3004 C C . LEU B 1 63 ? -14.578 5.219 8.617 1 97.06 63 LEU B C 1
ATOM 3006 O O . LEU B 1 63 ? -13.734 4.922 7.766 1 97.06 63 LEU B O 1
ATOM 3010 N N . SER B 1 64 ? -14.266 5.656 9.773 1 97.19 64 SER B N 1
ATOM 3011 C CA . SER B 1 64 ? -12.883 5.836 10.188 1 97.19 64 SER B CA 1
ATOM 3012 C C . SER B 1 64 ? -12.0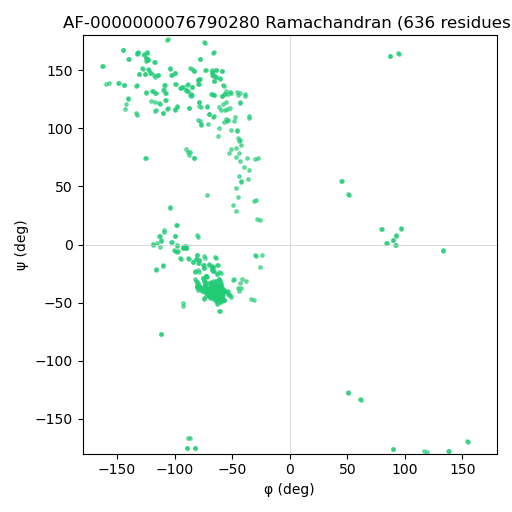94 4.531 10.07 1 97.19 64 SER B C 1
ATOM 3014 O O . SER B 1 64 ? -11.008 4.504 9.492 1 97.19 64 SER B O 1
ATOM 3016 N N . ARG B 1 65 ? -12.711 3.535 10.578 1 96.75 65 ARG B N 1
ATOM 3017 C CA . ARG B 1 65 ? -12.102 2.209 10.547 1 96.75 65 ARG B CA 1
ATOM 3018 C C . ARG B 1 65 ? -11.828 1.763 9.117 1 96.75 65 ARG B C 1
ATOM 3020 O O . ARG B 1 65 ? -10.703 1.387 8.781 1 96.75 65 ARG B O 1
ATOM 3027 N N . MET B 1 66 ? -12.766 1.868 8.25 1 97.19 66 MET B N 1
ATOM 3028 C CA . MET B 1 66 ? -12.664 1.312 6.902 1 97.19 66 MET B CA 1
ATOM 3029 C C . MET B 1 66 ? -11.719 2.145 6.043 1 97.19 66 MET B C 1
ATOM 3031 O O . MET B 1 66 ? -10.977 1.601 5.227 1 97.19 66 MET B O 1
ATOM 3035 N N . LEU B 1 67 ? -11.734 3.453 6.238 1 98.19 67 LEU B N 1
ATOM 3036 C CA . LEU B 1 67 ? -10.789 4.289 5.512 1 98.19 67 LEU B CA 1
ATOM 3037 C C . LEU B 1 67 ? -9.359 3.977 5.922 1 98.19 67 LEU B C 1
ATOM 3039 O O . LEU B 1 67 ? -8.453 3.951 5.082 1 98.19 67 LEU B O 1
ATOM 3043 N N . SER B 1 68 ? -9.203 3.723 7.195 1 98 68 SER B N 1
ATOM 3044 C CA . SER B 1 68 ? -7.867 3.418 7.711 1 98 68 SER B CA 1
ATOM 3045 C C . SER B 1 68 ? -7.379 2.062 7.211 1 98 68 SER B C 1
ATOM 3047 O O . SER B 1 68 ? -6.203 1.907 6.871 1 98 68 SER B O 1
ATOM 3049 N N . VAL B 1 69 ? -8.297 1.12 7.172 1 96.88 69 VAL B N 1
ATOM 3050 C CA . VAL B 1 69 ? -7.934 -0.186 6.633 1 96.88 69 VAL B CA 1
ATOM 3051 C C . VAL B 1 69 ? -7.562 -0.052 5.156 1 96.88 69 VAL B C 1
ATOM 3053 O O . VAL B 1 69 ? -6.562 -0.615 4.707 1 96.88 69 VAL B O 1
ATOM 3056 N N . TYR B 1 70 ? -8.32 0.663 4.477 1 97.06 70 TYR B N 1
ATOM 3057 C CA . TYR B 1 70 ? -8.086 0.849 3.049 1 97.06 70 TYR B CA 1
ATOM 3058 C C . TYR B 1 70 ? -6.707 1.458 2.797 1 97.06 70 TYR B C 1
ATOM 3060 O O . TYR B 1 70 ? -5.977 1.006 1.913 1 97.06 70 TYR B O 1
ATOM 3068 N N . LEU B 1 71 ? -6.32 2.465 3.498 1 97.06 71 LEU B N 1
ATOM 3069 C CA . LEU B 1 71 ? -5.051 3.16 3.318 1 97.06 71 LEU B CA 1
ATOM 3070 C C . LEU B 1 71 ? -3.887 2.289 3.775 1 97.06 71 LEU B C 1
ATOM 3072 O O . LEU B 1 71 ? -2.811 2.318 3.172 1 97.06 71 LEU B O 1
ATOM 3076 N N . GLY B 1 72 ? -4.113 1.588 4.848 1 95.62 72 GLY B N 1
ATOM 3077 C CA . GLY B 1 72 ? -3.027 0.845 5.465 1 95.62 72 GLY B CA 1
ATOM 3078 C C . GLY B 1 72 ? -2.229 1.67 6.457 1 95.62 72 GLY B C 1
ATOM 3079 O O . GLY B 1 72 ? -2.229 2.9 6.391 1 95.62 72 GLY B O 1
ATOM 3080 N N . GLU B 1 73 ? -1.507 0.989 7.266 1 95.19 73 GLU B N 1
ATOM 3081 C CA . GLU B 1 73 ? -0.801 1.619 8.375 1 95.19 73 GLU B CA 1
ATOM 3082 C C . GLU B 1 73 ? 0.284 2.568 7.875 1 95.19 73 GLU B C 1
ATOM 3084 O O . GLU B 1 73 ? 0.448 3.668 8.406 1 95.19 73 GLU B O 1
ATOM 3089 N N . ASP B 1 74 ? 0.986 2.195 6.891 1 95 74 ASP B N 1
ATOM 3090 C CA . ASP B 1 74 ? 2.08 3.016 6.383 1 95 74 ASP B CA 1
ATOM 3091 C C . ASP B 1 74 ? 1.574 4.383 5.922 1 95 74 ASP B C 1
ATOM 3093 O O . ASP B 1 74 ? 2.145 5.414 6.285 1 95 74 ASP B O 1
ATOM 3097 N N . ASN B 1 75 ? 0.532 4.352 5.168 1 97.56 75 ASN B N 1
ATOM 3098 C CA . ASN B 1 75 ? -0.018 5.617 4.688 1 97.56 75 ASN B CA 1
ATOM 3099 C C . ASN B 1 75 ? -0.615 6.438 5.828 1 97.56 75 ASN B C 1
ATOM 3101 O O . ASN B 1 75 ? -0.487 7.66 5.848 1 97.56 75 ASN B O 1
ATOM 3105 N N . MET B 1 76 ? -1.204 5.758 6.773 1 98.25 76 MET B N 1
ATOM 3106 C CA . MET B 1 76 ? -1.785 6.449 7.922 1 98.25 76 MET B CA 1
ATOM 3107 C C . MET B 1 76 ? -0.705 7.152 8.734 1 98.25 76 MET B C 1
ATOM 3109 O O . MET B 1 76 ? -0.947 8.219 9.305 1 98.25 76 MET B O 1
ATOM 3113 N N . LEU B 1 77 ? 0.471 6.57 8.727 1 98.19 77 LEU B N 1
ATOM 3114 C CA . LEU B 1 77 ? 1.565 7.094 9.531 1 98.19 77 LEU B CA 1
ATOM 3115 C C . LEU B 1 77 ? 2.512 7.938 8.688 1 98.19 77 LEU B C 1
ATOM 3117 O O . LEU B 1 77 ? 3.562 8.367 9.164 1 98.19 77 LEU B O 1
ATOM 3121 N N . ALA B 1 78 ? 2.145 8.18 7.48 1 98.25 78 ALA B N 1
ATOM 3122 C CA . ALA B 1 78 ? 3.008 8.945 6.59 1 98.25 78 ALA B CA 1
ATOM 3123 C C . ALA B 1 78 ? 3.158 10.391 7.07 1 98.25 78 ALA B C 1
ATOM 3125 O O . ALA B 1 78 ? 2.191 10.992 7.539 1 98.25 78 ALA B O 1
ATOM 3126 N N . VAL B 1 79 ? 4.379 10.836 6.918 1 96.62 79 VAL B N 1
ATOM 3127 C CA . VAL B 1 79 ? 4.664 12.234 7.234 1 96.62 79 VAL B CA 1
ATOM 3128 C C . VAL B 1 79 ? 4.43 13.102 6 1 96.62 79 VAL B C 1
ATOM 3130 O O . VAL B 1 79 ? 4.879 12.766 4.902 1 96.62 79 VAL B O 1
ATOM 3133 N N . VAL B 1 80 ? 3.721 14.188 6.203 1 97.56 80 VAL B N 1
ATOM 3134 C CA . VAL B 1 80 ? 3.4 15.078 5.094 1 97.56 80 VAL B CA 1
ATOM 3135 C C . VAL B 1 80 ? 4.211 16.359 5.215 1 97.56 80 VAL B C 1
ATOM 3137 O O . VAL B 1 80 ? 4.211 17 6.266 1 97.56 80 VAL B O 1
ATOM 3140 N N . CYS B 1 81 ? 4.902 16.594 4.156 1 95.12 81 CYS B N 1
ATOM 3141 C CA . CYS B 1 81 ? 5.637 17.859 4.043 1 95.12 81 CYS B CA 1
ATOM 3142 C C . CYS B 1 81 ? 5.129 18.688 2.869 1 95.12 81 CYS B C 1
ATOM 3144 O O . CYS B 1 81 ? 4.531 18.141 1.938 1 95.12 81 CYS B O 1
ATOM 3146 N N . LYS B 1 82 ? 5.379 19.938 2.988 1 92.06 82 LYS B N 1
ATOM 3147 C CA . LYS B 1 82 ? 4.934 20.797 1.895 1 92.06 82 LYS B CA 1
ATOM 3148 C C . LYS B 1 82 ? 5.828 20.641 0.67 1 92.06 82 LYS B C 1
ATOM 3150 O O . LYS B 1 82 ? 5.336 20.484 -0.45 1 92.06 82 LYS B O 1
ATOM 3155 N N . THR B 1 83 ? 7.145 20.656 0.905 1 90.12 83 THR B N 1
ATOM 3156 C CA . THR B 1 83 ? 8.094 20.656 -0.2 1 90.12 83 THR B CA 1
ATOM 3157 C C . THR B 1 83 ? 9.055 19.484 -0.091 1 90.12 83 THR B C 1
ATOM 3159 O O . THR B 1 83 ? 9.203 18.891 0.983 1 90.12 83 THR B O 1
ATOM 3162 N N . GLN B 1 84 ? 9.734 19.234 -1.191 1 87.44 84 GLN B N 1
ATOM 3163 C CA . GLN B 1 84 ? 10.758 18.203 -1.216 1 87.44 84 GLN B CA 1
ATOM 3164 C C . GLN B 1 84 ? 11.961 18.578 -0.352 1 87.44 84 GLN B C 1
ATOM 3166 O O . GLN B 1 84 ? 12.586 17.734 0.273 1 87.44 84 GLN B O 1
ATOM 3171 N N . ASP B 1 85 ? 12.258 19.828 -0.358 1 84.25 85 ASP B N 1
ATOM 3172 C CA . ASP B 1 85 ? 13.367 20.328 0.456 1 84.25 85 ASP B CA 1
ATOM 3173 C C . ASP B 1 85 ? 13.148 20 1.933 1 84.25 85 ASP B C 1
ATOM 3175 O O . ASP B 1 85 ? 14.094 19.641 2.639 1 84.25 85 ASP B O 1
ATOM 3179 N N . ALA B 1 86 ? 11.953 20.109 2.363 1 85.75 86 ALA B N 1
ATOM 3180 C CA . ALA B 1 86 ? 11.617 19.75 3.742 1 85.75 86 ALA B CA 1
ATOM 3181 C C . ALA B 1 86 ? 11.867 18.266 3.998 1 85.75 86 ALA B C 1
ATOM 3183 O O . ALA B 1 86 ? 12.359 17.891 5.062 1 85.75 86 ALA B O 1
ATOM 3184 N N . ALA B 1 87 ? 11.562 17.484 3.029 1 86 87 ALA B N 1
ATOM 3185 C CA . ALA B 1 87 ? 11.766 16.047 3.146 1 86 87 ALA B CA 1
ATOM 3186 C C . ALA B 1 87 ? 13.25 15.703 3.273 1 86 87 ALA B C 1
ATOM 3188 O O . ALA B 1 87 ? 13.617 14.773 3.992 1 86 87 ALA B O 1
ATOM 3189 N N . ASN B 1 88 ? 14.008 16.469 2.648 1 82.81 88 ASN B N 1
ATOM 3190 C CA . ASN B 1 88 ? 15.453 16.25 2.672 1 82.81 88 ASN B CA 1
ATOM 3191 C C . ASN B 1 88 ? 16.031 16.484 4.062 1 82.81 88 ASN B C 1
ATOM 3193 O O . ASN B 1 88 ? 17.141 16.031 4.359 1 82.81 88 ASN B O 1
ATOM 3197 N N . TYR B 1 89 ? 15.352 17.156 4.84 1 84.25 89 TYR B N 1
ATOM 3198 C CA . TYR B 1 89 ? 15.82 17.438 6.188 1 84.25 89 TYR B CA 1
ATOM 3199 C C . TYR B 1 89 ? 15.57 16.266 7.121 1 84.25 89 TYR B C 1
ATOM 3201 O O . TYR B 1 89 ? 16.125 16.203 8.219 1 84.25 89 TYR B O 1
ATOM 3209 N N . PHE B 1 90 ? 14.859 15.344 6.652 1 89.81 90 PHE B N 1
ATOM 3210 C CA . PHE B 1 90 ? 14.531 14.211 7.508 1 89.81 90 PHE B CA 1
ATOM 3211 C C . PHE B 1 90 ? 15.688 13.211 7.551 1 89.81 90 PHE B C 1
ATOM 3213 O O . PHE B 1 90 ? 15.922 12.57 8.578 1 89.81 90 PHE B O 1
ATOM 3220 N N . GLU B 1 91 ? 16.297 13.086 6.434 1 90 91 GLU B N 1
ATOM 3221 C CA . GLU B 1 91 ? 17.312 12.031 6.352 1 90 91 GLU B CA 1
ATOM 3222 C C . GLU B 1 91 ? 18.438 12.414 5.387 1 90 91 GLU B C 1
ATOM 3224 O O . GLU B 1 91 ? 18.188 13.023 4.348 1 90 91 GLU B O 1
ATOM 3229 N N . LYS B 1 92 ? 19.5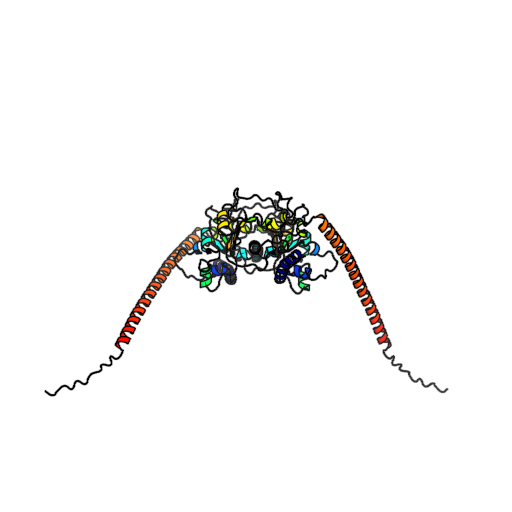94 12.086 5.836 1 87.5 92 LYS B N 1
ATOM 3230 C CA . LYS B 1 92 ? 20.781 12.234 5 1 87.5 92 LYS B CA 1
ATOM 3231 C C . LYS B 1 92 ? 21.531 10.914 4.887 1 87.5 92 LYS B C 1
ATOM 3233 O O . LYS B 1 92 ? 21.328 10 5.695 1 87.5 92 LYS B O 1
ATOM 3238 N N . TYR B 1 93 ? 22.359 10.875 3.83 1 86.25 93 TYR B N 1
ATOM 3239 C CA . TYR B 1 93 ? 23.078 9.641 3.566 1 86.25 93 TYR B CA 1
ATOM 3240 C C . TYR B 1 93 ? 24.578 9.891 3.477 1 86.25 93 TYR B C 1
ATOM 3242 O O . TYR B 1 93 ? 25.016 10.953 3.018 1 86.25 93 TYR B O 1
ATOM 3250 N N . ASP B 1 94 ? 25.344 8.93 3.914 1 81.25 94 ASP B N 1
ATOM 3251 C CA . ASP B 1 94 ? 26.797 9.062 3.82 1 81.25 94 ASP B CA 1
ATOM 3252 C C . ASP B 1 94 ? 27.297 8.672 2.43 1 81.25 94 ASP B C 1
ATOM 3254 O O . ASP B 1 94 ? 26.5 8.453 1.518 1 81.25 94 ASP B O 1
ATOM 3258 N N . THR B 1 95 ? 28.578 8.664 2.285 1 78.06 95 THR B N 1
ATOM 3259 C CA . THR B 1 95 ? 29.203 8.445 0.984 1 78.06 95 THR B CA 1
ATOM 3260 C C . THR B 1 95 ? 28.938 7.023 0.491 1 78.06 95 THR B C 1
ATOM 3262 O O . THR B 1 95 ? 28.984 6.758 -0.711 1 78.06 95 THR B O 1
ATOM 3265 N N . GLU B 1 96 ? 28.656 6.156 1.427 1 75.62 96 GLU B N 1
ATOM 3266 C CA . GLU B 1 96 ? 28.406 4.762 1.075 1 75.62 96 GLU B CA 1
ATOM 3267 C C . GLU B 1 96 ? 26.906 4.508 0.864 1 75.62 96 GLU B C 1
ATOM 3269 O O . GLU B 1 96 ? 26.5 3.383 0.561 1 75.62 96 GLU B O 1
ATOM 3274 N N . GLY B 1 97 ? 26.078 5.531 1.077 1 75.94 97 GLY B N 1
ATOM 3275 C CA . GLY B 1 97 ? 24.656 5.398 0.842 1 75.94 97 GLY B CA 1
ATOM 3276 C C . GLY B 1 97 ? 23.891 4.98 2.08 1 75.94 97 GLY B C 1
ATOM 3277 O O . GLY B 1 97 ? 22.688 4.695 2.004 1 75.94 97 GLY B O 1
ATOM 3278 N N . ASN B 1 98 ? 24.578 4.973 3.166 1 80.25 98 ASN B N 1
ATOM 3279 C CA . ASN B 1 98 ? 23.891 4.602 4.402 1 80.25 98 ASN B CA 1
ATOM 3280 C C . ASN B 1 98 ? 23.219 5.805 5.055 1 80.25 98 ASN B C 1
ATOM 3282 O O . ASN B 1 98 ? 23.703 6.934 4.93 1 80.25 98 ASN B O 1
ATOM 3286 N N . VAL B 1 99 ? 22.172 5.516 5.762 1 86.12 99 VAL B N 1
ATOM 3287 C CA . VAL B 1 99 ? 21.453 6.559 6.492 1 86.12 99 VAL B CA 1
ATOM 3288 C C . VAL B 1 99 ? 22.344 7.117 7.602 1 86.12 99 VAL B C 1
ATOM 3290 O O . VAL B 1 99 ? 22.938 6.355 8.375 1 86.12 99 VAL B O 1
ATOM 3293 N N . ASP B 1 100 ? 22.484 8.422 7.656 1 88.06 100 ASP B N 1
ATOM 3294 C CA . ASP B 1 100 ? 23.203 9.086 8.75 1 88.06 100 ASP B CA 1
ATOM 3295 C C . ASP B 1 100 ? 22.312 9.195 9.992 1 88.06 100 ASP B C 1
ATOM 3297 O O . ASP B 1 100 ? 21.453 10.062 10.062 1 88.06 100 ASP B O 1
ATOM 3301 N N . ILE B 1 101 ? 22.609 8.406 10.977 1 86.56 101 ILE B N 1
ATOM 3302 C CA . ILE B 1 101 ? 21.75 8.297 12.156 1 86.56 101 ILE B CA 1
ATOM 3303 C C . ILE B 1 101 ? 21.922 9.539 13.031 1 86.56 101 ILE B C 1
ATOM 3305 O O . ILE B 1 101 ? 21.141 9.758 13.961 1 86.56 101 ILE B O 1
ATOM 3309 N N . ARG B 1 102 ? 22.891 10.406 12.773 1 87.44 102 ARG B N 1
ATOM 3310 C CA . ARG B 1 102 ? 23.141 11.617 13.555 1 87.44 102 ARG B CA 1
ATOM 3311 C C . ARG B 1 102 ? 22.531 12.844 12.891 1 87.44 102 ARG B C 1
ATOM 3313 O O . ARG B 1 102 ? 22.891 13.977 13.203 1 87.44 102 ARG B O 1
ATOM 3320 N N . PHE B 1 103 ? 21.672 12.531 12.023 1 90 103 PHE B N 1
ATOM 3321 C CA . PHE B 1 103 ? 21.078 13.641 11.281 1 90 103 PHE B CA 1
ATOM 3322 C C . PHE B 1 103 ? 19.562 13.531 11.266 1 90 103 PHE B C 1
ATOM 3324 O O . PHE B 1 103 ? 19 12.43 11.258 1 90 103 PHE B O 1
ATOM 3331 N N . GLY B 1 104 ? 18.922 14.727 11.266 1 89.69 104 GLY B N 1
ATOM 3332 C CA . GLY B 1 104 ? 17.5 14.828 11.023 1 89.69 104 GLY B CA 1
ATOM 3333 C C . GLY B 1 104 ? 16.656 14.109 12.062 1 89.69 104 GLY B C 1
ATOM 3334 O O . GLY B 1 104 ? 16.906 14.234 13.258 1 89.69 104 GLY B O 1
ATOM 3335 N N . ILE B 1 105 ? 15.711 13.367 11.547 1 91.25 105 ILE B N 1
ATOM 3336 C CA . ILE B 1 105 ? 14.742 12.758 12.453 1 91.25 105 ILE B CA 1
ATOM 3337 C C . ILE B 1 105 ? 15.398 11.617 13.227 1 91.25 105 ILE B C 1
ATOM 3339 O O . ILE B 1 105 ? 14.961 11.266 14.328 1 91.25 105 ILE B O 1
ATOM 3343 N N . HIS B 1 106 ? 16.375 11.047 12.656 1 92.25 106 HIS B N 1
ATOM 3344 C CA . HIS B 1 106 ? 17.078 9.961 13.32 1 92.25 106 HIS B CA 1
ATOM 3345 C C . HIS B 1 106 ? 17.828 10.469 14.555 1 92.25 106 HIS B C 1
ATOM 3347 O O . HIS B 1 106 ? 17.875 9.781 15.578 1 92.25 106 HIS B O 1
ATOM 3353 N N . GLN B 1 107 ? 18.391 11.594 14.359 1 90.69 107 GLN B N 1
ATOM 3354 C CA . GLN B 1 107 ? 19.062 12.211 15.5 1 90.69 107 GLN B CA 1
ATOM 3355 C C . GLN B 1 107 ? 18.078 12.516 16.625 1 90.69 107 GLN B C 1
ATOM 3357 O O . GLN B 1 107 ? 18.359 12.25 17.797 1 90.69 107 GLN B O 1
ATOM 3362 N N . GLU B 1 108 ? 16.953 13.078 16.266 1 89.31 108 GLU B N 1
ATOM 3363 C CA . GLU B 1 108 ? 15.93 13.398 17.234 1 89.31 108 GLU B CA 1
ATOM 3364 C C . GLU B 1 108 ? 15.406 12.133 17.922 1 89.31 108 GLU B C 1
ATOM 3366 O O . GLU B 1 108 ? 15.164 12.133 19.141 1 89.31 108 GLU B O 1
ATOM 3371 N N . ALA B 1 109 ? 15.258 11.141 17.156 1 92.12 109 ALA B N 1
ATOM 3372 C CA . ALA B 1 109 ? 14.805 9.859 17.703 1 92.12 109 ALA B CA 1
ATOM 3373 C C . ALA B 1 109 ? 15.805 9.312 18.703 1 92.12 109 ALA B C 1
ATOM 3375 O O . ALA B 1 109 ? 15.414 8.797 19.766 1 92.12 109 ALA B O 1
ATOM 3376 N N . ALA B 1 110 ? 17.031 9.414 18.375 1 89.94 110 ALA B N 1
ATOM 3377 C CA . ALA B 1 110 ? 18.094 8.945 19.281 1 89.94 110 ALA B CA 1
ATOM 3378 C C . ALA B 1 110 ? 18.078 9.711 20.594 1 89.94 110 ALA B C 1
ATOM 3380 O O . ALA B 1 110 ? 18.25 9.125 21.672 1 89.94 110 ALA B O 1
ATOM 3381 N N . LYS B 1 111 ? 17.891 11 20.5 1 87.44 111 LYS B N 1
ATOM 3382 C CA . LYS B 1 111 ? 17.828 11.836 21.703 1 87.44 111 LYS B CA 1
ATOM 3383 C C . LYS B 1 111 ? 16.688 11.406 22.609 1 87.44 111 LYS B C 1
ATOM 3385 O O . LYS B 1 111 ? 16.797 11.477 23.844 1 87.44 111 LYS B O 1
ATOM 3390 N N . LEU B 1 112 ? 15.609 10.953 22 1 87.25 112 LEU B N 1
ATOM 3391 C CA . LEU B 1 112 ? 14.438 10.523 22.734 1 87.25 112 LEU B CA 1
ATOM 3392 C C . LEU B 1 112 ? 14.609 9.094 23.25 1 87.25 112 LEU B C 1
ATOM 3394 O O . LEU B 1 112 ? 13.812 8.617 24.062 1 87.25 112 LEU B O 1
ATOM 3398 N N . GLY B 1 113 ? 15.648 8.367 22.75 1 88.12 113 GLY B N 1
ATOM 3399 C CA . GLY B 1 113 ? 15.883 6.988 23.141 1 88.12 113 GLY B CA 1
ATOM 3400 C C . GLY B 1 113 ? 14.977 6.004 22.422 1 88.12 113 GLY B C 1
ATOM 3401 O O . GLY B 1 113 ? 14.766 4.891 22.891 1 88.12 113 GLY B O 1
ATOM 3402 N N . VAL B 1 114 ? 14.328 6.441 21.391 1 88.75 114 VAL B N 1
ATOM 3403 C CA . VAL B 1 114 ? 13.414 5.594 20.625 1 88.75 114 VAL B CA 1
ATOM 3404 C C . VAL B 1 114 ? 13.812 5.598 19.156 1 88.75 114 VAL B C 1
ATOM 3406 O O . VAL B 1 114 ? 13.102 6.145 18.312 1 88.75 114 VAL B O 1
ATOM 3409 N N . PRO B 1 115 ? 14.844 4.922 18.828 1 90.75 115 PRO B N 1
ATOM 3410 C CA . PRO B 1 115 ? 15.32 4.949 17.438 1 90.75 115 PRO B CA 1
ATOM 3411 C C . PRO B 1 115 ? 14.273 4.461 16.438 1 90.75 115 PRO B C 1
ATOM 3413 O O . PRO B 1 115 ? 13.43 3.623 16.781 1 90.75 115 PRO B O 1
ATOM 3416 N N . ILE B 1 116 ? 14.352 5.02 15.242 1 94.12 116 ILE B N 1
ATOM 3417 C CA . ILE B 1 116 ? 13.477 4.602 14.148 1 94.12 116 ILE B CA 1
ATOM 3418 C C . ILE B 1 116 ? 13.992 3.299 13.539 1 94.12 116 ILE B C 1
ATOM 3420 O O . ILE B 1 116 ? 15.148 3.219 13.125 1 94.12 116 ILE B O 1
ATOM 3424 N N . SER B 1 117 ? 13.133 2.301 13.547 1 92.44 117 SER B N 1
ATOM 3425 C CA . SER B 1 117 ? 13.562 0.986 13.078 1 92.44 117 SER B CA 1
ATOM 3426 C C . SER B 1 117 ? 12.75 0.532 11.875 1 92.44 117 SER B C 1
ATOM 3428 O O . SER B 1 117 ? 12.992 -0.544 11.32 1 92.44 117 SER B O 1
ATOM 3430 N N . ARG B 1 118 ? 11.836 1.322 11.43 1 93.5 118 ARG B N 1
ATOM 3431 C CA . ARG B 1 118 ? 10.977 0.985 10.297 1 93.5 118 ARG B CA 1
ATOM 3432 C C . ARG B 1 118 ? 11.086 2.035 9.195 1 93.5 118 ARG B C 1
ATOM 3434 O O . ARG B 1 118 ? 11.352 3.207 9.469 1 93.5 118 ARG B O 1
ATOM 3441 N N . ARG B 1 119 ? 10.883 1.606 7.996 1 94.75 119 ARG B N 1
ATOM 3442 C CA . ARG B 1 119 ? 10.75 2.568 6.906 1 94.75 119 ARG B CA 1
ATOM 3443 C C . ARG B 1 119 ? 9.516 3.439 7.098 1 94.75 119 ARG B C 1
ATOM 3445 O O . ARG B 1 119 ? 8.531 3.01 7.707 1 94.75 119 ARG B O 1
ATOM 3452 N N . PHE B 1 120 ? 9.617 4.613 6.605 1 95.62 120 PHE B N 1
ATOM 3453 C CA . PHE B 1 120 ? 8.461 5.484 6.762 1 95.62 120 PHE B CA 1
ATOM 3454 C C . PHE B 1 120 ? 8.273 6.363 5.531 1 95.62 120 PHE B C 1
ATOM 3456 O O . PHE B 1 120 ? 9.242 6.891 4.984 1 95.62 120 PHE B O 1
ATOM 3463 N N . PRO B 1 121 ? 7.043 6.496 5.102 1 97.06 121 PRO B N 1
ATOM 3464 C CA . PRO B 1 121 ? 6.738 7.32 3.93 1 97.06 121 PRO B CA 1
ATOM 3465 C C . PRO B 1 121 ? 6.695 8.812 4.254 1 97.06 121 PRO B C 1
ATOM 3467 O O . PRO B 1 121 ? 6.25 9.195 5.336 1 97.06 121 PRO B O 1
ATOM 3470 N N . ILE B 1 122 ? 7.191 9.531 3.361 1 96.31 122 ILE B N 1
ATOM 3471 C CA . ILE B 1 122 ? 7.031 10.977 3.363 1 96.31 122 ILE B CA 1
ATOM 3472 C C . ILE B 1 122 ? 6.309 11.422 2.092 1 96.31 122 ILE B C 1
ATOM 3474 O O . ILE B 1 122 ? 6.641 10.969 0.994 1 96.31 122 ILE B O 1
ATOM 3478 N N . ILE B 1 123 ? 5.324 12.234 2.252 1 97.25 123 ILE B N 1
ATOM 3479 C CA . ILE B 1 123 ? 4.555 12.75 1.124 1 97.25 123 ILE B CA 1
ATOM 3480 C C . ILE B 1 123 ? 4.789 14.25 0.977 1 97.25 123 ILE B C 1
ATOM 3482 O O . ILE B 1 123 ? 4.543 15.016 1.91 1 97.25 123 ILE B O 1
ATOM 3486 N N . CYS B 1 124 ? 5.27 14.609 -0.156 1 95.5 124 CYS B N 1
ATOM 3487 C CA . CYS B 1 124 ? 5.52 16.016 -0.45 1 95.5 124 CYS B CA 1
ATOM 3488 C C . CYS B 1 124 ? 4.395 16.609 -1.285 1 95.5 124 CYS B C 1
ATOM 3490 O O . CYS B 1 124 ? 4.258 16.297 -2.467 1 95.5 124 CYS B O 1
ATOM 3492 N N . LEU B 1 125 ? 3.689 17.562 -0.715 1 96.56 125 LEU B N 1
ATOM 3493 C CA . LEU B 1 125 ? 2.467 18.094 -1.312 1 96.56 125 LEU B CA 1
ATOM 3494 C C . LEU B 1 125 ? 2.758 18.75 -2.654 1 96.56 125 LEU B C 1
ATOM 3496 O O . LEU B 1 125 ? 2.02 18.547 -3.623 1 96.56 125 LEU B O 1
ATOM 3500 N N . ASP B 1 126 ? 3.791 19.438 -2.783 1 94 126 ASP B N 1
ATOM 3501 C CA . ASP B 1 126 ? 4.094 20.219 -3.982 1 94 126 ASP B CA 1
ATOM 3502 C C . ASP B 1 126 ? 4.434 19.297 -5.156 1 94 126 ASP B C 1
ATOM 3504 O O . ASP B 1 126 ? 4.449 19.734 -6.309 1 94 126 ASP B O 1
ATOM 3508 N N . GLU B 1 127 ? 4.738 18.094 -4.797 1 92.19 127 GLU B N 1
ATOM 3509 C CA . GLU B 1 127 ? 5.164 17.156 -5.836 1 92.19 127 GLU B CA 1
ATOM 3510 C C . GLU B 1 127 ? 4.008 16.266 -6.293 1 92.19 127 GLU B C 1
ATOM 3512 O O . GLU B 1 127 ? 4.168 15.453 -7.195 1 92.19 127 GLU B O 1
ATOM 3517 N N . ILE B 1 128 ? 2.855 16.453 -5.703 1 95.25 128 ILE B N 1
ATOM 3518 C CA . ILE B 1 128 ? 1.679 15.664 -6.047 1 95.25 128 ILE B CA 1
ATOM 3519 C C . ILE B 1 128 ? 0.98 16.281 -7.258 1 95.25 128 ILE B C 1
ATOM 3521 O O . ILE B 1 128 ? 0.838 17.5 -7.344 1 95.25 128 ILE B O 1
ATOM 3525 N N . ARG B 1 129 ? 0.587 15.438 -8.203 1 93.5 129 ARG B N 1
ATOM 3526 C CA . ARG B 1 129 ? -0.354 15.906 -9.219 1 93.5 129 ARG B CA 1
ATOM 3527 C C . ARG B 1 129 ? -1.739 16.125 -8.617 1 93.5 129 ARG B C 1
ATOM 3529 O O . ARG B 1 129 ? -2.404 15.164 -8.211 1 93.5 129 ARG B O 1
ATOM 3536 N N . PRO B 1 130 ? -2.178 17.328 -8.539 1 95.88 130 PRO B N 1
ATOM 3537 C CA . PRO B 1 130 ? -3.438 17.609 -7.848 1 95.88 130 PRO B CA 1
ATOM 3538 C C . PRO B 1 130 ? -4.664 17.266 -8.695 1 95.88 130 PRO B C 1
ATOM 3540 O O . PRO B 1 130 ? -4.539 17.031 -9.898 1 95.88 130 PRO B O 1
ATOM 3543 N N . TYR B 1 131 ? -5.809 17.094 -8.023 1 95.94 131 TYR B N 1
ATOM 3544 C CA . TYR B 1 131 ? -7.09 17.094 -8.719 1 95.94 131 TYR B CA 1
ATOM 3545 C C . TYR B 1 131 ? -7.309 18.406 -9.461 1 95.94 131 TYR B C 1
ATOM 3547 O O . TYR B 1 131 ? -7.238 19.484 -8.859 1 95.94 131 TYR B O 1
ATOM 3555 N N . ASN B 1 132 ? -7.617 18.234 -10.727 1 91.31 132 ASN B N 1
ATOM 3556 C CA . ASN B 1 132 ? -7.719 19.453 -11.539 1 91.31 132 ASN B CA 1
ATOM 3557 C C . ASN B 1 132 ? -9.164 19.75 -11.914 1 91.31 132 ASN B C 1
ATOM 3559 O O . ASN B 1 132 ? -9.422 20.609 -12.766 1 91.31 132 ASN B O 1
ATOM 3563 N N . GLY B 1 133 ? -10.094 19.094 -11.297 1 90.5 133 GLY B N 1
ATOM 3564 C CA . GLY B 1 133 ? -11.492 19.375 -11.555 1 90.5 133 GLY B CA 1
ATOM 3565 C C . GLY B 1 133 ? -12.062 20.469 -10.68 1 90.5 133 GLY B C 1
ATOM 3566 O O . GLY B 1 133 ? -11.312 21.203 -10.023 1 90.5 133 GLY B O 1
ATOM 3567 N N . ASP B 1 134 ? -13.375 20.594 -10.656 1 87.25 134 ASP B N 1
ATOM 3568 C CA . ASP B 1 134 ? -14.055 21.656 -9.93 1 87.25 134 ASP B CA 1
ATOM 3569 C C . ASP B 1 134 ? -14.227 21.297 -8.461 1 87.25 134 ASP B C 1
ATOM 3571 O O . ASP B 1 134 ? -14.32 20.125 -8.102 1 87.25 134 ASP B O 1
ATOM 3575 N N . VAL B 1 135 ? -14.219 22.328 -7.719 1 88.5 135 VAL B N 1
ATOM 3576 C CA . VAL B 1 135 ? -14.461 22.219 -6.285 1 88.5 135 VAL B CA 1
ATOM 3577 C C . VAL B 1 135 ? -15.734 22.984 -5.914 1 88.5 135 VAL B C 1
ATOM 3579 O O . VAL B 1 135 ? -16.047 24.016 -6.52 1 88.5 135 VAL B O 1
ATOM 3582 N N . PHE B 1 136 ? -16.422 22.406 -4.953 1 86.12 136 PHE B N 1
ATOM 3583 C CA . PHE B 1 136 ? -17.578 23.125 -4.453 1 86.12 136 PHE B CA 1
ATOM 3584 C C . PHE B 1 136 ? -17.156 24.266 -3.527 1 86.12 136 PHE B C 1
ATOM 3586 O O . PHE B 1 136 ? -16.906 24.031 -2.344 1 86.12 136 PHE B O 1
ATOM 3593 N N . TRP B 1 137 ? -17.203 25.438 -4.035 1 72.94 137 TRP B N 1
ATOM 3594 C CA . TRP B 1 137 ? -16.641 26.594 -3.34 1 72.94 137 TRP B CA 1
ATOM 3595 C C . TRP B 1 137 ? -17.625 27.125 -2.303 1 72.94 137 TRP B C 1
ATOM 3597 O O . TRP B 1 137 ? -17.219 27.75 -1.318 1 72.94 137 TRP B O 1
ATOM 3607 N N . ASN B 1 138 ? -18.797 26.859 -2.486 1 66.69 138 ASN B N 1
ATOM 3608 C CA . ASN B 1 138 ? -19.797 27.438 -1.598 1 66.69 138 ASN B CA 1
ATOM 3609 C C . ASN B 1 138 ? -19.891 26.656 -0.288 1 66.69 138 ASN B C 1
ATOM 3611 O O . ASN B 1 138 ? -20.703 27 0.583 1 66.69 138 ASN B O 1
ATOM 3615 N N . ILE B 1 139 ? -18.953 25.75 -0.176 1 73.19 139 ILE B N 1
ATOM 3616 C CA . ILE B 1 139 ? -18.969 24.938 1.033 1 73.19 139 ILE B CA 1
ATOM 3617 C C . ILE B 1 139 ? -17.625 25.031 1.74 1 73.19 139 ILE B C 1
ATOM 3619 O O . ILE B 1 139 ? -16.578 25.062 1.09 1 73.19 139 ILE B O 1
ATOM 3623 N N . ARG B 1 140 ? -17.625 25.281 2.99 1 80.5 140 ARG B N 1
ATOM 3624 C CA . ARG B 1 140 ? -16.453 25.453 3.83 1 80.5 140 ARG B CA 1
ATOM 3625 C C . ARG B 1 140 ? -15.461 24.312 3.615 1 80.5 140 ARG B C 1
ATOM 3627 O O . ARG B 1 140 ? -14.25 24.516 3.609 1 80.5 140 ARG B O 1
ATOM 3634 N N . GLN B 1 141 ? -15.914 23.203 3.299 1 91.5 141 GLN B N 1
ATOM 3635 C CA . GLN B 1 141 ? -15.094 22 3.229 1 91.5 141 GLN B CA 1
ATOM 3636 C C . GLN B 1 141 ? -14.492 21.812 1.836 1 91.5 141 GLN B C 1
ATOM 3638 O O . GLN B 1 141 ? -13.695 20.906 1.608 1 91.5 141 GLN B O 1
ATOM 3643 N N . LYS B 1 142 ? -14.82 22.688 0.883 1 90.06 142 LYS B N 1
ATOM 3644 C CA . LYS B 1 142 ? -14.273 22.656 -0.469 1 90.06 142 LYS B CA 1
ATOM 3645 C C . LYS B 1 142 ? -14.273 21.234 -1.03 1 90.06 142 LYS B C 1
ATOM 3647 O O . LYS B 1 142 ? -13.25 20.766 -1.523 1 90.06 142 LYS B O 1
ATOM 3652 N N . LYS B 1 143 ? -15.336 20.641 -1.027 1 94 143 LYS B N 1
ATOM 3653 C CA . LYS B 1 143 ? -15.469 19.266 -1.521 1 94 143 LYS B CA 1
ATOM 3654 C C . LYS B 1 143 ? -15.25 19.203 -3.029 1 94 143 LYS B C 1
ATOM 3656 O O . LYS B 1 143 ? -15.539 20.156 -3.746 1 94 143 LYS B O 1
ATOM 3661 N N . LEU B 1 144 ? -14.711 18.078 -3.48 1 94.56 144 LEU B N 1
ATOM 3662 C CA . LEU B 1 144 ? -14.414 17.891 -4.898 1 94.56 144 LEU B CA 1
ATOM 3663 C C . LEU B 1 144 ? -15.672 17.531 -5.676 1 94.56 144 LEU B C 1
ATOM 3665 O O . LEU B 1 144 ? -16.5 16.75 -5.191 1 94.56 144 LEU B O 1
ATOM 3669 N N . ASN B 1 145 ? -15.75 18.141 -6.816 1 90.25 145 ASN B N 1
ATOM 3670 C CA . ASN B 1 145 ? -16.844 17.781 -7.723 1 90.25 145 ASN B CA 1
ATOM 3671 C C . ASN B 1 145 ? -16.453 16.609 -8.625 1 90.25 145 ASN B C 1
ATOM 3673 O O . ASN B 1 145 ? -16.141 16.797 -9.797 1 90.25 145 ASN B O 1
ATOM 3677 N N . LEU B 1 146 ? -16.516 15.422 -8.102 1 87.19 146 LEU B N 1
ATOM 3678 C CA . LEU B 1 146 ? -16.141 14.211 -8.82 1 87.19 146 LEU B CA 1
ATOM 3679 C C . LEU B 1 146 ? -17.328 13.625 -9.57 1 87.19 146 LEU B C 1
ATOM 3681 O O . LEU B 1 146 ? -18.453 13.68 -9.086 1 87.19 146 LEU B O 1
ATOM 3685 N N . PRO B 1 147 ? -16.984 13.234 -10.773 1 72.19 147 PRO B N 1
ATOM 3686 C CA . PRO B 1 147 ? -18.078 12.648 -11.547 1 72.19 147 PRO B CA 1
ATOM 3687 C C . PRO B 1 147 ? -18.688 11.414 -10.883 1 72.19 147 PRO B C 1
ATOM 3689 O O . PRO B 1 147 ? -17.969 10.641 -10.25 1 72.19 147 PRO B O 1
ATOM 3692 N N . PHE B 1 148 ? -19.906 11.586 -10.555 1 65.75 148 PHE B N 1
ATOM 3693 C CA . PHE B 1 148 ? -20.562 10.383 -10.047 1 65.75 148 PHE B CA 1
ATOM 3694 C C . PHE B 1 148 ? -20.672 9.328 -11.141 1 65.75 148 PHE B C 1
ATOM 3696 O O . PHE B 1 148 ? -21.094 9.633 -12.258 1 65.75 148 PHE B O 1
ATOM 3703 N N . PRO B 1 149 ? -19.891 8.281 -10.938 1 56.75 149 PRO B N 1
ATOM 3704 C CA . PRO B 1 149 ? -19.859 7.305 -12.031 1 56.75 149 PRO B CA 1
ATOM 3705 C C . PRO B 1 149 ? -21.25 6.992 -12.586 1 56.75 149 PRO B C 1
ATOM 3707 O O . PRO B 1 149 ? -21.375 6.48 -13.703 1 56.75 149 PRO B O 1
ATOM 3710 N N . HIS B 1 150 ? -22.297 6.879 -11.664 1 58 150 HIS B N 1
ATOM 3711 C CA . HIS B 1 150 ? -23.562 6.387 -12.195 1 58 150 HIS B CA 1
ATOM 3712 C C . HIS B 1 150 ? -24.609 7.492 -12.25 1 58 150 HIS B C 1
ATOM 3714 O O . HIS B 1 150 ? -24.547 8.453 -11.477 1 58 150 HIS B O 1
ATOM 3720 N N . SER B 1 151 ? -25.266 7.543 -13.406 1 56 151 SER B N 1
ATOM 3721 C CA . SER B 1 151 ? -26.469 8.367 -13.57 1 56 151 SER B CA 1
ATOM 3722 C C . SER B 1 151 ? -27.391 8.242 -12.367 1 56 151 SER B C 1
ATOM 3724 O O . SER B 1 151 ? -28.062 9.211 -12 1 56 151 SER B O 1
ATOM 3726 N N . LYS B 1 152 ? -27.375 6.965 -11.766 1 62.34 152 LYS B N 1
ATOM 3727 C CA . LYS B 1 152 ? -28.266 6.711 -10.633 1 62.34 152 LYS B CA 1
ATOM 3728 C C . LYS B 1 152 ? -27.469 6.312 -9.398 1 62.34 152 LYS B C 1
ATOM 3730 O O . LYS B 1 152 ? -26.5 5.562 -9.492 1 62.34 152 LYS B O 1
ATOM 3735 N N . THR B 1 153 ? -27.656 7.012 -8.398 1 67.31 153 THR B N 1
ATOM 3736 C CA . THR B 1 153 ? -27.047 6.688 -7.109 1 67.31 153 THR B CA 1
ATOM 3737 C C . THR B 1 153 ? -27.438 5.273 -6.676 1 67.31 153 THR B C 1
ATOM 3739 O O . THR B 1 153 ? -28.609 4.945 -6.586 1 67.31 153 THR B O 1
ATOM 3742 N N . HIS B 1 154 ? -26.422 4.41 -6.586 1 80.62 154 HIS B N 1
ATOM 3743 C CA . HIS B 1 154 ? -26.625 3.025 -6.172 1 80.62 154 HIS B CA 1
ATOM 3744 C C . HIS B 1 154 ? -27.094 2.949 -4.723 1 80.62 154 HIS B C 1
ATOM 3746 O O . HIS B 1 154 ? -26.781 3.83 -3.918 1 80.62 154 HIS B O 1
ATOM 3752 N N . LYS B 1 155 ? -27.875 2.018 -4.508 1 86.81 155 LYS B N 1
ATOM 3753 C CA . LYS B 1 155 ? -28.359 1.775 -3.15 1 86.81 155 LYS B CA 1
ATOM 3754 C C . LYS B 1 155 ? -27.203 1.671 -2.164 1 86.81 155 LYS B C 1
ATOM 3756 O O . LYS B 1 155 ? -26.188 1.034 -2.455 1 86.81 155 LYS B O 1
ATOM 3761 N N . GLY B 1 156 ? -27.344 2.426 -1.041 1 91.81 156 GLY B N 1
ATOM 3762 C CA . GLY B 1 156 ? -26.375 2.316 0.032 1 91.81 156 GLY B CA 1
ATOM 3763 C C . GLY B 1 156 ? -25.141 3.18 -0.187 1 91.81 156 GLY B C 1
ATOM 3764 O O . GLY B 1 156 ? -24.219 3.186 0.638 1 91.81 156 GLY B O 1
ATOM 3765 N N . PHE B 1 157 ? -25.172 3.893 -1.274 1 93.19 157 PHE B N 1
ATOM 3766 C CA . PHE B 1 157 ? -24.047 4.781 -1.554 1 93.19 157 PHE B CA 1
ATOM 3767 C C . PHE B 1 157 ? -23.984 5.918 -0.54 1 93.19 157 PHE B C 1
ATOM 3769 O O . PHE B 1 157 ? -24.984 6.617 -0.33 1 93.19 157 PHE B O 1
ATOM 3776 N N . ARG B 1 158 ? -22.781 6.145 0.076 1 93.06 158 ARG B N 1
ATOM 3777 C CA . ARG B 1 158 ? -22.641 7.152 1.121 1 93.06 158 ARG B CA 1
ATOM 3778 C C . ARG B 1 158 ? -21.812 8.336 0.633 1 93.06 158 ARG B C 1
ATOM 3780 O O . ARG B 1 158 ? -21.828 9.406 1.242 1 93.06 158 ARG B O 1
ATOM 3787 N N . GLY B 1 159 ? -21.078 8.125 -0.434 1 91.88 159 GLY B N 1
ATOM 3788 C CA . GLY B 1 159 ? -20.281 9.211 -0.978 1 91.88 159 GLY B CA 1
ATOM 3789 C C . GLY B 1 159 ? -18.891 8.766 -1.394 1 91.88 159 GLY B C 1
ATOM 3790 O O . GLY B 1 159 ? -18.578 7.574 -1.395 1 91.88 159 GLY B O 1
ATOM 3791 N N . LEU B 1 160 ? -18.141 9.742 -1.849 1 93.88 160 LEU B N 1
ATOM 3792 C CA . LEU B 1 160 ? -16.734 9.523 -2.172 1 93.88 160 LEU B CA 1
ATOM 3793 C C . LEU B 1 160 ? -15.852 9.781 -0.956 1 93.88 160 LEU B C 1
ATOM 3795 O O . LEU B 1 160 ? -15.969 10.82 -0.303 1 93.88 160 LEU B O 1
ATOM 3799 N N . ALA B 1 161 ? -14.945 8.867 -0.719 1 96.31 161 ALA B N 1
ATOM 3800 C CA . ALA B 1 161 ? -14.148 8.883 0.504 1 96.31 161 ALA B CA 1
ATOM 3801 C C . ALA B 1 161 ? -13.453 10.227 0.691 1 96.31 161 ALA B C 1
ATOM 3803 O O . ALA B 1 161 ? -13.445 10.781 1.793 1 96.31 161 ALA B O 1
ATOM 3804 N N . VAL B 1 162 ? -12.938 10.773 -0.369 1 96.88 162 VAL B N 1
ATOM 3805 C CA . VAL B 1 162 ? -12.164 12.008 -0.316 1 96.88 162 VAL B CA 1
ATOM 3806 C C . VAL B 1 162 ? -13.039 13.141 0.232 1 96.88 162 VAL B C 1
ATOM 3808 O O . VAL B 1 162 ? -12.547 14.031 0.926 1 96.88 162 VAL B O 1
ATOM 3811 N N . ASN B 1 163 ? -14.297 13.102 -0.017 1 94.88 163 ASN B N 1
ATOM 3812 C CA . ASN B 1 163 ? -15.219 14.148 0.383 1 94.88 163 ASN B CA 1
ATOM 3813 C C . ASN B 1 163 ? -15.844 13.859 1.747 1 94.88 163 ASN B C 1
ATOM 3815 O O . ASN B 1 163 ? -16.578 14.688 2.287 1 94.88 163 ASN B O 1
ATOM 3819 N N . LEU B 1 164 ? -15.516 12.75 2.303 1 95.94 164 LEU B N 1
ATOM 3820 C CA . LEU B 1 164 ? -16.078 12.383 3.596 1 95.94 164 LEU B CA 1
ATOM 3821 C C . LEU B 1 164 ? -15.102 12.688 4.723 1 95.94 164 LEU B C 1
ATOM 3823 O O . LEU B 1 164 ? -15.43 12.523 5.898 1 95.94 164 LEU B O 1
ATOM 3827 N N . ILE B 1 165 ? -13.93 13.102 4.324 1 96.75 165 ILE B N 1
ATOM 3828 C CA . ILE B 1 165 ? -12.938 13.547 5.297 1 96.75 165 ILE B CA 1
ATOM 3829 C C . ILE B 1 165 ? -13.164 15.023 5.621 1 96.75 165 ILE B C 1
ATOM 3831 O O . ILE B 1 165 ? -13.242 15.859 4.715 1 96.75 165 ILE B O 1
ATOM 3835 N N . ASN B 1 166 ? -13.266 15.32 6.875 1 95.25 166 ASN B N 1
ATOM 3836 C CA . ASN B 1 166 ? -13.414 16.703 7.305 1 95.25 166 ASN B CA 1
ATOM 3837 C C . ASN B 1 166 ? -12.07 17.328 7.672 1 95.25 166 ASN B C 1
ATOM 3839 O O . ASN B 1 166 ? -11.273 16.719 8.398 1 95.25 166 ASN B O 1
ATOM 3843 N N . LEU B 1 167 ? -11.914 18.484 7.188 1 95.19 167 LEU B N 1
ATOM 3844 C CA . LEU B 1 167 ? -10.688 19.219 7.473 1 95.19 167 LEU B CA 1
ATOM 3845 C C . LEU B 1 167 ? -10.953 20.391 8.422 1 95.19 167 LEU B C 1
ATOM 3847 O O . LEU B 1 167 ? -11.977 21.062 8.305 1 95.19 167 LEU B O 1
ATOM 3851 N N . SER B 1 168 ? -10.047 20.531 9.367 1 91.06 168 SER B N 1
ATOM 3852 C CA . SER B 1 168 ? -10.133 21.703 10.242 1 91.06 168 SER B CA 1
ATOM 3853 C C . SER B 1 168 ? -9.883 23 9.477 1 91.06 168 SER B C 1
ATOM 3855 O O . SER B 1 168 ? -9.391 22.969 8.352 1 91.06 168 SER B O 1
ATOM 3857 N N . ALA B 1 169 ? -10.227 24.031 10.109 1 89.12 169 ALA B N 1
ATOM 3858 C CA . ALA B 1 169 ? -10.008 25.344 9.492 1 89.12 169 ALA B CA 1
ATOM 3859 C C . ALA B 1 169 ? -8.531 25.562 9.18 1 89.12 169 ALA B C 1
ATOM 3861 O O . ALA B 1 169 ? -8.188 26.078 8.117 1 89.12 169 ALA B O 1
ATOM 3862 N N . GLU B 1 170 ? -7.664 25.203 10.094 1 89.56 170 GLU B N 1
ATOM 3863 C CA . GLU B 1 170 ? -6.223 25.328 9.898 1 89.56 170 GLU B CA 1
ATOM 3864 C C . GLU B 1 170 ? -5.75 24.516 8.703 1 89.56 170 GLU B C 1
ATOM 3866 O O . GLU B 1 170 ? -4.934 24.969 7.906 1 89.56 170 GLU B O 1
ATOM 3871 N N . ASN B 1 171 ? -6.297 23.359 8.555 1 93.69 171 ASN B N 1
ATOM 3872 C CA . ASN B 1 171 ? -5.871 22.469 7.488 1 93.69 171 ASN B CA 1
ATOM 3873 C C . ASN B 1 171 ? -6.406 22.922 6.133 1 93.69 171 ASN B C 1
ATOM 3875 O O . ASN B 1 171 ? -5.777 22.672 5.102 1 93.69 171 ASN B O 1
ATOM 3879 N N . LEU B 1 172 ? -7.551 23.578 6.184 1 93.88 172 LEU B N 1
ATOM 3880 C CA . LEU B 1 172 ? -8.125 24.109 4.949 1 93.88 172 LEU B CA 1
ATOM 3881 C C . LEU B 1 172 ? -7.27 25.234 4.395 1 93.88 172 LEU B C 1
ATOM 3883 O O . LEU B 1 172 ? -7.363 25.562 3.209 1 93.88 172 LEU B O 1
ATOM 3887 N N . GLU B 1 173 ? -6.457 25.781 5.227 1 91.69 173 GLU B N 1
ATOM 3888 C CA . GLU B 1 173 ? -5.625 26.906 4.82 1 91.69 173 GLU B CA 1
ATOM 3889 C C . GLU B 1 173 ? -4.305 26.438 4.219 1 91.69 173 GLU B C 1
ATOM 3891 O O . GLU B 1 173 ? -3.549 27.234 3.664 1 91.69 173 GLU B O 1
ATOM 3896 N N . ILE B 1 174 ? -4.023 25.234 4.352 1 94 174 ILE B N 1
ATOM 3897 C CA . ILE B 1 174 ? -2.799 24.688 3.768 1 94 174 ILE B CA 1
ATOM 3898 C C . ILE B 1 174 ? -2.943 24.625 2.25 1 94 174 ILE B C 1
ATOM 3900 O O . ILE B 1 174 ? -3.812 23.906 1.737 1 94 174 ILE B O 1
ATOM 3904 N N . ILE B 1 175 ? -2.057 25.344 1.548 1 93.25 175 ILE B N 1
ATOM 3905 C CA . ILE B 1 175 ? -2.119 25.438 0.093 1 93.25 175 ILE B CA 1
ATOM 3906 C C . ILE B 1 175 ? -0.727 25.219 -0.497 1 93.25 175 ILE B C 1
ATOM 3908 O O . ILE B 1 175 ? 0.265 25.719 0.03 1 93.25 175 ILE B O 1
ATOM 3912 N N . THR B 1 176 ? -0.721 24.453 -1.535 1 94.38 176 THR B N 1
ATOM 3913 C CA . THR B 1 176 ? 0.545 24.203 -2.217 1 94.38 176 THR B CA 1
ATOM 3914 C C . THR B 1 176 ? 0.976 25.438 -3.01 1 94.38 176 THR B C 1
ATOM 3916 O O . THR B 1 176 ? 0.226 26.406 -3.113 1 94.38 176 THR B O 1
ATOM 3919 N N . SER B 1 177 ? 2.205 25.297 -3.545 1 92.44 177 SER B N 1
ATOM 3920 C CA . SER B 1 177 ? 2.721 26.375 -4.375 1 92.44 177 SER B CA 1
ATOM 3921 C C . SER B 1 177 ? 1.867 26.578 -5.625 1 92.44 177 SER B C 1
ATOM 3923 O O . SER B 1 177 ? 1.779 27.688 -6.156 1 92.44 177 SER B O 1
ATOM 3925 N N . SER B 1 178 ? 1.179 25.562 -6.078 1 93 178 SER B N 1
ATOM 3926 C CA . SER B 1 178 ? 0.338 25.656 -7.27 1 93 178 SER B CA 1
ATOM 3927 C C . SER B 1 178 ? -1.085 26.062 -6.91 1 93 178 SER B C 1
ATOM 3929 O O . SER B 1 178 ? -1.95 26.156 -7.785 1 93 178 SER B O 1
ATOM 3931 N N . GLY B 1 179 ? -1.38 26.234 -5.641 1 93.81 179 GLY B N 1
ATOM 3932 C CA . GLY B 1 179 ? -2.65 26.797 -5.223 1 93.81 179 GLY B CA 1
ATOM 3933 C C . GLY B 1 179 ? -3.68 25.75 -4.848 1 93.81 179 GLY B C 1
ATOM 3934 O O . GLY B 1 179 ? -4.867 26.062 -4.715 1 93.81 179 GLY B O 1
ATOM 3935 N N . HIS B 1 180 ? -3.27 24.562 -4.676 1 95.62 180 HIS B N 1
ATOM 3936 C CA . HIS B 1 180 ? -4.199 23.5 -4.359 1 95.62 180 HIS B CA 1
ATOM 3937 C C . HIS B 1 180 ? -4.152 23.141 -2.877 1 95.62 180 HIS B C 1
ATOM 3939 O O . HIS B 1 180 ? -3.08 23.141 -2.268 1 95.62 180 HIS B O 1
ATOM 3945 N N . GLY B 1 181 ? -5.297 22.766 -2.326 1 95.81 181 GLY B N 1
ATOM 3946 C CA . GLY B 1 181 ? -5.395 22.422 -0.916 1 95.81 181 GLY B CA 1
ATOM 3947 C C . GLY B 1 181 ? -5.133 20.953 -0.638 1 95.81 181 GLY B C 1
ATOM 3948 O O . GLY B 1 181 ? -4.812 20.188 -1.552 1 95.81 181 GLY B O 1
ATOM 3949 N N . LEU B 1 182 ? -5.32 20.578 0.643 1 97.44 182 LEU B N 1
ATOM 3950 C CA . LEU B 1 182 ? -5.055 19.219 1.114 1 97.44 182 LEU B CA 1
ATOM 3951 C C . LEU B 1 182 ? -5.996 18.219 0.451 1 97.44 182 LEU B C 1
ATOM 3953 O O . LEU B 1 182 ? -5.578 17.125 0.083 1 97.44 182 LEU B O 1
ATOM 3957 N N . ARG B 1 183 ? -7.211 18.609 0.313 1 97.69 183 ARG B N 1
ATOM 3958 C CA . ARG B 1 183 ? -8.172 17.688 -0.283 1 97.69 183 ARG B CA 1
ATOM 3959 C C . ARG B 1 183 ? -7.836 17.406 -1.744 1 97.69 183 ARG B C 1
ATOM 3961 O O . ARG B 1 183 ? -7.879 16.266 -2.191 1 97.69 183 ARG B O 1
ATOM 3968 N N . GLU B 1 184 ? -7.43 18.406 -2.488 1 97.19 184 GLU B N 1
ATOM 3969 C CA . GLU B 1 184 ? -7.129 18.297 -3.914 1 97.19 184 GLU B CA 1
ATOM 3970 C C . GLU B 1 184 ? -5.809 17.578 -4.148 1 97.19 184 GLU B C 1
ATOM 3972 O O . GLU B 1 184 ? -5.531 17.125 -5.262 1 97.19 184 GLU B O 1
ATOM 3977 N N . THR B 1 185 ? -4.977 17.531 -3.18 1 97.44 185 THR B N 1
ATOM 3978 C CA . THR B 1 185 ? -3.66 16.922 -3.334 1 97.44 185 THR B CA 1
ATOM 3979 C C . THR B 1 185 ? -3.553 15.641 -2.51 1 97.44 185 THR B C 1
ATOM 3981 O O . THR B 1 185 ? -3.912 14.562 -2.984 1 97.44 185 THR B O 1
ATOM 3984 N N . LEU B 1 186 ? -3.379 15.797 -1.2 1 98.38 186 LEU B N 1
ATOM 3985 C CA . LEU B 1 186 ? -3.076 14.672 -0.322 1 98.38 186 LEU B CA 1
ATOM 3986 C C . LEU B 1 186 ? -4.195 13.641 -0.356 1 98.38 186 LEU B C 1
ATOM 3988 O O . LEU B 1 186 ? -3.963 12.477 -0.702 1 98.38 186 LEU B O 1
ATOM 3992 N N . PHE B 1 187 ? -5.387 14.078 -0.032 1 98.44 187 PHE B N 1
ATOM 3993 C CA . PHE B 1 187 ? -6.453 13.102 0.158 1 98.44 187 PHE B CA 1
ATOM 3994 C C . PHE B 1 187 ? -6.938 12.555 -1.182 1 98.44 187 PHE B C 1
ATOM 3996 O O . PHE B 1 187 ? -7.336 11.391 -1.279 1 98.44 187 PHE B O 1
ATOM 4003 N N . TYR B 1 188 ? -6.867 13.367 -2.213 1 97.12 188 TYR B N 1
ATOM 4004 C CA . TYR B 1 188 ? -7.191 12.828 -3.529 1 97.12 188 TYR B CA 1
ATOM 4005 C C . TYR B 1 188 ? -6.156 11.797 -3.963 1 97.12 188 TYR B C 1
ATOM 4007 O O . TYR B 1 188 ? -6.5 10.789 -4.59 1 97.12 188 TYR B O 1
ATOM 4015 N N . ARG B 1 189 ? -4.965 12.039 -3.695 1 96.44 189 ARG B N 1
ATOM 4016 C CA . ARG B 1 189 ? -3.926 11.062 -4.012 1 96.44 189 ARG B CA 1
ATOM 4017 C C . ARG B 1 189 ? -4.164 9.75 -3.273 1 96.44 189 ARG B C 1
ATOM 4019 O O . ARG B 1 189 ? -3.965 8.672 -3.836 1 96.44 189 ARG B O 1
ATOM 4026 N N . LEU B 1 190 ? -4.566 9.812 -2.07 1 97.31 190 LEU B N 1
ATOM 4027 C CA . LEU B 1 190 ? -4.68 8.648 -1.197 1 97.31 190 LEU B CA 1
ATOM 4028 C C . LEU B 1 190 ? -5.949 7.859 -1.503 1 97.31 190 LEU B C 1
ATOM 4030 O O . LEU B 1 190 ? -5.938 6.629 -1.472 1 97.31 190 LEU B O 1
ATOM 4034 N N . PHE B 1 191 ? -7.012 8.586 -1.853 1 96.69 191 PHE B N 1
ATOM 4035 C CA . PHE B 1 191 ? -8.289 7.891 -1.951 1 96.69 191 PHE B CA 1
ATOM 4036 C C . PHE B 1 191 ? -8.812 7.918 -3.383 1 96.69 191 PHE B C 1
ATOM 4038 O O . PHE B 1 191 ? -9.68 7.121 -3.748 1 96.69 191 PHE B O 1
ATOM 4045 N N . GLY B 1 192 ? -8.328 8.867 -4.145 1 93 192 GLY B N 1
ATOM 4046 C CA . GLY B 1 192 ? -8.883 9.008 -5.48 1 93 192 GLY B CA 1
ATOM 4047 C C . GLY B 1 192 ? -10.398 9.078 -5.5 1 93 192 GLY B C 1
ATOM 4048 O O . GLY B 1 192 ? -10.992 9.875 -4.781 1 93 192 GLY B O 1
ATOM 4049 N N . GLU B 1 193 ? -10.984 8.227 -6.309 1 92.44 193 GLU B N 1
ATOM 4050 C CA . GLU B 1 193 ? -12.438 8.211 -6.449 1 92.44 193 GLU B CA 1
ATOM 4051 C C . GLU B 1 193 ? -13.047 7.031 -5.699 1 92.44 193 GLU B C 1
ATOM 4053 O O . GLU B 1 193 ? -14.062 6.477 -6.121 1 92.44 193 GLU B O 1
ATOM 4058 N N . LEU B 1 194 ? -12.445 6.684 -4.672 1 94.88 194 LEU B N 1
ATOM 4059 C CA . LEU B 1 194 ? -12.922 5.59 -3.834 1 94.88 194 LEU B CA 1
ATOM 4060 C C . LEU B 1 194 ? -14.352 5.844 -3.365 1 94.88 194 LEU B C 1
ATOM 4062 O O . LEU B 1 194 ? -14.641 6.891 -2.777 1 94.88 194 LEU B O 1
ATOM 4066 N N . GLN B 1 195 ? -15.18 4.848 -3.568 1 94 195 GLN B N 1
ATOM 4067 C CA . GLN B 1 195 ? -16.578 4.969 -3.182 1 94 195 GLN B CA 1
ATOM 4068 C C . GLN B 1 195 ? -16.844 4.273 -1.85 1 94 195 GLN B C 1
ATOM 4070 O O . GLN B 1 195 ? -16.203 3.264 -1.532 1 94 195 GLN B O 1
ATOM 4075 N N . VAL B 1 196 ? -17.781 4.832 -1.12 1 95.44 196 VAL B N 1
ATOM 4076 C CA . VAL B 1 196 ? -18.156 4.273 0.177 1 95.44 196 VAL B CA 1
ATOM 4077 C C . VAL B 1 196 ? -19.609 3.812 0.144 1 95.44 196 VAL B C 1
ATOM 4079 O O . VAL B 1 196 ? -20.5 4.562 -0.266 1 95.44 196 VAL B O 1
ATOM 4082 N N . TYR B 1 197 ? -19.797 2.588 0.592 1 94.5 197 TYR B N 1
ATOM 4083 C CA . TYR B 1 197 ? -21.125 2.002 0.638 1 94.5 197 TYR B CA 1
ATOM 4084 C C . TYR B 1 197 ? -21.484 1.557 2.053 1 94.5 197 TYR B C 1
ATOM 4086 O O . TYR B 1 197 ? -20.594 1.352 2.885 1 94.5 197 TYR B O 1
ATOM 4094 N N . GLU B 1 198 ? -22.797 1.419 2.275 1 94.31 198 GLU B N 1
ATOM 4095 C CA . GLU B 1 198 ? -23.266 0.996 3.588 1 94.31 198 GLU B CA 1
ATOM 4096 C C . GLU B 1 198 ? -22.922 -0.465 3.857 1 94.31 198 GLU B C 1
ATOM 4098 O O . GLU B 1 198 ? -22.453 -0.806 4.945 1 94.31 198 GLU B O 1
ATOM 4103 N N . THR B 1 199 ? -23.141 -1.283 2.895 1 92.5 199 THR B N 1
ATOM 4104 C CA . THR B 1 199 ? -22.938 -2.713 3.094 1 92.5 199 THR B CA 1
ATOM 4105 C C . THR B 1 199 ? -22.141 -3.311 1.936 1 92.5 199 THR B C 1
ATOM 4107 O O . THR B 1 199 ? -22.109 -2.74 0.843 1 92.5 199 THR B O 1
ATOM 4110 N N . ARG B 1 200 ? -21.625 -4.516 2.176 1 91.56 200 ARG B N 1
ATOM 4111 C CA . ARG B 1 200 ? -20.906 -5.277 1.148 1 91.56 200 ARG B CA 1
ATOM 4112 C C . ARG B 1 200 ? -21.828 -5.59 -0.029 1 91.56 200 ARG B C 1
ATOM 4114 O O . ARG B 1 200 ? -21.406 -5.551 -1.185 1 91.56 200 ARG B O 1
ATOM 4121 N N . ASN B 1 201 ? -23.047 -5.93 0.318 1 88.38 201 ASN B N 1
ATOM 4122 C CA . ASN B 1 201 ? -24.016 -6.254 -0.73 1 88.38 201 ASN B CA 1
ATOM 4123 C C . ASN B 1 201 ? -24.266 -5.062 -1.644 1 88.38 201 ASN B C 1
ATOM 4125 O O . ASN B 1 201 ? -24.312 -5.203 -2.867 1 88.38 201 ASN B O 1
ATOM 4129 N N . ASP B 1 202 ? -24.453 -3.908 -1.09 1 90.81 202 ASP B N 1
ATOM 4130 C CA . ASP B 1 202 ? -24.609 -2.689 -1.877 1 90.81 202 ASP B CA 1
ATOM 4131 C C . ASP B 1 202 ? -23.391 -2.439 -2.764 1 90.81 202 ASP B C 1
ATOM 4133 O O . ASP B 1 202 ? -23.531 -2.1 -3.941 1 90.81 202 ASP B O 1
ATOM 4137 N N . MET B 1 203 ? -22.266 -2.611 -2.213 1 91.62 203 MET B N 1
ATOM 4138 C CA . MET B 1 203 ? -21.016 -2.389 -2.91 1 91.62 203 MET B CA 1
ATOM 4139 C C . MET B 1 203 ? -20.859 -3.352 -4.082 1 91.62 203 MET B C 1
ATOM 4141 O O . MET B 1 203 ? -20.453 -2.949 -5.172 1 91.62 203 MET B O 1
ATOM 4145 N N . ARG B 1 204 ? -21.188 -4.57 -3.863 1 86.25 204 ARG B N 1
ATOM 4146 C CA . ARG B 1 204 ? -21.078 -5.594 -4.898 1 86.25 204 ARG B CA 1
ATOM 4147 C C . ARG B 1 204 ? -21.969 -5.27 -6.09 1 86.25 204 ARG B C 1
ATOM 4149 O O . ARG B 1 204 ? -21.594 -5.527 -7.238 1 86.25 204 ARG B O 1
ATOM 4156 N N . GLN B 1 205 ? -23.047 -4.734 -5.77 1 85.62 205 GLN B N 1
ATOM 4157 C CA . GLN B 1 205 ? -23.984 -4.375 -6.836 1 85.62 205 GLN B CA 1
ATOM 4158 C C . GLN B 1 205 ? -23.422 -3.244 -7.695 1 85.62 205 GLN B C 1
ATOM 4160 O O . GLN B 1 205 ? -23.766 -3.119 -8.875 1 85.62 205 GLN B O 1
ATOM 4165 N N . ALA B 1 206 ? -22.547 -2.564 -7.164 1 86.06 206 ALA B N 1
ATOM 4166 C CA . ALA B 1 206 ? -21.984 -1.413 -7.867 1 86.06 206 ALA B CA 1
ATOM 4167 C C . ALA B 1 206 ? -20.672 -1.774 -8.547 1 86.06 206 ALA B C 1
ATOM 4169 O O . ALA B 1 206 ? -20.109 -0.966 -9.289 1 86.06 206 ALA B O 1
ATOM 4170 N N . MET B 1 207 ? -20.156 -2.912 -8.359 1 82.88 207 MET B N 1
ATOM 4171 C CA . MET B 1 207 ? -18.828 -3.35 -8.766 1 82.88 207 MET B CA 1
ATOM 4172 C C . MET B 1 207 ? -18.594 -3.09 -10.25 1 82.88 207 MET B C 1
ATOM 4174 O O . MET B 1 207 ? -17.547 -2.572 -10.633 1 82.88 207 MET B O 1
ATOM 4178 N N . PRO B 1 208 ? -19.562 -3.383 -11.078 1 76.19 208 PRO B N 1
ATOM 4179 C CA . PRO B 1 208 ? -19.312 -3.156 -12.5 1 76.19 208 PRO B CA 1
ATOM 4180 C C . PRO B 1 208 ? -19.109 -1.681 -12.836 1 76.19 208 PRO B C 1
ATOM 4182 O O . PRO B 1 208 ? -18.594 -1.354 -13.914 1 76.19 208 PRO B O 1
ATOM 4185 N N . HIS B 1 209 ? -19.391 -0.864 -11.891 1 77.56 209 HIS B N 1
ATOM 4186 C CA . HIS B 1 209 ? -19.344 0.569 -12.156 1 77.56 209 HIS B CA 1
ATOM 4187 C C . HIS B 1 209 ? -18.219 1.231 -11.367 1 77.56 209 HIS B C 1
ATOM 4189 O O . HIS B 1 209 ? -18.078 2.457 -11.383 1 77.56 209 HIS B O 1
ATOM 4195 N N . LEU B 1 210 ? -17.453 0.408 -10.758 1 81.12 210 LEU B N 1
ATOM 4196 C CA . LEU B 1 210 ? -16.391 0.966 -9.945 1 81.12 210 LEU B CA 1
ATOM 4197 C C . LEU B 1 210 ? -15.148 1.259 -10.789 1 81.12 210 LEU B C 1
ATOM 4199 O O . LEU B 1 210 ? -14.742 0.429 -11.609 1 81.12 210 LEU B O 1
ATOM 4203 N N . ARG B 1 211 ? -14.617 2.414 -10.695 1 72.44 211 ARG B N 1
ATOM 4204 C CA . ARG B 1 211 ? -13.383 2.764 -11.383 1 72.44 211 ARG B CA 1
ATOM 4205 C C . ARG B 1 211 ? -12.172 2.518 -10.484 1 72.44 211 ARG B C 1
ATOM 4207 O O . ARG B 1 211 ? -11.172 1.95 -10.93 1 72.44 211 ARG B O 1
ATOM 4214 N N . ASN B 1 212 ? -12.102 3.072 -9.188 1 76.06 212 ASN B N 1
ATOM 4215 C CA . ASN B 1 212 ? -10.938 3.061 -8.305 1 76.06 212 ASN B CA 1
ATOM 4216 C C . ASN B 1 212 ? -11.172 2.182 -7.078 1 76.06 212 ASN B C 1
ATOM 4218 O O . ASN B 1 212 ? -10.383 2.207 -6.133 1 76.06 212 ASN B O 1
ATOM 4222 N N . GLY B 1 213 ? -12.18 1.656 -6.926 1 91.25 213 GLY B N 1
ATOM 4223 C CA . GLY B 1 213 ? -12.422 0.806 -5.773 1 91.25 213 GLY B CA 1
ATOM 4224 C C . GLY B 1 213 ? -13.562 1.289 -4.898 1 91.25 213 GLY B C 1
ATOM 4225 O O . GLY B 1 213 ? -14.25 2.256 -5.242 1 91.25 213 GLY B O 1
ATOM 4226 N N . ALA B 1 214 ? -13.742 0.54 -3.861 1 95.88 214 ALA B N 1
ATOM 4227 C CA . ALA B 1 214 ? -14.852 0.843 -2.961 1 95.88 214 ALA B CA 1
ATOM 4228 C C . ALA B 1 214 ? -14.664 0.159 -1.609 1 95.88 214 ALA B C 1
ATOM 4230 O O . ALA B 1 214 ? -13.961 -0.849 -1.509 1 95.88 214 ALA B O 1
ATOM 4231 N N . ILE B 1 215 ? -15.266 0.789 -0.661 1 96.81 215 ILE B N 1
ATOM 4232 C CA . ILE B 1 215 ? -15.312 0.167 0.659 1 96.81 215 ILE B CA 1
ATOM 4233 C C . ILE B 1 215 ? -16.75 0.128 1.16 1 96.81 215 ILE B C 1
ATOM 4235 O O . ILE B 1 215 ? -17.594 0.939 0.745 1 96.81 215 ILE B O 1
ATOM 4239 N N . SER B 1 216 ? -17.047 -0.803 1.948 1 95.62 216 SER B N 1
ATOM 4240 C CA . SER B 1 216 ? -18.312 -0.855 2.654 1 95.62 216 SER B CA 1
ATOM 4241 C C . SER B 1 216 ? -18.125 -0.716 4.16 1 95.62 216 SER B C 1
ATOM 4243 O O . SER B 1 216 ? -17.141 -1.212 4.711 1 95.62 216 SER B O 1
ATOM 4245 N N . LEU B 1 217 ? -19.031 -0.108 4.812 1 95.12 217 LEU B N 1
ATOM 4246 C CA . LEU B 1 217 ? -18.891 0.205 6.23 1 95.12 217 LEU B CA 1
ATOM 4247 C C . LEU B 1 217 ? -18.906 -1.067 7.074 1 95.12 217 LEU B C 1
ATOM 4249 O O . LEU B 1 217 ? -18.375 -1.089 8.188 1 95.12 217 LEU B O 1
ATOM 4253 N N . ASP B 1 218 ? -19.422 -2.113 6.547 1 91.88 218 ASP B N 1
ATOM 4254 C CA . ASP B 1 218 ? -19.469 -3.363 7.297 1 91.88 218 ASP B CA 1
ATOM 4255 C C . ASP B 1 218 ? -18.234 -4.211 7.043 1 91.88 218 ASP B C 1
ATOM 4257 O O . ASP B 1 218 ? -18.141 -5.348 7.512 1 91.88 218 ASP B O 1
ATOM 4261 N N . GLY B 1 219 ? -17.297 -3.732 6.176 1 93.06 219 GLY B N 1
ATOM 4262 C CA . GLY B 1 219 ? -16 -4.402 6.219 1 93.06 219 GLY B CA 1
ATOM 4263 C C . GLY B 1 219 ? -15.477 -4.762 4.84 1 93.06 219 GLY B C 1
ATOM 4264 O O . GLY B 1 219 ? -14.352 -5.246 4.711 1 93.06 219 GLY B O 1
ATOM 4265 N N . GLY B 1 220 ? -16.219 -4.559 3.834 1 93.38 220 GLY B N 1
ATOM 4266 C CA . GLY B 1 220 ? -15.773 -4.902 2.494 1 93.38 220 GLY B CA 1
ATOM 4267 C C . GLY B 1 220 ? -14.812 -3.885 1.91 1 93.38 220 GLY B C 1
ATOM 4268 O O . GLY B 1 220 ? -14.969 -2.682 2.121 1 93.38 220 GLY B O 1
ATOM 4269 N N . ILE B 1 221 ? -13.805 -4.418 1.168 1 95.19 221 ILE B N 1
ATOM 4270 C CA . ILE B 1 221 ? -12.844 -3.525 0.52 1 95.19 221 ILE B CA 1
ATOM 4271 C C . ILE B 1 221 ? -12.508 -4.059 -0.871 1 95.19 221 ILE B C 1
ATOM 4273 O O . ILE B 1 221 ? -12.07 -5.203 -1.015 1 95.19 221 ILE B O 1
ATOM 4277 N N . ILE B 1 222 ? -12.688 -3.219 -1.784 1 94.44 222 ILE B N 1
ATOM 4278 C CA . ILE B 1 222 ? -12.242 -3.422 -3.156 1 94.44 222 ILE B CA 1
ATOM 4279 C C . ILE B 1 222 ? -11.211 -2.354 -3.525 1 94.44 222 ILE B C 1
ATOM 4281 O O . ILE B 1 222 ? -11.523 -1.16 -3.535 1 94.44 222 ILE B O 1
ATOM 4285 N N . LYS B 1 223 ? -9.992 -2.717 -3.783 1 93.31 223 LYS B N 1
ATOM 4286 C CA . LYS B 1 223 ? -8.93 -1.768 -4.094 1 93.31 223 LYS B CA 1
ATOM 4287 C C . LYS B 1 223 ? -8.938 -1.395 -5.574 1 93.31 223 LYS B C 1
ATOM 4289 O O . LYS B 1 223 ? -8.383 -0.368 -5.965 1 93.31 223 LYS B O 1
ATOM 4294 N N . GLY B 1 224 ? -9.656 -2.195 -6.348 1 87.5 224 GLY B N 1
ATOM 4295 C CA . GLY B 1 224 ? -9.719 -1.943 -7.781 1 87.5 224 GLY B CA 1
ATOM 4296 C C . GLY B 1 224 ? -8.695 -2.734 -8.57 1 87.5 224 GLY B C 1
ATOM 4297 O O . GLY B 1 224 ? -7.789 -3.344 -7.996 1 87.5 224 GLY B O 1
ATOM 4298 N N . ASP B 1 225 ? -8.898 -2.777 -9.789 1 90.06 225 ASP B N 1
ATOM 4299 C CA . ASP B 1 225 ? -7.992 -3.418 -10.742 1 90.06 225 ASP B CA 1
ATOM 4300 C C . ASP B 1 225 ? -7.641 -4.832 -10.289 1 90.06 225 ASP B C 1
ATOM 4302 O O . ASP B 1 225 ? -6.461 -5.184 -10.195 1 90.06 225 ASP B O 1
ATOM 43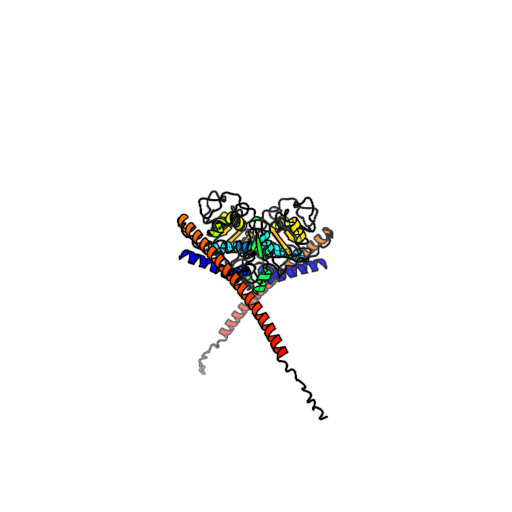06 N N . GLY B 1 226 ? -8.594 -5.566 -9.836 1 90.5 226 GLY B N 1
ATOM 4307 C CA . GLY B 1 226 ? -8.477 -6.988 -9.547 1 90.5 226 GLY B CA 1
ATOM 4308 C C . GLY B 1 226 ? -8.039 -7.27 -8.125 1 90.5 226 GLY B C 1
ATOM 4309 O O . GLY B 1 226 ? -7.859 -8.43 -7.742 1 90.5 226 GLY B O 1
ATOM 4310 N N . MET B 1 227 ? -7.91 -6.273 -7.371 1 94.19 227 MET B N 1
ATOM 4311 C CA . MET B 1 227 ? -7.414 -6.492 -6.016 1 94.19 227 MET B CA 1
ATOM 4312 C C . MET B 1 227 ? -8.523 -6.309 -4.992 1 94.19 227 MET B C 1
ATOM 4314 O O . MET B 1 227 ? -9.25 -5.312 -5.027 1 94.19 227 MET B O 1
ATOM 4318 N N . LEU B 1 228 ? -8.633 -7.297 -4.098 1 94.31 228 LEU B N 1
ATOM 4319 C CA . LEU B 1 228 ? -9.547 -7.285 -2.959 1 94.31 228 LEU B CA 1
ATOM 4320 C C . LEU B 1 228 ? -8.789 -7.426 -1.646 1 94.31 228 LEU B C 1
ATOM 4322 O O . LEU B 1 228 ? -7.695 -8 -1.617 1 94.31 228 LEU B O 1
ATOM 4326 N N . LEU B 1 229 ? -9.312 -6.824 -0.706 1 95.81 229 LEU B N 1
ATOM 4327 C CA . LEU B 1 229 ? -8.789 -7.043 0.638 1 95.81 229 LEU B CA 1
ATOM 4328 C C . LEU B 1 229 ? -9.789 -7.82 1.491 1 95.81 229 LEU B C 1
ATOM 4330 O O . LEU B 1 229 ? -10.867 -7.312 1.808 1 95.81 229 LEU B O 1
ATOM 4334 N N . LEU B 1 230 ? -9.383 -9.023 1.824 1 94.44 230 LEU B N 1
ATOM 4335 C CA . LEU B 1 230 ? -10.258 -9.914 2.578 1 94.44 230 LEU B CA 1
ATOM 4336 C C . LEU B 1 230 ? -9.797 -10.031 4.027 1 94.44 230 LEU B C 1
ATOM 4338 O O . LEU B 1 230 ? -8.82 -9.406 4.422 1 94.44 230 LEU B O 1
ATOM 4342 N N . GLY B 1 231 ? -10.609 -10.781 4.777 1 91.31 231 GLY B N 1
ATOM 4343 C CA . GLY B 1 231 ? -10.305 -10.922 6.191 1 91.31 231 GLY B CA 1
ATOM 4344 C C . GLY B 1 231 ? -10.945 -9.852 7.051 1 91.31 231 GLY B C 1
ATOM 4345 O O . GLY B 1 231 ? -11.75 -9.055 6.562 1 91.31 231 GLY B O 1
ATOM 4346 N N . TYR B 1 232 ? -10.531 -10 8.375 1 86.44 232 TYR B N 1
ATOM 4347 C CA . TYR B 1 232 ? -11.078 -9.047 9.328 1 86.44 232 TYR B CA 1
ATOM 4348 C C . TYR B 1 232 ? -10.031 -8.664 10.375 1 86.44 232 TYR B C 1
ATOM 4350 O O . TYR B 1 232 ? -9.367 -9.539 10.938 1 86.44 232 TYR B O 1
ATOM 4358 N N . SER B 1 233 ? -9.703 -7.453 10.375 1 86.62 233 SER B N 1
ATOM 4359 C CA . SER B 1 233 ? -8.836 -6.883 11.398 1 86.62 233 SER B CA 1
ATOM 4360 C C . SER B 1 233 ? -9.047 -5.375 11.523 1 86.62 233 SER B C 1
ATOM 4362 O O . SER B 1 233 ? -9.234 -4.688 10.516 1 86.62 233 SER B O 1
ATOM 4364 N N . ASP B 1 234 ? -9.047 -5.039 12.766 1 88.44 234 ASP B N 1
ATOM 4365 C CA . ASP B 1 234 ? -9.188 -3.602 12.984 1 88.44 234 ASP B CA 1
ATOM 4366 C C . ASP B 1 234 ? -7.82 -2.932 13.117 1 88.44 234 ASP B C 1
ATOM 4368 O O . ASP B 1 234 ? -6.914 -3.479 13.75 1 88.44 234 ASP B O 1
ATOM 4372 N N . PRO B 1 235 ? -7.758 -1.827 12.438 1 93.62 235 PRO B N 1
ATOM 4373 C CA . PRO B 1 235 ? -6.5 -1.087 12.578 1 93.62 235 PRO B CA 1
ATOM 4374 C C . PRO B 1 235 ? -6.359 -0.405 13.938 1 93.62 235 PRO B C 1
ATOM 4376 O O . PRO B 1 235 ? -7.359 -0.023 14.547 1 93.62 235 PRO B O 1
ATOM 4379 N N . GLU B 1 236 ? -5.133 -0.277 14.359 1 90.69 236 GLU B N 1
ATOM 4380 C CA . GLU B 1 236 ? -4.871 0.398 15.633 1 90.69 236 GLU B CA 1
ATOM 4381 C C . GLU B 1 236 ? -4.973 1.913 15.477 1 90.69 236 GLU B C 1
ATOM 4383 O O . GLU B 1 236 ? -5.445 2.602 16.391 1 90.69 236 GLU B O 1
ATOM 4388 N N . ILE B 1 237 ? -4.531 2.369 14.391 1 96.56 237 ILE B N 1
ATOM 4389 C CA . ILE B 1 237 ? -4.539 3.803 14.125 1 96.56 237 ILE B CA 1
ATOM 4390 C C . ILE B 1 237 ? -5.645 4.137 13.125 1 96.56 237 ILE B C 1
ATOM 4392 O O . ILE B 1 237 ? -5.652 3.623 12 1 96.56 237 ILE B O 1
ATOM 4396 N N . ILE B 1 238 ? -6.594 4.93 13.578 1 97.19 238 ILE B N 1
ATOM 4397 C CA . ILE B 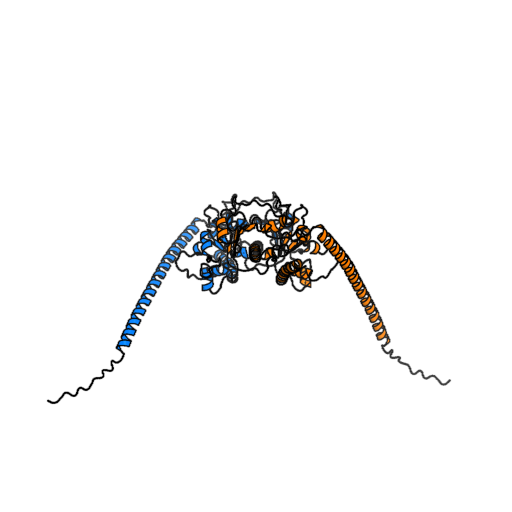1 238 ? -7.688 5.344 12.703 1 97.19 238 ILE B CA 1
ATOM 4398 C C . ILE B 1 238 ? -7.809 6.863 12.711 1 97.19 238 ILE B C 1
ATOM 4400 O O . ILE B 1 238 ? -7.223 7.535 13.57 1 97.19 238 ILE B O 1
ATOM 4404 N N . PHE B 1 239 ? -8.5 7.414 11.734 1 97.81 239 PHE B N 1
ATOM 4405 C CA . PHE B 1 239 ? -8.789 8.844 11.75 1 97.81 239 PHE B CA 1
ATOM 4406 C C . PHE B 1 239 ? -9.602 9.227 12.984 1 97.81 239 PHE B C 1
ATOM 4408 O O . PHE B 1 239 ? -10.484 8.477 13.406 1 97.81 239 PHE B O 1
ATOM 4415 N N . PRO B 1 240 ? -9.289 10.359 13.492 1 96.75 240 PRO B N 1
ATOM 4416 C CA . PRO B 1 240 ? -10.141 10.836 14.586 1 96.75 240 PRO B CA 1
ATOM 4417 C C . PRO B 1 240 ? -11.609 10.938 14.18 1 96.75 240 PRO B C 1
ATOM 4419 O O . PRO B 1 240 ? -11.922 11.383 13.07 1 96.75 240 PRO B O 1
ATOM 4422 N N . VAL B 1 241 ? -12.492 10.477 15.078 1 94.88 241 VAL B N 1
ATOM 4423 C CA . VAL B 1 241 ? -13.93 10.477 14.82 1 94.88 241 VAL B CA 1
ATOM 4424 C C . VAL B 1 241 ? -14.578 11.688 15.477 1 94.88 241 VAL B C 1
ATOM 4426 O O . VAL B 1 241 ? -14.484 11.867 16.688 1 94.88 241 VAL B O 1
ATOM 4429 N N . MET B 1 242 ? -15.164 12.531 14.617 1 88.5 242 MET B N 1
ATOM 4430 C CA . MET B 1 242 ? -15.891 13.711 15.086 1 88.5 242 MET B CA 1
ATOM 4431 C C . MET B 1 242 ? -17.25 13.828 14.398 1 88.5 242 MET B C 1
ATOM 4433 O O . MET B 1 242 ? -17.312 13.922 13.172 1 88.5 242 MET B O 1
ATOM 4437 N N . PRO B 1 243 ? -18.297 13.617 15.266 1 75 243 PRO B N 1
ATOM 4438 C CA . PRO B 1 243 ? -19.609 13.742 14.641 1 75 243 PRO B CA 1
ATOM 4439 C C . PRO B 1 243 ? -19.797 15.07 13.914 1 75 243 PRO B C 1
ATOM 4441 O O . PRO B 1 243 ? -19.234 16.094 14.32 1 75 243 PRO B O 1
ATOM 4444 N N . ASP B 1 244 ? -20.234 15.023 12.68 1 60.62 244 ASP B N 1
ATOM 4445 C CA . ASP B 1 244 ? -20.469 16.203 11.844 1 60.62 244 ASP B CA 1
ATOM 4446 C C . ASP B 1 244 ? -21.141 17.312 12.633 1 60.62 244 ASP B C 1
ATOM 4448 O O . ASP B 1 244 ? -22.141 17.078 13.32 1 60.62 244 ASP B O 1
ATOM 4452 N N . ALA B 1 245 ? -20.453 18.188 13.352 1 49.78 245 ALA B N 1
ATOM 4453 C CA . ALA B 1 245 ? -21.203 19.344 13.828 1 49.78 245 ALA B CA 1
ATOM 4454 C C . ALA B 1 245 ? -22.109 19.891 12.734 1 49.78 245 ALA B C 1
ATOM 4456 O O . ALA B 1 245 ? -21.766 19.828 11.547 1 49.78 245 ALA B O 1
ATOM 4457 N N . PRO B 1 246 ? -23.359 20.141 12.953 1 42.97 246 PRO B N 1
ATOM 4458 C CA . PRO B 1 246 ? -24.109 20.906 11.953 1 42.97 246 PRO B CA 1
ATOM 4459 C C . PRO B 1 246 ? -23.266 22.031 11.344 1 42.97 246 PRO B C 1
ATOM 4461 O O . PRO B 1 246 ? -22.328 22.531 11.984 1 42.97 246 PRO B O 1
ATOM 4464 N N . ASP B 1 247 ? -23.094 22.219 10.078 1 39.16 247 ASP B N 1
ATOM 4465 C CA . ASP B 1 247 ? -22.641 23.469 9.469 1 39.16 247 ASP B CA 1
ATOM 4466 C C . ASP B 1 247 ? -23 24.656 10.352 1 39.16 247 ASP B C 1
ATOM 4468 O O . ASP B 1 247 ? -23.969 25.359 10.086 1 39.16 247 ASP B O 1
ATOM 4472 N N . ILE B 1 248 ? -23.281 24.734 11.625 1 36.75 248 ILE B N 1
ATOM 4473 C CA . ILE B 1 248 ? -23.5 26.047 12.242 1 36.75 248 ILE B CA 1
ATOM 4474 C C . ILE B 1 248 ? -22.406 27.016 11.789 1 36.75 248 ILE B C 1
ATOM 4476 O O . ILE B 1 248 ? -21.219 26.781 12.023 1 36.75 248 ILE B O 1
ATOM 4480 N N . LEU B 1 249 ? -22.641 27.859 10.789 1 36.19 249 LEU B N 1
ATOM 4481 C CA . LEU B 1 249 ? -22.172 29.188 10.383 1 36.19 249 LEU B CA 1
ATOM 4482 C C . LEU B 1 249 ? -21.766 30.016 11.594 1 36.19 249 LEU B C 1
ATOM 4484 O O . LEU B 1 249 ? -22.609 30.672 12.219 1 36.19 249 LEU B O 1
ATOM 4488 N N . GLU B 1 250 ? -21.188 29.688 12.641 1 36.28 250 GLU B N 1
ATOM 4489 C CA . GLU B 1 250 ? -20.75 30.844 13.438 1 36.28 250 GLU B CA 1
ATOM 4490 C C . GLU B 1 250 ? -20.125 31.922 12.555 1 36.28 250 GLU B C 1
ATOM 4492 O O . GLU B 1 250 ? -19.516 31.609 11.523 1 36.28 250 GLU B O 1
ATOM 4497 N N . ASP B 1 251 ? -20.688 33.156 12.578 1 36.06 251 ASP B N 1
ATOM 4498 C CA . ASP B 1 251 ? -20.219 34.344 11.883 1 36.06 251 ASP B CA 1
ATOM 4499 C C . ASP B 1 251 ? -18.703 34.406 11.82 1 36.06 251 ASP B C 1
ATOM 4501 O O . ASP B 1 251 ? -18.031 34.25 12.844 1 36.06 251 ASP B O 1
ATOM 4505 N N . PRO B 1 252 ? -18.109 34.219 10.742 1 36.72 252 PRO B N 1
ATOM 4506 C CA . PRO B 1 252 ? -16.672 34.344 10.57 1 36.72 252 PRO B CA 1
ATOM 4507 C C . PRO B 1 252 ? -16.062 35.5 11.375 1 36.72 252 PRO B C 1
ATOM 4509 O O . PRO B 1 252 ? -14.867 35.5 11.656 1 36.72 252 PRO B O 1
ATOM 4512 N N . GLU B 1 253 ? -16.828 36.594 11.594 1 37.25 253 GLU B N 1
ATOM 4513 C CA . GLU B 1 253 ? -16.328 37.812 12.227 1 37.25 253 GLU B CA 1
ATOM 4514 C C . GLU B 1 253 ? -15.867 37.531 13.656 1 37.25 253 GLU B C 1
ATOM 4516 O O . GLU B 1 253 ? -14.852 38.094 14.094 1 37.25 253 GLU B O 1
ATOM 4521 N N . ASP B 1 254 ? -16.75 36.875 14.375 1 39.41 254 ASP B N 1
ATOM 4522 C CA . ASP B 1 254 ? -16.469 36.812 15.805 1 39.41 254 ASP B CA 1
ATOM 4523 C C . ASP B 1 254 ? -15.328 35.844 16.094 1 39.41 254 ASP B C 1
ATOM 4525 O O . ASP B 1 254 ? -14.484 36.125 16.953 1 39.41 254 ASP B O 1
ATOM 4529 N N . VAL B 1 255 ? -15.258 34.75 15.422 1 36.81 255 VAL B N 1
ATOM 4530 C CA . VAL B 1 255 ? -14.273 33.75 15.781 1 36.81 255 VAL B CA 1
ATOM 4531 C C . VAL B 1 255 ? -12.922 34.094 15.18 1 36.81 255 VAL B C 1
ATOM 4533 O O . VAL B 1 255 ? -11.875 33.781 15.75 1 36.81 255 VAL B O 1
ATOM 4536 N N . PHE B 1 256 ? -12.82 34.75 14.055 1 34.16 256 PHE B N 1
ATOM 4537 C CA . PHE B 1 256 ? -11.586 35.281 13.492 1 34.16 256 PHE B CA 1
ATOM 4538 C C . PHE B 1 256 ? -10.953 36.312 14.445 1 34.16 256 PHE B C 1
ATOM 4540 O O . PHE B 1 256 ? -9.742 36.281 14.664 1 34.16 256 PHE B O 1
ATOM 4547 N N . THR B 1 257 ? -11.781 37.188 14.961 1 43.22 257 THR B N 1
ATOM 4548 C CA . THR B 1 257 ? -11.297 38.219 15.906 1 43.22 257 THR B CA 1
ATOM 4549 C C . THR B 1 257 ? -10.789 37.531 17.172 1 43.22 257 THR B C 1
ATOM 4551 O O . THR B 1 257 ? -9.773 37.969 17.734 1 43.22 257 THR B O 1
ATOM 4554 N N . LYS B 1 258 ? -11.469 36.438 17.578 1 42 258 LYS B N 1
ATOM 4555 C CA . LYS B 1 258 ? -11.047 35.812 18.812 1 42 258 LYS B CA 1
ATOM 4556 C C . LYS B 1 258 ? -9.766 35 18.609 1 42 258 LYS B C 1
ATOM 4558 O O . LYS B 1 258 ? -8.867 35.031 19.453 1 42 258 LYS B O 1
ATOM 4563 N N . VAL B 1 259 ? -9.703 34.344 17.531 1 40.62 259 VAL B N 1
ATOM 4564 C CA . VAL B 1 259 ? -8.523 33.562 17.219 1 40.62 259 VAL B CA 1
ATOM 4565 C C . VAL B 1 259 ? -7.344 34.469 16.891 1 40.62 259 VAL B C 1
ATOM 4567 O O . VAL B 1 259 ? -6.219 34.219 17.328 1 40.62 259 VAL B O 1
ATOM 4570 N N . LYS B 1 260 ? -7.605 35.531 16.188 1 41.34 260 LYS B N 1
ATOM 4571 C CA . LYS B 1 260 ? -6.582 36.562 16 1 41.34 260 LYS B CA 1
ATOM 4572 C C . LYS B 1 260 ? -6.105 37.125 17.344 1 41.34 260 LYS B C 1
ATOM 4574 O O . LYS B 1 260 ? -4.906 37.281 17.562 1 41.34 260 LYS B O 1
ATOM 4579 N N . LYS B 1 261 ? -7.086 37.375 18.188 1 47.41 261 LYS B N 1
ATOM 4580 C CA . LYS B 1 261 ? -6.766 37.875 19.516 1 47.41 261 LYS B CA 1
ATOM 4581 C C . LYS B 1 261 ? -6.02 36.844 20.344 1 47.41 261 LYS B C 1
ATOM 4583 O O . LYS B 1 261 ? -5.047 37.156 21.016 1 47.41 261 LYS B O 1
ATOM 4588 N N . MET B 1 262 ? -6.445 35.625 20.203 1 43.97 262 MET B N 1
ATOM 4589 C CA . MET B 1 262 ? -5.801 34.531 20.953 1 43.97 262 MET B CA 1
ATOM 4590 C C . MET B 1 262 ? -4.426 34.219 20.375 1 43.97 262 MET B C 1
ATOM 4592 O O . MET B 1 262 ? -3.465 34.031 21.125 1 43.97 262 MET B O 1
ATOM 4596 N N . ASN B 1 263 ? -4.34 34.156 19.172 1 44.12 263 ASN B N 1
ATOM 4597 C CA . ASN B 1 263 ? -3.045 34 18.531 1 44.12 263 ASN B CA 1
ATOM 4598 C C . ASN B 1 263 ? -2.121 35.188 18.812 1 44.12 263 ASN B C 1
ATOM 4600 O O . ASN B 1 263 ? -0.919 35 19.016 1 44.12 263 ASN B O 1
ATOM 4604 N N . ALA B 1 264 ? -2.688 36.375 18.812 1 46.88 264 ALA B N 1
ATOM 4605 C CA . ALA B 1 264 ? -1.944 37.562 19.234 1 46.88 264 ALA B CA 1
ATOM 4606 C C . ALA B 1 264 ? -1.482 37.438 20.688 1 46.88 264 ALA B C 1
ATOM 4608 O O . ALA B 1 264 ? -0.334 37.75 21 1 46.88 264 ALA B O 1
ATOM 4609 N N . GLU B 1 265 ? -2.404 36.875 21.453 1 50.78 265 GLU B N 1
ATOM 4610 C CA . GLU B 1 265 ? -2.049 36.688 22.859 1 50.78 265 GLU B CA 1
ATOM 4611 C C . GLU B 1 265 ? -1.026 35.562 23.016 1 50.78 265 GLU B C 1
ATOM 4613 O O . GLU B 1 265 ? -0.092 35.688 23.812 1 50.78 265 GLU B O 1
ATOM 4618 N N . LYS B 1 266 ? -1.211 34.562 22.297 1 46.56 266 LYS B N 1
ATOM 4619 C CA . LYS B 1 266 ? -0.276 33.438 22.328 1 46.56 266 LYS B CA 1
ATOM 4620 C C . LYS B 1 266 ? 1.088 33.844 21.781 1 46.56 266 LYS B C 1
ATOM 4622 O O . LYS B 1 266 ? 2.123 33.469 22.328 1 46.56 266 LYS B O 1
ATOM 4627 N N . SER B 1 267 ? 1.159 34.594 20.766 1 49.03 267 SER B N 1
ATOM 4628 C CA . SER B 1 267 ? 2.404 35.188 20.281 1 49.03 267 SER B CA 1
ATOM 4629 C C . SER B 1 267 ? 3.078 36.031 21.344 1 49.03 267 SER B C 1
ATOM 4631 O O . SER B 1 267 ? 4.301 36 21.5 1 49.03 267 SER B O 1
ATOM 4633 N N . VAL B 1 268 ? 2.201 36.812 22.094 1 52.75 268 VAL B N 1
ATOM 4634 C CA . VAL B 1 268 ? 2.713 37.625 23.203 1 52.75 268 VAL B CA 1
ATOM 4635 C C . VAL B 1 268 ? 3.258 36.688 24.297 1 52.75 268 VAL B C 1
ATOM 4637 O O . VAL B 1 268 ? 4.34 36.938 24.828 1 52.75 268 VAL B O 1
ATOM 4640 N N . LEU B 1 269 ? 2.506 35.594 24.438 1 51.12 269 LEU B N 1
ATOM 4641 C CA . LEU B 1 269 ? 2.951 34.656 25.469 1 51.12 269 LEU B CA 1
ATOM 4642 C C . LEU B 1 269 ? 4.215 33.938 25.016 1 51.12 269 LEU B C 1
ATOM 4644 O O . LEU B 1 269 ? 5.145 33.75 25.812 1 51.12 269 LEU B O 1
ATOM 4648 N N . GLU B 1 270 ? 4.324 33.594 23.844 1 53.84 270 GLU B N 1
ATOM 4649 C CA . GLU B 1 270 ? 5.512 32.969 23.281 1 53.84 270 GLU B CA 1
ATOM 4650 C C . GLU B 1 270 ? 6.711 33.906 23.328 1 53.84 270 GLU B C 1
ATOM 4652 O O . GLU B 1 270 ? 7.828 33.5 23.641 1 53.84 270 GLU B O 1
ATOM 4657 N N . THR B 1 271 ? 6.426 35.094 23.016 1 54.66 271 THR B N 1
ATOM 4658 C CA . THR B 1 271 ? 7.457 36.125 23.125 1 54.66 271 THR B CA 1
ATOM 4659 C C . THR B 1 271 ? 7.945 36.25 24.562 1 54.66 271 THR B C 1
ATOM 4661 O O . THR B 1 271 ? 9.148 36.344 24.812 1 54.66 271 THR B O 1
ATOM 4664 N N . VAL B 1 272 ? 6.957 36.125 25.438 1 55.34 272 VAL B N 1
ATOM 4665 C CA . VAL B 1 272 ? 7.289 36.25 26.859 1 55.34 272 VAL B CA 1
ATOM 4666 C C . VAL B 1 272 ? 8.047 35 27.297 1 55.34 272 VAL B C 1
ATOM 4668 O O . VAL B 1 272 ? 9.047 35.094 28.016 1 55.34 272 VAL B O 1
ATOM 4671 N N . GLU B 1 273 ? 7.633 33.906 26.859 1 52.78 273 GLU B N 1
ATOM 4672 C CA . GLU B 1 273 ? 8.281 32.656 27.203 1 52.78 273 GLU B CA 1
ATOM 4673 C C . GLU B 1 273 ? 9.695 32.594 26.625 1 52.78 273 GLU B C 1
ATOM 4675 O O . GLU B 1 273 ? 10.617 32.125 27.297 1 52.78 273 GLU B O 1
ATOM 4680 N N . ASN B 1 274 ? 9.867 32.969 25.5 1 53.56 274 ASN B N 1
ATOM 4681 C CA . ASN B 1 274 ? 11.188 33.094 24.891 1 53.56 274 ASN B CA 1
ATOM 4682 C C . ASN B 1 274 ? 12.086 34.031 25.688 1 53.56 274 ASN B C 1
ATOM 4684 O O . ASN B 1 274 ? 13.266 33.75 25.891 1 53.56 274 ASN B O 1
ATOM 4688 N N . LYS B 1 275 ? 11.438 35.031 26.125 1 55.12 275 LYS B N 1
ATOM 4689 C CA . LYS B 1 275 ? 12.172 35.969 26.969 1 55.12 275 LYS B CA 1
ATOM 4690 C C . LYS B 1 275 ? 12.578 35.312 28.297 1 55.12 275 LYS B C 1
ATOM 4692 O O . LYS B 1 275 ? 13.695 35.5 28.766 1 55.12 275 LYS B O 1
ATOM 4697 N N . ILE B 1 276 ? 11.695 34.531 28.734 1 54.38 276 ILE B N 1
ATOM 4698 C CA . ILE B 1 276 ? 11.961 33.844 29.984 1 54.38 276 ILE B CA 1
ATOM 4699 C C . ILE B 1 276 ? 13.07 32.812 29.781 1 54.38 276 ILE B C 1
ATOM 4701 O O . ILE B 1 276 ? 13.992 32.719 30.594 1 54.38 276 ILE B O 1
ATOM 4705 N N . ARG B 1 277 ? 13.008 32.156 28.797 1 56.19 277 ARG B N 1
ATOM 4706 C CA . ARG B 1 277 ? 14 31.141 28.469 1 56.19 277 ARG B CA 1
ATOM 4707 C C . ARG B 1 277 ? 15.375 31.75 28.25 1 56.19 277 ARG B C 1
ATOM 4709 O O . ARG B 1 277 ? 16.375 31.234 28.766 1 56.19 277 ARG B O 1
ATOM 4716 N N . LYS B 1 278 ? 15.375 32.75 27.531 1 62.66 278 LYS B N 1
ATOM 4717 C CA . LYS B 1 278 ? 16.625 33.469 27.344 1 62.66 278 LYS B CA 1
ATOM 4718 C C . LYS B 1 278 ? 17.172 33.969 28.672 1 62.66 278 LYS B C 1
ATOM 4720 O O . LYS B 1 278 ? 18.391 33.906 28.906 1 62.66 278 LYS B O 1
ATOM 4725 N N . ALA B 1 279 ? 16.234 34.375 29.484 1 59.62 279 ALA B N 1
ATOM 4726 C CA . ALA B 1 279 ? 16.641 34.844 30.812 1 59.62 279 ALA B CA 1
ATOM 4727 C C . ALA B 1 279 ? 17.172 33.719 31.672 1 59.62 279 ALA B C 1
ATOM 4729 O O . ALA B 1 279 ? 18.156 33.875 32.406 1 59.62 279 ALA B O 1
ATOM 4730 N N . GLU B 1 280 ? 16.609 32.625 31.453 1 60.06 280 GLU B N 1
ATOM 4731 C CA . GLU B 1 280 ? 17.047 31.438 32.219 1 60.06 280 GLU B CA 1
ATOM 4732 C C . GLU B 1 280 ? 18.406 30.938 31.719 1 60.06 280 GLU B C 1
ATOM 4734 O O . GLU B 1 280 ? 19.25 30.562 32.531 1 60.06 280 GLU B O 1
ATOM 4739 N N . GLU B 1 281 ? 18.609 30.953 30.578 1 65.81 281 GLU B N 1
ATOM 4740 C CA . GLU B 1 281 ? 19.891 30.609 29.984 1 65.81 281 GLU B CA 1
ATOM 4741 C C . GLU B 1 281 ? 20.984 31.562 30.469 1 65.81 281 GLU B C 1
ATOM 4743 O O . GLU B 1 281 ? 22.094 31.125 30.797 1 65.81 281 GLU B O 1
ATOM 4748 N N . ASN B 1 282 ? 20.609 32.719 30.438 1 61.75 282 ASN B N 1
ATOM 4749 C CA . ASN B 1 282 ? 21.547 33.75 30.922 1 61.75 282 ASN B CA 1
ATOM 4750 C C . ASN B 1 282 ? 21.875 33.531 32.406 1 61.75 282 ASN B C 1
ATOM 4752 O O . ASN B 1 282 ? 23.016 33.656 32.812 1 61.75 282 ASN B O 1
ATOM 4756 N N . ARG B 1 283 ? 20.891 33.156 33.062 1 59.06 283 ARG B N 1
ATOM 4757 C CA . ARG B 1 283 ? 21.062 32.844 34.469 1 59.06 283 ARG B CA 1
ATOM 4758 C C . ARG B 1 283 ? 21.984 31.641 34.656 1 59.06 283 ARG B C 1
ATOM 4760 O O . ARG B 1 283 ? 22.906 31.672 35.5 1 59.06 283 ARG B O 1
ATOM 4767 N N . GLN B 1 284 ? 21.797 30.734 33.938 1 63.75 284 GLN B N 1
ATOM 4768 C CA . GLN B 1 284 ? 22.609 29.531 34.031 1 63.75 284 GLN B CA 1
ATOM 4769 C C . GLN B 1 284 ? 24.062 29.812 33.688 1 63.75 284 GLN B C 1
ATOM 4771 O O . GLN B 1 284 ? 24.984 29.312 34.344 1 63.75 284 GLN B O 1
ATOM 4776 N N . LYS B 1 285 ? 24.281 30.484 32.656 1 66.94 285 LYS B N 1
ATOM 4777 C CA . LYS B 1 285 ? 25.625 30.891 32.281 1 66.94 285 LYS B CA 1
ATOM 4778 C C . LYS B 1 285 ? 26.297 31.672 33.406 1 66.94 285 LYS B C 1
ATOM 4780 O O . LYS B 1 285 ? 27.484 31.469 33.688 1 66.94 285 LYS B O 1
ATOM 4785 N N . LEU B 1 286 ? 25.531 32.5 34.031 1 62.19 286 LEU B N 1
ATOM 4786 C CA . LEU B 1 286 ? 26.047 33.312 35.125 1 62.19 286 LEU B CA 1
ATOM 4787 C C . LEU B 1 286 ? 26.375 32.438 36.344 1 62.19 286 LEU B C 1
ATOM 4789 O O . LEU B 1 286 ? 27.391 32.656 37 1 62.19 286 LEU B O 1
ATOM 4793 N N . VAL B 1 287 ? 25.547 31.5 36.5 1 64.25 287 VAL B N 1
ATOM 4794 C CA . VAL B 1 287 ? 25.766 30.578 37.625 1 64.25 287 VAL B CA 1
ATOM 4795 C C . VAL B 1 287 ? 27.016 29.75 37.344 1 64.25 287 VAL B C 1
ATOM 4797 O O . VAL B 1 287 ? 27.844 29.562 38.25 1 64.25 287 VAL B O 1
ATOM 4800 N N . MET B 1 288 ? 27.219 29.344 36.25 1 67.25 288 MET B N 1
ATOM 4801 C CA . MET B 1 288 ? 28.391 28.547 35.875 1 67.25 288 MET B CA 1
ATOM 4802 C C . MET B 1 288 ? 29.656 29.375 36 1 67.25 288 MET B C 1
ATOM 4804 O O . MET B 1 288 ? 30.672 28.875 36.5 1 67.25 288 MET B O 1
ATOM 4808 N N . LYS B 1 289 ? 29.609 30.531 35.594 1 64.88 289 LYS B N 1
ATOM 4809 C CA . LYS B 1 289 ? 30.75 31.438 35.75 1 64.88 289 LYS B CA 1
ATOM 4810 C C . LYS B 1 289 ? 31.094 31.656 37.219 1 64.88 289 LYS B C 1
ATOM 4812 O O . LYS B 1 289 ? 32.281 31.656 37.594 1 64.88 289 LYS B O 1
ATOM 4817 N N . ARG B 1 290 ? 30.094 31.766 37.969 1 62.91 290 ARG B N 1
ATOM 4818 C CA . ARG B 1 290 ? 30.266 31.922 39.406 1 62.91 290 ARG B CA 1
ATOM 4819 C C . ARG B 1 290 ? 30.906 30.688 40.031 1 62.91 290 ARG B C 1
ATOM 4821 O O . ARG B 1 290 ? 31.828 30.797 40.844 1 62.91 290 ARG B O 1
ATOM 4828 N N . ASN B 1 291 ? 30.422 29.641 39.594 1 65 291 ASN B N 1
ATOM 4829 C CA . ASN B 1 291 ? 30.938 28.391 40.125 1 65 291 ASN B CA 1
ATOM 4830 C C . ASN B 1 291 ? 32.406 28.172 39.75 1 65 291 ASN B C 1
ATOM 4832 O O . ASN B 1 291 ? 33.219 27.703 40.531 1 65 291 ASN B O 1
ATOM 4836 N N . LYS B 1 292 ? 32.719 28.422 38.594 1 68.06 292 LYS B N 1
ATOM 4837 C CA . LYS B 1 292 ? 34.094 28.344 38.125 1 68.06 292 LYS B CA 1
ATOM 4838 C C . LYS B 1 292 ? 35 29.281 38.906 1 68.06 292 LYS B C 1
ATOM 4840 O O . LYS B 1 292 ? 36.125 28.906 39.281 1 68.06 292 LYS B O 1
ATOM 4845 N N . LYS B 1 293 ? 34.5 30.469 39.156 1 61.12 293 LYS B N 1
ATOM 4846 C CA . LYS B 1 293 ? 35.25 31.422 39.969 1 61.12 293 LYS B CA 1
ATOM 4847 C C . LYS B 1 293 ? 35.438 30.922 41.406 1 61.12 293 LYS B C 1
ATOM 4849 O O . LYS B 1 293 ? 36.5 31.047 41.969 1 61.12 293 LYS B O 1
ATOM 4854 N N . LYS B 1 294 ? 34.375 30.328 41.781 1 62.47 294 LYS B N 1
ATOM 4855 C CA . LYS B 1 294 ? 34.406 29.781 43.125 1 62.47 294 LYS B CA 1
ATOM 4856 C C . LYS B 1 294 ? 35.438 28.641 43.219 1 62.47 294 LYS B C 1
ATOM 4858 O O . LYS B 1 294 ? 36.188 28.547 44.188 1 62.47 294 LYS B O 1
ATOM 4863 N N . ARG B 1 295 ? 35.469 27.844 42.312 1 68.56 295 ARG B N 1
ATOM 4864 C CA . ARG B 1 295 ? 36.406 26.734 42.281 1 68.56 295 ARG B CA 1
ATOM 4865 C C . ARG B 1 295 ? 37.844 27.234 42.25 1 68.56 295 ARG B C 1
ATOM 4867 O O . ARG B 1 295 ? 38.719 26.703 42.938 1 68.56 295 ARG B O 1
ATOM 4874 N N . LYS B 1 296 ? 38.094 28.125 41.469 1 63.81 296 LYS B N 1
ATOM 4875 C CA . LYS B 1 296 ? 39.406 28.719 41.375 1 63.81 296 LYS B CA 1
ATOM 4876 C C . LYS B 1 296 ? 39.812 29.328 42.719 1 63.81 296 LYS B C 1
ATOM 4878 O O . LYS B 1 296 ? 40.969 29.219 43.125 1 63.81 296 LYS B O 1
ATOM 4883 N N . PHE B 1 297 ? 38.875 29.828 43.344 1 60.75 297 PHE B N 1
ATOM 4884 C CA . PHE B 1 297 ? 39.094 30.406 44.656 1 60.75 297 PHE B CA 1
ATOM 4885 C C . PHE B 1 297 ? 39.406 29.328 45.688 1 60.75 297 PHE B C 1
ATOM 4887 O O . PHE B 1 297 ? 40.312 29.484 46.531 1 60.75 297 PHE B O 1
ATOM 4894 N N . ASP B 1 298 ? 38.688 28.312 45.531 1 66.5 298 ASP B N 1
ATOM 4895 C CA . ASP B 1 298 ? 38.875 27.188 46.469 1 66.5 298 ASP B CA 1
ATOM 4896 C C . ASP B 1 298 ? 40.25 26.531 46.25 1 66.5 298 ASP B C 1
ATOM 4898 O O . ASP B 1 298 ? 40.938 26.172 47.188 1 66.5 298 ASP B O 1
ATOM 4902 N N . GLU B 1 299 ? 40.625 26.328 45.062 1 65.81 299 GLU B N 1
ATOM 4903 C CA . GLU B 1 299 ? 41.938 25.781 44.719 1 65.81 299 GLU B CA 1
ATOM 4904 C C . GLU B 1 299 ? 43.062 26.672 45.219 1 65.81 299 GLU B C 1
ATOM 4906 O O . GLU B 1 299 ? 44.062 26.188 45.75 1 65.81 299 GLU B O 1
ATOM 4911 N N . MET B 1 300 ? 42.906 27.891 45.062 1 60.56 300 MET B N 1
ATOM 4912 C CA . MET B 1 300 ? 43.875 28.844 45.562 1 60.56 300 MET B CA 1
ATOM 4913 C C . MET B 1 300 ? 43.969 28.812 47.094 1 60.56 300 MET B C 1
ATOM 4915 O O . MET B 1 300 ? 45.062 28.891 47.656 1 60.56 300 MET B O 1
ATOM 4919 N N . ALA B 1 301 ? 42.844 28.578 47.594 1 61.16 301 ALA B N 1
ATOM 4920 C CA . ALA B 1 301 ? 42.75 28.5 49.062 1 61.16 301 ALA B CA 1
ATOM 4921 C C . ALA B 1 301 ? 43.438 27.234 49.562 1 61.16 301 ALA B C 1
ATOM 4923 O O . ALA B 1 301 ? 44.125 27.266 50.594 1 61.16 301 ALA B O 1
ATOM 4924 N N . GLU B 1 302 ? 43.312 26.156 48.938 1 61.19 302 GLU B N 1
ATOM 4925 C CA . GLU B 1 302 ? 43.906 24.891 49.312 1 61.19 302 GLU B CA 1
ATOM 4926 C C . GLU B 1 302 ? 45.438 24.969 49.188 1 61.19 302 GLU B C 1
ATOM 4928 O O . GLU B 1 302 ? 46.156 24.453 50.062 1 61.19 302 GLU B O 1
ATOM 4933 N N . VAL B 1 303 ? 45.969 25.469 48.125 1 58.75 303 VAL B N 1
ATOM 4934 C CA . VAL B 1 303 ? 47.406 25.641 47.938 1 58.75 303 VAL B CA 1
ATOM 4935 C C . VAL B 1 303 ? 47.969 26.531 49.062 1 58.75 303 VAL B C 1
ATOM 4937 O O . VAL B 1 303 ? 49.062 26.266 49.562 1 58.75 303 VAL B O 1
ATOM 4940 N N . MET B 1 304 ? 47.188 27.469 49.375 1 53.25 304 MET B N 1
ATOM 4941 C CA . MET B 1 304 ? 47.625 28.375 50.406 1 53.25 304 MET B CA 1
ATOM 4942 C C . MET B 1 304 ? 47.594 27.703 51.781 1 53.25 304 MET B C 1
ATOM 4944 O O . MET B 1 304 ? 48.281 28.141 52.719 1 53.25 304 MET B O 1
ATOM 4948 N N . SER B 1 305 ? 46.688 26.766 51.844 1 51.16 305 SER B N 1
ATOM 4949 C CA . SER B 1 305 ? 46.562 26.109 53.156 1 51.16 305 SER B CA 1
ATOM 4950 C C . SER B 1 305 ? 47.656 25.062 53.344 1 51.16 305 SER B C 1
ATOM 4952 O O . SER B 1 305 ? 47.688 24.375 54.375 1 51.16 305 SER B O 1
ATOM 4954 N N . GLN B 1 306 ? 48.344 24.641 52.25 1 49.66 306 GLN B N 1
ATOM 4955 C CA . GLN B 1 306 ? 49.438 23.719 52.469 1 49.66 306 GLN B CA 1
ATOM 4956 C C . GLN B 1 306 ? 50.438 24.328 53.469 1 49.66 306 GLN B C 1
ATOM 4958 O O . GLN B 1 306 ? 50.812 25.5 53.344 1 49.66 306 GLN B O 1
ATOM 4963 N N . PRO B 1 307 ? 50.438 23.812 54.594 1 46.69 307 PRO B N 1
ATOM 4964 C CA . PRO B 1 307 ? 51.25 24.25 55.719 1 46.69 307 PRO B CA 1
ATOM 4965 C C . PRO B 1 307 ? 52.719 24.484 55.312 1 46.69 307 PRO B C 1
ATOM 4967 O O . PRO B 1 307 ? 53.312 23.672 54.594 1 46.69 307 PRO B O 1
ATOM 4970 N N . SER B 1 308 ? 53.031 25.625 54.781 1 40.72 308 SER B N 1
ATOM 4971 C CA . SER B 1 308 ? 54.438 25.984 54.688 1 40.72 308 SER B CA 1
ATOM 4972 C C . SER B 1 308 ? 55.219 25.5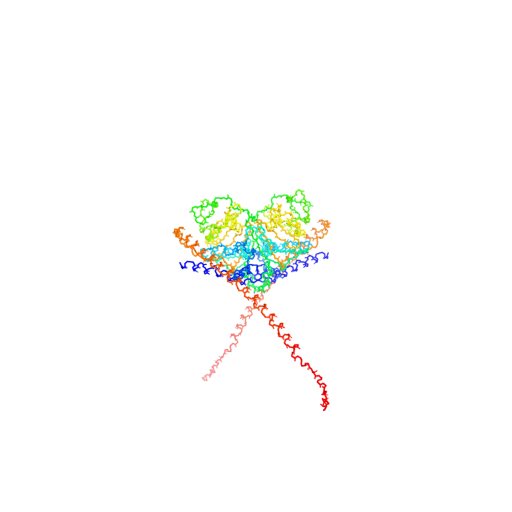16 55.906 1 40.72 308 SER B C 1
ATOM 4974 O O . SER B 1 308 ? 54.906 25.875 57.031 1 40.72 308 SER B O 1
ATOM 4976 N N . GLY B 1 309 ? 55.5 24.188 56 1 40.91 309 GLY B N 1
ATOM 4977 C CA . GLY B 1 309 ? 56.438 23.688 57 1 40.91 309 GLY B CA 1
ATOM 4978 C C . GLY B 1 309 ? 57.594 24.625 57.25 1 40.91 309 GLY B C 1
ATOM 4979 O O . GLY B 1 309 ? 58.469 24.781 56.375 1 40.91 309 GLY B O 1
ATOM 4980 N N . SER B 1 310 ? 57.25 25.875 57.625 1 34.88 310 SER B N 1
ATOM 4981 C CA . SER B 1 310 ? 58.25 26.844 58.062 1 34.88 310 SER B CA 1
ATOM 4982 C C . SER B 1 310 ? 59.25 26.203 59 1 34.88 310 SER B C 1
ATOM 4984 O O . SER B 1 310 ? 58.875 25.656 60.062 1 34.88 310 SER B O 1
ATOM 4986 N N . GLN B 1 311 ? 60.219 25.438 58.375 1 35.72 311 GLN B N 1
ATOM 4987 C CA . GLN B 1 311 ? 61.438 25.094 59.094 1 35.72 311 GLN B CA 1
ATOM 4988 C C . GLN B 1 311 ? 61.969 26.297 59.875 1 35.72 311 GLN B C 1
ATOM 4990 O O . GLN B 1 311 ? 62.469 27.266 59.25 1 35.72 311 GLN B O 1
ATOM 4995 N N . LEU B 1 312 ? 61.094 26.875 60.719 1 31.27 312 LEU B N 1
ATOM 4996 C CA . LEU B 1 312 ? 61.531 27.922 61.656 1 31.27 312 LEU B CA 1
ATOM 4997 C C . LEU B 1 312 ? 62.812 27.531 62.375 1 31.27 312 LEU B C 1
ATOM 4999 O O . LEU B 1 312 ? 62.812 26.578 63.156 1 31.27 312 LEU B O 1
ATOM 5003 N N . ASP B 1 313 ? 63.906 27.641 61.594 1 33 313 ASP B N 1
ATOM 5004 C CA . ASP B 1 313 ? 65.25 27.562 62.219 1 33 313 ASP B CA 1
ATOM 5005 C C . ASP B 1 313 ? 65.312 28.453 63.438 1 33 313 ASP B C 1
ATOM 5007 O O . ASP B 1 313 ? 64.812 29.578 63.438 1 33 313 ASP B O 1
ATOM 5011 N N . GLN B 1 314 ? 65.375 27.891 64.625 1 33.31 314 GLN B N 1
ATOM 5012 C CA . GLN B 1 314 ? 65.562 28.281 66.062 1 33.31 314 GLN B CA 1
ATOM 5013 C C . GLN B 1 314 ? 66.75 29.281 66.188 1 33.31 314 GLN B C 1
ATOM 5015 O O . GLN B 1 314 ? 67.875 28.922 66.062 1 33.31 314 GLN B O 1
ATOM 5020 N N . TYR B 1 315 ? 66.688 30.359 65.25 1 30.41 315 TYR B N 1
ATOM 5021 C CA . TYR B 1 315 ? 67.812 31.25 65.438 1 30.41 315 TYR B CA 1
ATOM 5022 C C . TYR B 1 315 ? 67.812 31.875 66.812 1 30.41 315 TYR B C 1
ATOM 5024 O O . TYR B 1 315 ? 66.75 32.375 67.25 1 30.41 315 TYR B O 1
ATOM 5032 N N . HIS B 1 316 ? 68.625 31.359 67.75 1 35.91 316 HIS B N 1
ATOM 5033 C CA . HIS B 1 316 ? 69.062 31.719 69.125 1 35.91 316 HIS B CA 1
ATOM 5034 C C . HIS B 1 316 ? 69.562 33.188 69.188 1 35.91 316 HIS B C 1
ATOM 5036 O O . HIS B 1 316 ? 70.375 33.594 68.375 1 35.91 316 HIS B O 1
ATOM 5042 N N . PRO B 1 317 ? 68.562 34.094 69.312 1 30.11 317 PRO B N 1
ATOM 5043 C CA . PRO B 1 317 ? 69 35.5 69.5 1 30.11 317 PRO B CA 1
ATOM 5044 C C . PRO B 1 317 ? 70.062 35.625 70.562 1 30.11 317 PRO B C 1
ATOM 5046 O O . PRO B 1 317 ? 69.938 35.031 71.688 1 30.11 317 PRO B O 1
ATOM 5049 N N . VAL B 1 318 ? 71.25 35.844 70.188 1 34.38 318 VAL B N 1
ATOM 5050 C CA . VAL B 1 318 ? 72.438 36.188 71 1 34.38 318 VAL B CA 1
ATOM 5051 C C . VAL B 1 318 ? 72.125 37.406 71.812 1 34.38 318 VAL B C 1
ATOM 5053 O O . VAL B 1 318 ? 71.5 38.344 71.375 1 34.38 318 VAL B O 1
ATOM 5056 N N . SER B 1 319 ? 72.25 37.344 73.312 1 32.88 319 SER B N 1
ATOM 5057 C CA . SER B 1 319 ? 72.188 38.219 74.438 1 32.88 319 SER B CA 1
ATOM 5058 C C . SER B 1 319 ? 73.062 39.469 74.25 1 32.88 319 SER B C 1
ATOM 5060 O O . SER B 1 319 ? 73.062 40.375 75.062 1 32.88 319 SER B O 1
ATOM 5062 N N . GLN B 1 320 ? 73.188 39.969 73.062 1 27.02 320 GLN B N 1
ATOM 5063 C CA . GLN B 1 320 ? 74 41.156 73.375 1 27.02 320 GLN B CA 1
ATOM 5064 C C . GLN B 1 320 ? 73.125 42.281 73.875 1 27.02 320 GLN B C 1
ATOM 5066 O O . GLN B 1 320 ? 72 42.5 73.375 1 27.02 320 GLN B O 1
#

pLDDT: mean 77.94, std 20.86, range [25.69, 98.56]